Protein AF-0000000066074405 (afdb_homodimer)

Foldseek 3Di:
DAAAEFEEEEAPDLLCVCDVVVVFDQPRHDYDYDHDDQVVQACCCLPPNPGQKYKYFLQVLQQCLLVVNHQWFFFQDFRDFDDFLQQKKFFQPQPQQALLSQFPFEEEEQDCRALSNLNVQVCSCPVPNDHLLRYAYEHAALPDRPDDDPDDFDFDPNHHYYYDPRPDGNLRCRLVVVGTIYGDDDDRVCVVVPRPGMDRSDPDSVVVRLVVCLVPVAGAGGITMIGRPVVCVVPVCNSQSVLVRSVVSNVVSVVQCCDPPDHPDPDPCSNVVLVVCCVRNNPPNPDTACVVCQVNSQVSQVSSVVRRSHPDRDHSVSRHRPSNRDHDDD/DAAAEFEEEEAPDLLCVCDVVVVFDQPRHDYDYHHDDQVVQACCCQPPNPGQKYKYFLQVLQQCLLVVRHQWFFFQAFRDFDDFLQQKKFFQPQPQQALLSQFPFEEEEQDCRALSNLNVQVCSCPVPNQHLLRYAYEHAALPDRPDDDPDDFDFDPNHHYDYDPRPDGNLRCRLVVVGTIYGDDDDRVCVVVPRPGMDRSDPDSVVVRLVVCLVQVAGAGGITMIGRPVVCVVPVCNSQSVLVRSVVSNVVSVVQCCDPPDHPDPDPPSNVVLVVCCVRNNPPNPDTACVVCQVNSQVSQVSSVVRRSHPDRDHSVSRHRPSNRDHPDD

Secondary structure (DSSP, 8-state):
-PPEEEEEEE---GGGHHHHHTSS--TTEEEEEEE--HHHHHHHHHHT---SEEEEEHHHHHHHHHHT--SEEEES--S-B---TTSEEEETTS---SGGGGTT-EEEES-TT-HHHHHHHHHHHHHH---GGGSEEEE--SS-TT--------PPTT-EEEEPPTT--HHHHHHHTSSSEEESSS--HHHHTT-TTEEESSSSHHHHHHHHHHHH----B-EEEEEEHHHHHH-TTHHHHHHHHHHHHHHHHHHHHH--SS-SSSSTTHHHHHHHHHHHH-TTTT--SSTTTHHHHHHHHHHHHHTT-SSS---GGGGB-GGGTS----/-PPEEEEEEE---GGGHHHHHTSS--TTEEEEEEE--HHHHHHHHHHT---SEEEEEHHHHHHHHHHT--SEEEES--S-B---TTSEEEETTS---SGGGGTT-EEEES-TT-HHHHHHHHHHHHHH---GGGSEEEE--SS-TT--------PPTT-EEEEPPTT--HHHHHHHTSSSEEESSS--HHHHTT-TTEEESSSSHHHHHHHHHHHH----B-EEEEEEHHHHHH-TTHHHHHHHHHHHHHHHHHHHHH--SS-SSSSTTHHHHHHHHHHHH-TTTT--SSTTTHHHHHHHHHHHHHTT-SSS---GGGGB-GGGTS----

Sequence (660 aa):
MSKLQLSIAVGNYDRMRPLIDGDVQIDGVDPVFMLQDPEEIFFRAFRTADYDICELSLSSYSVKTAAGTSPYIAVPVFPSRAFRHSSVYVRADRGINSPADLKGKRIGVPEYQLTANVWVRMFLEEEYGVKASDIQWVRGGYEDPTRIEKISLKLPEGVSLVNAPEGRTISNLLADGEIDGVIGPRAPSCFDRGHPQVKYLFEDPQKAAAEWYERRKLFPIMHTLGVRKTLAEQHPWLPGALVKAFEHSKAVALTRLSDTSATKVTLPFIEDQLRNARRLMGQDFWSYGFAENAHVVDRFLARDHAEGLSSRRLQPAELFHPASLESFKIMSKLQLSIAVGNYDRMRPLIDGDVQIDGVDPVFMLQDPEEIFFRAFRTADYDICELSLSSYSVKTAAGTSPYIAVPVFPSRAFRHSSVYVRADRGINSPADLKGKRIGVPEYQLTANVWVRMFLEEEYGVKASDIQWVRGGYEDPTRIEKISLKLPEGVSLVNAPEGRTISNLLADGEIDGVIGPRAPSCFDRGHPQVKYLFEDPQKAAAEWYERRKLFPIMHTLGVRKTLAEQHPWLPGALVKAFEHSKAVALTRLSDTSATKVTLPFIEDQLRNARRLMGQDFWSYGFAENAHVVDRFLARDHAEGLSSRRLQPAELFHPASLESFKI

pLDDT: mean 94.76, std 8.03, range [34.88, 98.88]

Solvent-accessible surface area (backbone atoms only — not comparable to full-atom values): 35197 Å² total; per-residue (Å²): 130,86,52,46,75,40,43,35,39,37,57,82,27,48,41,44,41,33,46,75,74,58,78,33,68,45,77,65,47,42,75,44,78,40,75,44,57,62,69,60,43,37,50,40,44,75,71,67,51,75,47,48,25,30,47,31,46,42,36,62,49,48,30,28,50,50,68,70,66,47,66,49,39,23,34,47,38,55,85,27,58,50,76,53,46,79,24,35,37,26,35,64,85,70,76,52,78,45,75,56,51,45,55,76,32,36,35,24,24,60,53,77,70,38,40,58,39,49,55,43,50,48,50,36,28,75,75,50,67,34,48,71,53,37,28,43,35,31,32,21,17,54,82,47,43,78,55,72,83,78,76,83,74,61,63,46,89,68,49,45,77,42,71,47,59,88,80,36,21,39,22,54,34,39,70,72,59,76,31,45,23,36,42,33,51,55,80,37,60,41,50,78,71,56,40,89,50,47,40,60,56,44,90,51,26,64,59,56,40,52,55,47,28,75,75,64,72,53,80,43,71,37,24,30,33,25,33,25,42,68,56,41,68,75,35,63,65,50,50,35,34,48,51,53,30,51,52,50,12,34,51,53,33,50,55,51,61,64,36,58,68,54,54,36,53,96,58,79,59,53,65,57,50,53,52,50,44,31,72,73,56,36,88,67,61,80,63,51,42,36,82,82,38,39,66,52,47,36,54,49,34,52,49,41,28,74,53,34,66,22,85,43,80,61,56,54,70,79,53,35,42,75,62,32,52,62,75,85,77,131,131,85,52,47,76,40,43,34,39,37,56,83,27,47,41,45,39,33,46,77,74,58,79,34,68,43,76,65,46,43,75,45,78,40,74,45,56,63,71,60,44,36,51,40,45,74,73,68,52,75,46,47,25,30,49,32,46,42,36,61,49,48,32,28,50,48,67,72,66,48,67,50,38,24,34,48,37,55,86,27,58,51,76,54,45,80,24,36,36,25,34,64,86,69,74,53,79,46,75,55,50,45,54,75,32,34,34,24,23,60,52,79,68,39,40,59,39,50,55,43,49,46,51,38,28,76,76,49,67,35,48,71,52,37,28,40,35,30,35,20,17,54,82,46,43,78,55,72,84,79,77,84,73,62,63,48,90,68,48,46,77,45,71,48,59,89,80,36,21,40,20,54,33,39,71,71,59,76,31,43,22,37,43,31,52,56,80,37,59,41,50,79,72,56,39,88,50,48,39,59,57,44,91,52,25,64,60,56,40,51,56,48,28,74,75,64,72,54,79,42,72,36,26,28,33,26,32,26,42,69,57,41,69,75,36,64,64,50,50,35,33,47,50,54,30,50,51,49,12,34,51,53,34,50,54,51,60,65,36,58,66,55,56,35,53,95,57,80,61,54,66,57,51,53,52,51,45,32,71,74,56,35,90,67,60,80,63,51,41,35,81,82,37,40,68,52,47,36,53,48,34,53,49,42,26,74,54,33,65,22,85,43,80,62,56,52,70,78,54,35,42,74,62,31,53,63,76,86,76,131

Radius of gyration: 26.88 Å; Cα contacts (8 Å, |Δi|>4): 1295; chains: 2; bounding box: 58×77×63 Å

Structure (mmCIF, N/CA/C/O backbone):
data_AF-0000000066074405-model_v1
#
loop_
_entity.id
_entity.type
_entity.pdbx_description
1 polymer '4,5-dihydroxyphthalate decarboxylase'
#
loop_
_atom_site.group_PDB
_atom_site.id
_atom_site.type_symbol
_atom_site.label_atom_id
_atom_site.label_alt_id
_atom_site.label_comp_id
_atom_site.label_asym_id
_atom_site.label_entity_id
_atom_site.label_seq_id
_atom_site.pdbx_PDB_ins_code
_atom_site.Cartn_x
_atom_site.Cartn_y
_atom_site.Cartn_z
_atom_site.occupancy
_atom_site.B_iso_or_equiv
_atom_site.auth_seq_id
_atom_site.auth_comp_id
_atom_site.auth_asym_id
_atom_site.auth_atom_id
_atom_site.pdbx_PDB_model_num
ATOM 1 N N . MET A 1 1 ? -19.188 20.562 -26.031 1 56.97 1 MET A N 1
ATOM 2 C CA . MET A 1 1 ? -18.844 21.719 -25.219 1 56.97 1 MET A CA 1
ATOM 3 C C . MET A 1 1 ? -17.484 21.531 -24.562 1 56.97 1 MET A C 1
ATOM 5 O O . MET A 1 1 ? -17.078 20.391 -24.266 1 56.97 1 MET A O 1
ATOM 9 N N . SER A 1 2 ? -16.734 22.562 -24.578 1 84.31 2 SER A N 1
ATOM 10 C CA . SER A 1 2 ? -15.32 22.438 -24.234 1 84.31 2 SER A CA 1
ATOM 11 C C . SER A 1 2 ? -15.133 22.234 -22.734 1 84.31 2 SER A C 1
ATOM 13 O O . SER A 1 2 ? -15.891 22.781 -21.922 1 84.31 2 SER A O 1
ATOM 15 N N . LYS A 1 3 ? -14.461 21.281 -22.234 1 93.44 3 LYS A N 1
ATOM 16 C CA . LYS A 1 3 ? -14.133 21 -20.828 1 93.44 3 LYS A CA 1
ATOM 17 C C . LYS A 1 3 ? -13.227 22.094 -20.266 1 93.44 3 LYS A C 1
ATOM 19 O O . LYS A 1 3 ? -12.445 22.703 -20.984 1 93.44 3 LYS A O 1
ATOM 24 N N . LEU A 1 4 ? -13.461 22.484 -18.984 1 96.69 4 LEU A N 1
ATOM 25 C CA . LEU A 1 4 ? -12.578 23.422 -18.312 1 96.69 4 LEU A CA 1
ATOM 26 C C . LEU A 1 4 ? -11.195 22.812 -18.094 1 96.69 4 LEU A C 1
ATOM 28 O O . LEU A 1 4 ? -11.07 21.734 -17.516 1 96.69 4 LEU A O 1
ATOM 32 N N . GLN A 1 5 ? -10.242 23.484 -18.656 1 97.88 5 GLN A N 1
ATOM 33 C CA . GLN A 1 5 ? -8.883 23.062 -18.359 1 97.88 5 GLN A CA 1
ATOM 34 C C . GLN A 1 5 ? -8.422 23.594 -17 1 97.88 5 GLN A C 1
ATOM 36 O O . GLN A 1 5 ? -8.297 24.812 -16.828 1 97.88 5 GLN A O 1
ATOM 41 N N . LEU A 1 6 ? -8.195 22.734 -16.031 1 98.62 6 LEU A N 1
ATOM 42 C CA . LEU A 1 6 ? -7.875 23.172 -14.664 1 98.62 6 LEU A CA 1
ATOM 43 C C . LEU A 1 6 ? -6.617 22.469 -14.164 1 98.62 6 LEU A C 1
ATOM 45 O O . LEU A 1 6 ? -6.426 21.266 -14.406 1 98.62 6 LEU A O 1
ATOM 49 N N . SER A 1 7 ? -5.719 23.234 -13.523 1 98.69 7 SER A N 1
ATOM 50 C CA . SER A 1 7 ? -4.559 22.656 -12.844 1 98.69 7 SER A CA 1
ATOM 51 C C . SER A 1 7 ? -4.949 22.031 -11.516 1 98.69 7 SER A C 1
ATOM 53 O O . SER A 1 7 ? -5.711 22.609 -10.742 1 98.69 7 SER A O 1
ATOM 55 N N . ILE A 1 8 ? -4.508 20.797 -11.289 1 98.75 8 ILE A N 1
ATOM 56 C CA . ILE A 1 8 ? -4.766 20.078 -10.047 1 98.75 8 ILE A CA 1
ATOM 57 C C . ILE A 1 8 ? -3.451 19.562 -9.461 1 98.75 8 ILE A C 1
ATOM 59 O O . ILE A 1 8 ? -2.799 18.703 -10.047 1 98.75 8 ILE A O 1
ATOM 63 N N . ALA A 1 9 ? -3.012 20.109 -8.297 1 98.69 9 ALA A N 1
ATOM 64 C CA . ALA A 1 9 ? -1.779 19.688 -7.629 1 98.69 9 ALA A CA 1
ATOM 65 C C . ALA A 1 9 ? -2.078 18.781 -6.438 1 98.69 9 ALA A C 1
ATOM 67 O O . ALA A 1 9 ? -2.723 19.203 -5.477 1 98.69 9 ALA A O 1
ATOM 68 N N . VAL A 1 10 ? -1.669 17.531 -6.496 1 98.25 10 VAL A N 1
ATOM 69 C CA . VAL A 1 10 ? -1.907 16.547 -5.449 1 98.25 10 VAL A CA 1
ATOM 70 C C . VAL A 1 10 ? -0.697 15.625 -5.32 1 98.25 10 VAL A C 1
ATOM 72 O O . VAL A 1 10 ? 0.164 15.594 -6.203 1 98.25 10 VAL A O 1
ATOM 75 N N . GLY A 1 11 ? -0.625 14.961 -4.199 1 97 11 GLY A N 1
ATOM 76 C CA . GLY A 1 11 ? 0.398 13.938 -4.055 1 97 11 GLY A CA 1
ATOM 77 C C . GLY A 1 11 ? 0.162 12.734 -4.941 1 97 11 GLY A C 1
ATOM 78 O O . GLY A 1 11 ? -0.926 12.562 -5.496 1 97 11 GLY A O 1
ATOM 79 N N . ASN A 1 12 ? 1.216 11.969 -5.086 1 96.31 12 ASN A N 1
ATOM 80 C CA . ASN A 1 12 ? 1.178 10.75 -5.883 1 96.31 12 ASN A CA 1
ATOM 81 C C . ASN A 1 12 ? 0.709 9.555 -5.062 1 96.31 12 ASN A C 1
ATOM 83 O O . ASN A 1 12 ? 1.494 8.648 -4.77 1 96.31 12 ASN A O 1
ATOM 87 N N . TYR A 1 13 ? -0.624 9.523 -4.738 1 96.75 13 TYR A N 1
ATOM 88 C CA . TYR A 1 13 ? -1.258 8.5 -3.918 1 96.75 13 TYR A CA 1
ATOM 89 C C . TYR A 1 13 ? -2.043 7.52 -4.781 1 96.75 13 TYR A C 1
ATOM 91 O O . TYR A 1 13 ? -2.492 7.871 -5.875 1 96.75 13 TYR A O 1
ATOM 99 N N . ASP A 1 14 ? -2.166 6.316 -4.25 1 97.62 14 ASP A N 1
ATOM 100 C CA . ASP A 1 14 ? -2.955 5.324 -4.973 1 97.62 14 ASP A CA 1
ATOM 101 C C . ASP A 1 14 ? -4.383 5.812 -5.199 1 97.62 14 ASP A C 1
ATOM 103 O O . ASP A 1 14 ? -4.965 5.574 -6.262 1 97.62 14 ASP A O 1
ATOM 107 N N . ARG A 1 15 ? -4.961 6.598 -4.242 1 98.25 15 ARG A N 1
ATOM 108 C CA . ARG A 1 15 ? -6.344 7.059 -4.312 1 98.25 15 ARG A CA 1
ATOM 109 C C . ARG A 1 15 ? -6.5 8.18 -5.336 1 98.25 15 ARG A C 1
ATOM 111 O O . ARG A 1 15 ? -7.617 8.531 -5.715 1 98.25 15 ARG A O 1
ATOM 118 N N . MET A 1 16 ? -5.41 8.727 -5.891 1 98.38 16 MET A N 1
ATOM 119 C CA . MET A 1 16 ? -5.441 9.742 -6.938 1 98.38 16 MET A CA 1
ATOM 120 C C . MET A 1 16 ? -5.246 9.117 -8.312 1 98.38 16 MET A C 1
ATOM 122 O O . MET A 1 16 ? -5.633 9.695 -9.328 1 98.38 16 MET A O 1
ATOM 126 N N . ARG A 1 17 ? -4.664 7.961 -8.352 1 97.81 17 ARG A N 1
ATOM 127 C CA . ARG A 1 17 ? -4.168 7.367 -9.594 1 97.81 17 ARG A CA 1
ATOM 128 C C . ARG A 1 17 ? -5.305 7.145 -10.586 1 97.81 17 ARG A C 1
ATOM 130 O O . ARG A 1 17 ? -5.137 7.387 -11.781 1 97.81 17 ARG A O 1
ATOM 137 N N . PRO A 1 18 ? -6.504 6.695 -10.148 1 98.38 18 PRO A N 1
ATOM 138 C CA . PRO A 1 18 ? -7.566 6.512 -11.148 1 98.38 18 PRO A CA 1
ATOM 139 C C . PRO A 1 18 ? -7.918 7.801 -11.883 1 98.38 18 PRO A C 1
ATOM 141 O O . PRO A 1 18 ? -8.297 7.766 -13.055 1 98.38 18 PRO A O 1
ATOM 144 N N . LEU A 1 19 ? -7.812 8.914 -11.219 1 98.75 19 LEU A N 1
ATOM 145 C CA . LEU A 1 19 ? -8.031 10.203 -11.875 1 98.75 19 LEU A CA 1
ATOM 146 C C . LEU A 1 19 ? -6.898 10.516 -12.844 1 98.75 19 LEU A C 1
ATOM 148 O O . LEU A 1 19 ? -7.148 10.898 -13.992 1 98.75 19 LEU A O 1
ATOM 152 N N . ILE A 1 20 ? -5.66 10.312 -12.422 1 97.81 20 ILE A N 1
ATOM 153 C CA . ILE A 1 20 ? -4.461 10.664 -13.172 1 97.81 20 ILE A CA 1
ATOM 154 C C . ILE A 1 20 ? -4.375 9.797 -14.43 1 97.81 20 ILE A C 1
ATOM 156 O O . ILE A 1 20 ? -4.008 10.281 -15.5 1 97.81 20 ILE A O 1
ATOM 160 N N . ASP A 1 21 ? -4.734 8.539 -14.266 1 96.56 21 ASP A N 1
ATOM 161 C CA . ASP A 1 21 ? -4.621 7.582 -15.367 1 96.56 21 ASP A CA 1
ATOM 162 C C . ASP A 1 21 ? -5.828 7.664 -16.297 1 96.56 21 ASP A C 1
ATOM 164 O O . ASP A 1 21 ? -5.828 7.066 -17.375 1 96.56 21 ASP A O 1
ATOM 168 N N . GLY A 1 22 ? -6.922 8.344 -15.859 1 97 22 GLY A N 1
ATOM 169 C CA . GLY A 1 22 ? -8.07 8.562 -16.734 1 97 22 GLY A CA 1
ATOM 170 C C . GLY A 1 22 ? -9.172 7.539 -16.531 1 97 22 GLY A C 1
ATOM 171 O O . GLY A 1 22 ? -10.18 7.562 -17.234 1 97 22 GLY A O 1
ATOM 172 N N . ASP A 1 23 ? -8.992 6.656 -15.586 1 97.31 23 ASP A N 1
ATOM 173 C CA . ASP A 1 23 ? -10.039 5.68 -15.289 1 97.31 23 ASP A CA 1
ATOM 174 C C . ASP A 1 23 ? -11.281 6.363 -14.719 1 97.31 23 ASP A C 1
ATOM 176 O O . ASP A 1 23 ? -12.391 5.855 -14.867 1 97.31 23 ASP A O 1
ATOM 180 N N . VAL A 1 24 ? -11.094 7.426 -14.016 1 98.56 24 VAL A N 1
ATOM 181 C CA . VAL A 1 24 ? -12.156 8.258 -13.469 1 98.56 24 VAL A CA 1
ATOM 182 C C . VAL A 1 24 ? -12.055 9.672 -14.047 1 98.56 24 VAL A C 1
ATOM 184 O O . VAL A 1 24 ? -10.969 10.234 -14.133 1 98.56 24 VAL A O 1
ATOM 187 N N . GLN A 1 25 ? -13.156 10.164 -14.453 1 98.31 25 GLN A N 1
ATOM 188 C CA . GLN A 1 25 ? -13.195 11.508 -15.031 1 98.31 25 GLN A CA 1
ATOM 189 C C . GLN A 1 25 ? -13.883 12.484 -14.086 1 98.31 25 GLN A C 1
ATOM 191 O O . GLN A 1 25 ? -14.734 12.094 -13.281 1 98.31 25 GLN A O 1
ATOM 196 N N . ILE A 1 26 ? -13.477 13.695 -14.164 1 98.38 26 ILE A N 1
ATOM 197 C CA . ILE A 1 26 ? -14.18 14.781 -13.492 1 98.38 26 ILE A CA 1
ATOM 198 C C . ILE A 1 26 ? -15.148 15.453 -14.469 1 98.38 26 ILE A C 1
ATOM 200 O O . ILE A 1 26 ? -14.727 15.977 -15.5 1 98.38 26 ILE A O 1
ATOM 204 N N . ASP A 1 27 ? -16.391 15.477 -14.125 1 96.88 27 ASP A N 1
ATOM 205 C CA . ASP A 1 27 ? -17.391 16.047 -15.016 1 96.88 27 ASP A CA 1
ATOM 206 C C . ASP A 1 27 ? -17.047 17.469 -15.406 1 96.88 27 ASP A C 1
ATOM 208 O O . ASP A 1 27 ? -16.828 18.328 -14.547 1 96.88 27 ASP A O 1
ATOM 212 N N . GLY A 1 28 ? -16.953 17.672 -16.719 1 97.38 28 GLY A N 1
ATOM 213 C CA . GLY A 1 28 ? -16.781 19.031 -17.234 1 97.38 28 GLY A CA 1
ATOM 214 C C . GLY A 1 28 ? -15.359 19.531 -17.141 1 97.38 28 GLY A C 1
ATOM 215 O O . GLY A 1 28 ? -15.094 20.703 -17.406 1 97.38 28 GLY A O 1
ATOM 216 N N . VAL A 1 29 ? -14.414 18.703 -16.75 1 98.44 29 VAL A N 1
ATOM 217 C CA . VAL A 1 29 ? -13.062 19.188 -16.484 1 98.44 29 VAL A CA 1
ATOM 218 C C . VAL A 1 29 ? -12.055 18.391 -17.312 1 98.44 29 VAL A C 1
ATOM 220 O O . VAL A 1 29 ? -12.195 17.172 -17.469 1 98.44 29 VAL A O 1
ATOM 223 N N . ASP A 1 30 ? -11.203 19.062 -17.938 1 98.19 30 ASP A N 1
ATOM 224 C CA . ASP A 1 30 ? -9.969 18.5 -18.484 1 98.19 30 ASP A CA 1
ATOM 225 C C . ASP A 1 30 ? -8.781 18.812 -17.578 1 98.19 30 ASP A C 1
ATOM 227 O O . ASP A 1 30 ? -8.125 19.844 -17.734 1 98.19 30 ASP A O 1
ATOM 231 N N . PRO A 1 31 ? -8.422 17.875 -16.734 1 98.44 31 PRO A N 1
ATOM 232 C CA . PRO A 1 31 ? -7.465 18.172 -15.672 1 98.44 31 PRO A CA 1
ATOM 233 C C . PRO A 1 31 ? -6.016 18.109 -16.141 1 98.44 31 PRO A C 1
ATOM 235 O O . PRO A 1 31 ? -5.664 17.234 -16.953 1 98.44 31 PRO A O 1
ATOM 238 N N . VAL A 1 32 ? -5.281 19.047 -15.734 1 98.31 32 VAL A N 1
ATOM 239 C CA . VAL A 1 32 ? -3.826 19 -15.797 1 98.31 32 VAL A CA 1
ATOM 240 C C . VAL A 1 32 ? -3.256 18.703 -14.414 1 98.31 32 VAL A C 1
ATOM 242 O O . VAL A 1 32 ? -3.096 19.609 -13.594 1 98.31 32 VAL A O 1
ATOM 245 N N . PHE A 1 33 ? -2.809 17.453 -14.203 1 98.25 33 PHE A N 1
ATOM 246 C CA . PHE A 1 33 ? -2.367 17.031 -12.883 1 98.25 33 PHE A CA 1
ATOM 247 C C . PHE A 1 33 ? -0.891 17.344 -12.672 1 98.25 33 PHE A C 1
ATOM 249 O O . PHE A 1 33 ? -0.075 17.125 -13.57 1 98.25 33 PHE A O 1
ATOM 256 N N . MET A 1 34 ? -0.571 17.891 -11.562 1 97.38 34 MET A N 1
ATOM 257 C CA . MET A 1 34 ? 0.788 18.031 -11.055 1 97.38 34 MET A CA 1
ATOM 258 C C . MET A 1 34 ? 0.993 17.203 -9.797 1 97.38 34 MET A C 1
ATOM 260 O O . MET A 1 34 ? 0.393 17.469 -8.758 1 97.38 34 MET A O 1
ATOM 264 N N . LEU A 1 35 ? 1.811 16.203 -9.922 1 96.31 35 LEU A N 1
ATOM 265 C CA . LEU A 1 35 ? 2.125 15.336 -8.789 1 96.31 35 LEU A CA 1
ATOM 266 C C . LEU A 1 35 ? 3.371 15.836 -8.062 1 96.31 35 LEU A C 1
ATOM 268 O O . LEU A 1 35 ? 4.488 15.688 -8.562 1 96.31 35 LEU A O 1
ATOM 272 N N . GLN A 1 36 ? 3.15 16.422 -6.879 1 95.19 36 GLN A N 1
ATOM 273 C CA . GLN A 1 36 ? 4.23 17.094 -6.156 1 95.19 36 GLN A CA 1
ATOM 274 C C . GLN A 1 36 ? 4.215 16.703 -4.68 1 95.19 36 GLN A C 1
ATOM 276 O O . GLN A 1 36 ? 3.23 16.156 -4.184 1 95.19 36 GLN A O 1
ATOM 281 N N . ASP A 1 37 ? 5.305 17 -4.047 1 92.56 37 ASP A N 1
ATOM 282 C CA . ASP A 1 37 ? 5.352 16.859 -2.594 1 92.56 37 ASP A CA 1
ATOM 283 C C . ASP A 1 37 ? 4.383 17.828 -1.924 1 92.56 37 ASP A C 1
ATOM 285 O O . ASP A 1 37 ? 4.277 19 -2.332 1 92.56 37 ASP A O 1
ATOM 289 N N . PRO A 1 38 ? 3.746 17.375 -0.917 1 92.31 38 PRO A N 1
ATOM 290 C CA . PRO A 1 38 ? 2.75 18.219 -0.251 1 92.31 38 PRO A CA 1
ATOM 291 C C . PRO A 1 38 ? 3.32 19.562 0.205 1 92.31 38 PRO A C 1
ATOM 293 O O . PRO A 1 38 ? 2.674 20.594 0.043 1 92.31 38 PRO A O 1
ATOM 296 N N . GLU A 1 39 ? 4.492 19.578 0.751 1 87.12 39 GLU A N 1
ATOM 297 C CA . GLU A 1 39 ? 5.082 20.812 1.253 1 87.12 39 GLU A CA 1
ATOM 298 C C . GLU A 1 39 ? 5.254 21.828 0.133 1 87.12 39 GLU A C 1
ATOM 300 O O . GLU A 1 39 ? 5.059 23.031 0.344 1 87.12 39 GLU A O 1
ATOM 305 N N . GLU A 1 40 ? 5.637 21.375 -1.005 1 90.31 40 GLU A N 1
ATOM 306 C CA . GLU A 1 40 ? 5.746 22.25 -2.162 1 90.31 40 GLU A CA 1
ATOM 307 C C . GLU A 1 40 ? 4.379 22.797 -2.578 1 90.31 40 GLU A C 1
ATOM 309 O O . GLU A 1 40 ? 4.238 23.969 -2.883 1 90.31 40 GLU A O 1
ATOM 314 N N . ILE A 1 41 ? 3.385 21.938 -2.586 1 95.75 41 ILE A N 1
ATOM 315 C CA . ILE A 1 41 ? 2.031 22.344 -2.961 1 95.75 41 ILE A CA 1
ATOM 316 C C . ILE A 1 41 ? 1.523 23.422 -2.004 1 95.75 41 ILE A C 1
ATOM 318 O O . ILE A 1 41 ? 1.022 24.453 -2.439 1 95.75 41 ILE A O 1
ATOM 322 N N . PHE A 1 42 ? 1.726 23.172 -0.73 1 93 42 PHE A N 1
ATOM 323 C CA . PHE A 1 42 ? 1.236 24.094 0.294 1 93 42 PHE A CA 1
ATOM 324 C C . PHE A 1 42 ? 1.88 25.453 0.145 1 93 42 PHE A C 1
ATOM 326 O O . PHE A 1 42 ? 1.196 26.484 0.213 1 93 42 PHE A O 1
ATOM 333 N N . PHE A 1 43 ? 3.168 25.406 -0.05 1 87.81 43 PHE A N 1
ATOM 334 C CA . PHE A 1 43 ? 3.932 26.641 -0.192 1 87.81 43 PHE A CA 1
ATOM 335 C C . PHE A 1 43 ? 3.41 27.469 -1.358 1 87.81 43 PHE A C 1
ATOM 337 O O . PHE A 1 43 ? 3.094 28.656 -1.195 1 87.81 43 PHE A O 1
ATOM 344 N N . ARG A 1 44 ? 3.205 26.891 -2.473 1 92.56 44 ARG A N 1
ATOM 345 C CA . ARG A 1 44 ? 2.773 27.594 -3.682 1 92.56 44 ARG A CA 1
ATOM 346 C C . ARG A 1 44 ? 1.306 27.984 -3.588 1 92.56 44 ARG A C 1
ATOM 348 O O . ARG A 1 44 ? 0.911 29.047 -4.094 1 92.56 44 ARG A O 1
ATOM 355 N N . ALA A 1 45 ? 0.547 27.156 -2.953 1 93.62 45 ALA A N 1
ATOM 356 C CA . ALA A 1 45 ? -0.881 27.438 -2.807 1 93.62 45 ALA A CA 1
ATOM 357 C C . ALA A 1 45 ? -1.118 28.703 -1.992 1 93.62 45 ALA A C 1
ATOM 359 O O . ALA A 1 45 ? -1.951 29.531 -2.357 1 93.62 45 ALA A O 1
ATOM 360 N N . PHE A 1 46 ? -0.373 28.906 -0.926 1 90.31 46 PHE A N 1
ATOM 361 C CA . PHE A 1 46 ? -0.7 29.984 -0.001 1 90.31 46 PHE A CA 1
ATOM 362 C C . PHE A 1 46 ? 0.185 31.203 -0.251 1 90.31 46 PHE A C 1
ATOM 364 O O . PHE A 1 46 ? -0.107 32.312 0.23 1 90.31 46 PHE A O 1
ATOM 371 N N . ARG A 1 47 ? 1.181 31.031 -1.002 1 87.94 47 ARG A N 1
ATOM 372 C CA . ARG A 1 47 ? 2.023 32.188 -1.322 1 87.94 47 ARG A CA 1
ATOM 373 C C . ARG A 1 47 ? 1.513 32.906 -2.562 1 87.94 47 ARG A C 1
ATOM 375 O O . ARG A 1 47 ? 1.362 34.125 -2.553 1 87.94 47 ARG A O 1
ATOM 382 N N . THR A 1 48 ? 1.249 32.062 -3.637 1 92.44 48 THR A N 1
ATOM 383 C CA . THR A 1 48 ? 0.917 32.719 -4.906 1 92.44 48 THR A CA 1
ATOM 384 C C . THR A 1 48 ? -0.364 32.125 -5.488 1 92.44 48 THR A C 1
ATOM 386 O O . THR A 1 48 ? -0.79 32.5 -6.582 1 92.44 48 THR A O 1
ATOM 389 N N . ALA A 1 49 ? -0.968 31.234 -4.789 1 93.62 49 ALA A N 1
ATOM 390 C CA . ALA A 1 49 ? -2.184 30.578 -5.27 1 93.62 49 ALA A CA 1
ATOM 391 C C . ALA A 1 49 ? -2.012 30.094 -6.703 1 93.62 49 ALA A C 1
ATOM 393 O O . ALA A 1 49 ? -2.832 30.406 -7.574 1 93.62 49 ALA A O 1
ATOM 394 N N . ASP A 1 50 ? -1.069 29.281 -6.949 1 94.44 50 ASP A N 1
ATOM 395 C CA . ASP A 1 50 ? -0.62 28.875 -8.281 1 94.44 50 ASP A CA 1
ATOM 396 C C . ASP A 1 50 ? -1.61 27.906 -8.93 1 94.44 50 ASP A C 1
ATOM 398 O O . ASP A 1 50 ? -1.644 27.781 -10.148 1 94.44 50 ASP A O 1
ATOM 402 N N . TYR A 1 51 ? -2.381 27.25 -8.141 1 98.31 51 TYR A N 1
ATOM 403 C CA . TYR A 1 51 ? -3.172 26.125 -8.648 1 98.31 51 TYR A CA 1
ATOM 404 C C . TYR A 1 51 ? -4.66 26.453 -8.625 1 98.31 51 TYR A C 1
ATOM 406 O O . TYR A 1 51 ? -5.129 27.172 -7.742 1 98.31 51 TYR A O 1
ATOM 414 N N . ASP A 1 52 ? -5.395 25.922 -9.594 1 98.62 52 ASP A N 1
ATOM 415 C CA . ASP A 1 52 ? -6.852 26 -9.539 1 98.62 52 ASP A CA 1
ATOM 416 C C . ASP A 1 52 ? -7.406 25.156 -8.406 1 98.62 52 ASP A C 1
ATOM 418 O O . ASP A 1 52 ? -8.305 25.578 -7.68 1 98.62 52 ASP A O 1
ATOM 422 N N . ILE A 1 53 ? -6.93 23.938 -8.344 1 98.81 53 ILE A N 1
ATOM 423 C CA . ILE A 1 53 ? -7.289 22.953 -7.324 1 98.81 53 ILE A CA 1
ATOM 424 C C . ILE A 1 53 ? -6.023 22.344 -6.73 1 98.81 53 ILE A C 1
ATOM 426 O O . ILE A 1 53 ? -5.07 22.031 -7.453 1 98.81 53 ILE A O 1
ATOM 430 N N . CYS A 1 54 ? -6.004 22.156 -5.375 1 98.69 54 CYS A N 1
ATOM 431 C CA . CYS A 1 54 ? -4.805 21.547 -4.82 1 98.69 54 CYS A CA 1
ATOM 432 C C . CYS A 1 54 ? -5.07 21 -3.424 1 98.69 54 CYS A C 1
ATOM 434 O O . CYS A 1 54 ? -6.062 21.359 -2.787 1 98.69 54 CYS A O 1
ATOM 436 N N . GLU A 1 55 ? -4.227 20.109 -3.059 1 97.75 55 GLU A N 1
ATOM 437 C CA . GLU A 1 55 ? -4.172 19.641 -1.679 1 97.75 55 GLU A CA 1
ATOM 438 C C . GLU A 1 55 ? -3.705 20.75 -0.734 1 97.75 55 GLU A C 1
ATOM 440 O O . GLU A 1 55 ? -2.793 21.5 -1.063 1 97.75 55 GLU A O 1
ATOM 445 N N . LEU A 1 56 ? -4.367 20.797 0.431 1 97.94 56 LEU A N 1
ATOM 446 C CA . LEU A 1 56 ? -4.035 21.797 1.437 1 97.94 56 LEU A CA 1
ATOM 447 C C . LEU A 1 56 ? -3.775 21.156 2.791 1 97.94 56 LEU A C 1
ATOM 449 O O . LEU A 1 56 ? -4.457 20.188 3.166 1 97.94 56 LEU A O 1
ATOM 453 N N . SER A 1 57 ? -2.762 21.688 3.49 1 96.94 57 SER A N 1
ATOM 454 C CA . SER A 1 57 ? -2.609 21.328 4.898 1 96.94 57 SER A CA 1
ATOM 455 C C . SER A 1 57 ? -3.828 21.75 5.711 1 96.94 57 SER A C 1
ATOM 457 O O . SER A 1 57 ? -4.262 22.906 5.633 1 96.94 57 SER A O 1
ATOM 459 N N . LEU A 1 58 ? -4.352 20.859 6.473 1 98 58 LEU A N 1
ATOM 460 C CA . LEU A 1 58 ? -5.551 21.188 7.227 1 98 58 LEU A CA 1
ATOM 461 C C . LEU A 1 58 ? -5.289 22.359 8.18 1 98 58 LEU A C 1
ATOM 463 O O . LEU A 1 58 ? -6.102 23.281 8.281 1 98 58 LEU A O 1
ATOM 467 N N . SER A 1 59 ? -4.176 22.344 8.852 1 96.56 59 SER A N 1
ATOM 468 C CA . SER A 1 59 ? -3.854 23.391 9.812 1 96.56 59 SER A CA 1
ATOM 469 C C . SER A 1 59 ? -3.666 24.734 9.133 1 96.56 59 SER A C 1
ATOM 471 O O . SER A 1 59 ? -4.316 25.719 9.492 1 96.56 59 SER A O 1
ATOM 473 N N . SER A 1 60 ? -2.775 24.797 8.117 1 94.12 60 SER A N 1
ATOM 474 C CA . SER A 1 60 ? -2.523 26.047 7.41 1 94.12 60 SER A CA 1
ATOM 475 C C . SER A 1 60 ? -3.807 26.594 6.801 1 94.12 60 SER A C 1
ATOM 477 O O . SER A 1 60 ? -4.043 27.812 6.844 1 94.12 60 SER A O 1
ATOM 479 N N . TYR A 1 61 ? -4.566 25.781 6.27 1 97.44 61 TYR A N 1
ATOM 480 C CA . TYR A 1 61 ? -5.836 26.188 5.68 1 97.44 61 TYR A CA 1
ATOM 481 C C . TYR A 1 61 ? -6.77 26.766 6.738 1 97.44 61 TYR A C 1
ATOM 483 O O . TYR A 1 61 ? -7.414 27.781 6.512 1 97.44 61 TYR A O 1
ATOM 491 N N . SER A 1 62 ? -6.867 26.094 7.863 1 97.06 62 SER A N 1
ATOM 492 C CA . SER A 1 62 ? -7.711 26.547 8.961 1 97.06 62 SER A CA 1
ATOM 493 C C . SER A 1 62 ? -7.266 27.922 9.453 1 97.06 62 SER A C 1
ATOM 495 O O . SER A 1 62 ? -8.094 28.812 9.688 1 97.06 62 SER A O 1
ATOM 497 N N . VAL A 1 63 ? -6 28.094 9.617 1 94.38 63 VAL A N 1
ATOM 498 C CA . VAL A 1 63 ? -5.441 29.344 10.086 1 94.38 63 VAL A CA 1
ATOM 499 C C . VAL A 1 63 ? -5.797 30.469 9.109 1 94.38 63 VAL A C 1
ATOM 501 O O . VAL A 1 63 ? -6.293 31.516 9.516 1 94.38 63 VAL A O 1
ATOM 504 N N . LYS A 1 64 ? -5.586 30.219 7.844 1 94.88 64 LYS A N 1
ATOM 505 C CA . LYS A 1 64 ? -5.863 31.219 6.824 1 94.88 64 LYS A CA 1
ATOM 506 C C . LYS A 1 64 ? -7.359 31.5 6.723 1 94.88 64 LYS A C 1
ATOM 508 O O . LYS A 1 64 ? -7.77 32.625 6.492 1 94.88 64 LYS A O 1
ATOM 513 N N . THR A 1 65 ? -8.148 30.484 6.852 1 97.12 65 THR A N 1
ATOM 514 C CA . THR A 1 65 ? -9.602 30.656 6.816 1 97.12 65 THR A CA 1
ATOM 515 C C . THR A 1 65 ? -10.07 31.484 8 1 97.12 65 THR A C 1
ATOM 517 O O . THR A 1 65 ? -10.891 32.406 7.832 1 97.12 65 THR A O 1
ATOM 520 N N . ALA A 1 66 ? -9.578 31.203 9.148 1 96 66 ALA A N 1
ATOM 521 C CA . ALA A 1 66 ? -9.938 31.953 10.352 1 96 66 ALA A CA 1
ATOM 522 C C . ALA A 1 66 ? -9.57 33.438 10.203 1 96 66 ALA A C 1
ATOM 524 O O . ALA A 1 66 ? -10.297 34.312 10.68 1 96 66 ALA A O 1
ATOM 525 N N . ALA A 1 67 ? -8.508 33.688 9.508 1 93.81 67 ALA A N 1
ATOM 526 C CA . ALA A 1 67 ? -8.023 35.062 9.305 1 93.81 67 ALA A CA 1
ATOM 527 C C . ALA A 1 67 ? -8.75 35.719 8.141 1 93.81 67 ALA A C 1
ATOM 529 O O . ALA A 1 67 ? -8.594 36.938 7.918 1 93.81 67 ALA A O 1
ATOM 530 N N . GLY A 1 68 ? -9.477 34.969 7.375 1 95.88 68 GLY A N 1
ATOM 531 C CA . GLY A 1 68 ? -10.188 35.5 6.223 1 95.88 68 GLY A CA 1
ATOM 532 C C . GLY A 1 68 ? -9.281 35.781 5.035 1 95.88 68 GLY A C 1
ATOM 533 O O . GLY A 1 68 ? -9.602 36.594 4.172 1 95.88 68 GLY A O 1
ATOM 534 N N . THR A 1 69 ? -8.117 35.031 4.977 1 94.81 69 THR A N 1
ATOM 535 C CA . THR A 1 69 ? -7.125 35.375 3.959 1 94.81 69 THR A CA 1
ATOM 536 C C . THR A 1 69 ? -6.91 34.188 3.014 1 94.81 69 THR A C 1
ATOM 538 O O . THR A 1 69 ? -6.098 34.281 2.088 1 94.81 69 THR A O 1
ATOM 541 N N . SER A 1 70 ? -7.574 33.125 3.184 1 96.75 70 SER A N 1
ATOM 542 C CA . SER A 1 70 ? -7.352 31.953 2.326 1 96.75 70 SER A CA 1
ATOM 543 C C . SER A 1 70 ? -7.836 32.219 0.904 1 96.75 70 SER A C 1
ATOM 545 O O . SER A 1 70 ? -8.977 32.625 0.698 1 96.75 70 SER A O 1
ATOM 547 N N . PRO A 1 71 ? -7.012 31.938 -0.058 1 97.88 71 PRO A N 1
ATOM 548 C CA . PRO A 1 71 ? -7.465 32.062 -1.445 1 97.88 71 PRO A CA 1
ATOM 549 C C . PRO A 1 71 ? -8.281 30.859 -1.908 1 97.88 71 PRO A C 1
ATOM 551 O O . PRO A 1 71 ? -8.812 30.859 -3.021 1 97.88 71 PRO A O 1
ATOM 554 N N . TYR A 1 72 ? -8.383 29.875 -1.077 1 98.62 72 TYR A N 1
ATOM 555 C CA . TYR A 1 72 ? -9.047 28.625 -1.444 1 98.62 72 TYR A CA 1
ATOM 556 C C . TYR A 1 72 ? -10.258 28.375 -0.55 1 98.62 72 TYR A C 1
ATOM 558 O O . TYR A 1 72 ? -10.328 28.891 0.568 1 98.62 72 TYR A O 1
ATOM 566 N N . ILE A 1 73 ? -11.188 27.656 -1.057 1 98.62 73 ILE A N 1
ATOM 567 C CA . ILE A 1 73 ? -12.273 27.016 -0.317 1 98.62 73 ILE A CA 1
ATOM 568 C C . ILE A 1 73 ? -12.211 25.516 -0.514 1 98.62 73 ILE A C 1
ATOM 570 O O . ILE A 1 73 ? -12.031 25.031 -1.636 1 98.62 73 ILE A O 1
ATOM 574 N N . ALA A 1 74 ? -12.312 24.766 0.554 1 98.81 74 ALA A N 1
ATOM 575 C CA . ALA A 1 74 ? -12.078 23.328 0.478 1 98.81 74 ALA A CA 1
ATOM 576 C C . ALA A 1 74 ? -13.359 22.578 0.137 1 98.81 74 ALA A C 1
ATOM 578 O O . ALA A 1 74 ? -14.453 23.141 0.184 1 98.81 74 ALA A O 1
ATOM 579 N N . VAL A 1 75 ? -13.227 21.359 -0.342 1 98.75 75 VAL A N 1
ATOM 580 C CA . VAL A 1 75 ? -14.266 20.344 -0.397 1 98.75 75 VAL A CA 1
ATOM 581 C C . VAL A 1 75 ? -13.891 19.172 0.502 1 98.75 75 VAL A C 1
ATOM 583 O O . VAL A 1 75 ? -12.711 18.969 0.81 1 98.75 75 VAL A O 1
ATOM 586 N N . PRO A 1 76 ? -14.891 18.391 1.004 1 98.56 76 PRO A N 1
ATOM 587 C CA . PRO A 1 76 ? -14.594 17.359 1.998 1 98.56 76 PRO A CA 1
ATOM 588 C C . PRO A 1 76 ? -13.977 16.109 1.382 1 98.56 76 PRO A C 1
ATOM 590 O O . PRO A 1 76 ? -14.539 15.016 1.492 1 98.56 76 PRO A O 1
ATOM 593 N N . VAL A 1 77 ? -12.922 16.266 0.725 1 98.75 77 VAL A N 1
ATOM 594 C CA . VAL A 1 77 ? -12 15.25 0.215 1 98.75 77 VAL A CA 1
ATOM 595 C C . VAL A 1 77 ? -10.695 15.289 1.013 1 98.75 77 VAL A C 1
ATOM 597 O O . VAL A 1 77 ? -10.109 16.359 1.203 1 98.75 77 VAL A O 1
ATOM 600 N N . PHE A 1 78 ? -10.266 14.156 1.519 1 98.81 78 PHE A N 1
ATOM 601 C CA . PHE A 1 78 ? -9.141 14.109 2.441 1 98.81 78 PHE A CA 1
ATOM 602 C C . PHE A 1 78 ? -8.039 13.203 1.904 1 98.81 78 PHE A C 1
ATOM 604 O O . PHE A 1 78 ? -7.934 12.039 2.309 1 98.81 78 PHE A O 1
ATOM 611 N N . PRO A 1 79 ? -7.125 13.75 1.114 1 97.88 79 PRO A N 1
ATOM 612 C CA . PRO A 1 79 ? -6.09 12.984 0.414 1 97.88 79 PRO A CA 1
ATOM 613 C C . PRO A 1 79 ? -5.09 12.336 1.367 1 97.88 79 PRO A C 1
ATOM 615 O O . PRO A 1 79 ? -4.426 11.367 1 1 97.88 79 PRO A O 1
ATOM 618 N N . SER A 1 80 ? -4.98 12.898 2.562 1 98.06 80 SER A N 1
ATOM 619 C CA . SER A 1 80 ? -3.994 12.367 3.5 1 98.06 80 SER A CA 1
ATOM 620 C C . SER A 1 80 ? -4.57 12.266 4.906 1 98.06 80 SER A C 1
ATOM 622 O O . SER A 1 80 ? -5.16 13.219 5.418 1 98.06 80 SER A O 1
ATOM 624 N N . ARG A 1 81 ? -4.469 11.141 5.445 1 98 81 ARG A N 1
ATOM 625 C CA . ARG A 1 81 ? -4.754 10.828 6.844 1 98 81 ARG A CA 1
ATOM 626 C C . ARG A 1 81 ? -3.652 9.961 7.445 1 98 81 ARG A C 1
ATOM 628 O O . ARG A 1 81 ? -3.033 9.156 6.738 1 98 81 ARG A O 1
ATOM 635 N N . ALA A 1 82 ? -3.428 10.133 8.672 1 97.75 82 ALA A N 1
ATOM 636 C CA . ALA A 1 82 ? -2.443 9.273 9.336 1 97.75 82 ALA A CA 1
ATOM 637 C C . ALA A 1 82 ? -2.535 9.398 10.852 1 97.75 82 ALA A C 1
ATOM 639 O O . ALA A 1 82 ? -2.711 10.5 11.375 1 97.75 82 ALA A O 1
ATOM 640 N N . PHE A 1 83 ? -2.506 8.211 11.469 1 98 83 PHE A N 1
ATOM 641 C CA . PHE A 1 83 ? -2.201 8.266 12.891 1 98 83 PHE A CA 1
ATOM 642 C C . PHE A 1 83 ? -0.784 8.773 13.125 1 98 83 PHE A C 1
ATOM 644 O O . PHE A 1 83 ? 0.114 8.516 12.32 1 98 83 PHE A O 1
ATOM 651 N N . ARG A 1 84 ? -0.587 9.453 14.195 1 98.06 84 ARG A N 1
ATOM 652 C CA . ARG A 1 84 ? 0.701 10.117 14.344 1 98.06 84 ARG A CA 1
ATOM 653 C C . ARG A 1 84 ? 1.435 9.625 15.586 1 98.06 84 ARG A C 1
ATOM 655 O O . ARG A 1 84 ? 2.318 10.305 16.109 1 98.06 84 ARG A O 1
ATOM 662 N N . HIS A 1 85 ? 1.114 8.453 16.047 1 97.81 85 HIS A N 1
ATOM 663 C CA . HIS A 1 85 ? 1.818 7.824 17.156 1 97.81 85 HIS A CA 1
ATOM 664 C C . HIS A 1 85 ? 3.221 7.387 16.734 1 97.81 85 HIS A C 1
ATOM 666 O O . HIS A 1 85 ? 4.066 7.113 17.594 1 97.81 85 HIS A O 1
ATOM 672 N N . SER A 1 86 ? 3.441 7.371 15.43 1 95.69 86 SER A N 1
ATOM 673 C CA . SER A 1 86 ? 4.77 7.066 14.906 1 95.69 86 SER A CA 1
ATOM 674 C C . SER A 1 86 ? 5.52 8.344 14.523 1 95.69 86 SER A C 1
ATOM 676 O O . SER A 1 86 ? 6.48 8.297 13.758 1 95.69 86 SER A O 1
ATOM 678 N N . SER A 1 87 ? 5.102 9.469 15.062 1 96.88 87 SER A N 1
ATOM 679 C CA . SER A 1 87 ? 5.703 10.742 14.68 1 96.88 87 SER A CA 1
ATOM 680 C C . SER A 1 87 ? 6.5 11.344 15.836 1 96.88 87 SER A C 1
ATOM 682 O O . SER A 1 87 ? 6.867 12.516 15.797 1 96.88 87 SER A O 1
ATOM 684 N N . VAL A 1 88 ? 6.727 10.586 16.875 1 98.25 88 VAL A N 1
ATOM 685 C CA . VAL A 1 88 ? 7.449 11.086 18.047 1 98.25 88 VAL A CA 1
ATOM 686 C C . VAL A 1 88 ? 8.719 10.258 18.266 1 98.25 88 VAL A C 1
ATOM 688 O O . VAL A 1 88 ? 8.641 9.07 18.594 1 98.25 88 VAL A O 1
ATOM 691 N N . TYR A 1 89 ? 9.828 10.859 18.062 1 98.06 89 TYR A N 1
ATOM 692 C CA . TYR A 1 89 ? 11.148 10.258 18.219 1 98.06 89 TYR A CA 1
ATOM 693 C C . TYR A 1 89 ? 11.867 10.828 19.438 1 98.06 89 TYR A C 1
ATOM 695 O O . TYR A 1 89 ? 11.898 12.047 19.625 1 98.06 89 TYR A O 1
ATOM 703 N N . VAL A 1 90 ? 12.477 9.992 20.266 1 98.75 90 VAL A N 1
ATOM 704 C CA . VAL A 1 90 ? 13.086 10.492 21.5 1 98.75 90 VAL A CA 1
ATOM 705 C C . VAL A 1 90 ? 14.445 9.828 21.688 1 98.75 90 VAL A C 1
ATOM 707 O O . VAL A 1 90 ? 14.727 8.773 21.109 1 98.75 90 VAL A O 1
ATOM 710 N N . ARG A 1 91 ? 15.227 10.484 22.469 1 98.38 91 ARG A N 1
ATOM 711 C CA . ARG A 1 91 ? 16.484 9.898 22.906 1 98.38 91 ARG A CA 1
ATOM 712 C C . ARG A 1 91 ? 16.25 8.773 23.906 1 98.38 91 ARG A C 1
ATOM 714 O O . ARG A 1 91 ? 15.398 8.891 24.781 1 98.38 91 ARG A O 1
ATOM 721 N N . ALA A 1 92 ? 16.969 7.746 23.781 1 97.25 92 ALA A N 1
ATOM 722 C CA . ALA A 1 92 ? 16.812 6.578 24.641 1 97.25 92 ALA A CA 1
ATOM 723 C C . ALA A 1 92 ? 17.625 6.746 25.938 1 97.25 92 ALA A C 1
ATOM 725 O O . ALA A 1 92 ? 17.422 5.996 26.891 1 97.25 92 ALA A O 1
ATOM 726 N N . ASP A 1 93 ? 18.484 7.691 26.016 1 97.81 93 ASP A N 1
ATOM 727 C CA . ASP A 1 93 ? 19.391 7.863 27.141 1 97.81 93 ASP A CA 1
ATOM 728 C C . ASP A 1 93 ? 18.953 9.047 28.016 1 97.81 93 ASP A C 1
ATOM 730 O O . ASP A 1 93 ? 19.781 9.641 28.703 1 97.81 93 ASP A O 1
ATOM 734 N N . ARG A 1 94 ? 17.672 9.445 27.984 1 96.25 94 ARG A N 1
ATOM 735 C CA . ARG A 1 94 ? 17.188 10.625 28.703 1 96.25 94 ARG A CA 1
ATOM 736 C C . ARG A 1 94 ? 16.109 10.258 29.703 1 96.25 94 ARG A C 1
ATOM 738 O O . ARG A 1 94 ? 15.391 11.125 30.203 1 96.25 94 ARG A O 1
ATOM 745 N N . GLY A 1 95 ? 15.922 9.016 29.906 1 96.44 95 GLY A N 1
ATOM 746 C CA . GLY A 1 95 ? 14.906 8.578 30.844 1 96.44 95 GLY A CA 1
ATOM 747 C C . GLY A 1 95 ? 13.492 8.773 30.344 1 96.44 95 GLY A C 1
ATOM 748 O O . GLY A 1 95 ? 12.555 8.914 31.125 1 96.44 95 GLY A O 1
ATOM 749 N N . ILE A 1 96 ? 13.258 8.883 29.078 1 98.06 96 ILE A N 1
ATOM 750 C CA . ILE A 1 96 ? 11.93 9.016 28.484 1 98.06 96 ILE A CA 1
ATOM 751 C C . ILE A 1 96 ? 11.352 7.633 28.203 1 98.06 96 ILE A C 1
ATOM 753 O O . ILE A 1 96 ? 11.688 7.008 27.188 1 98.06 96 ILE A O 1
ATOM 757 N N . ASN A 1 97 ? 10.461 7.164 29.047 1 95.69 97 ASN A N 1
ATOM 758 C CA . ASN A 1 97 ? 9.914 5.82 28.922 1 95.69 97 ASN A CA 1
ATOM 759 C C . ASN A 1 97 ? 8.414 5.848 28.641 1 95.69 97 ASN A C 1
ATOM 761 O O . ASN A 1 97 ? 7.824 4.832 28.281 1 95.69 97 ASN A O 1
ATOM 765 N N . SER A 1 98 ? 7.891 7.027 28.859 1 96.75 98 SER A N 1
ATOM 766 C CA . SER A 1 98 ? 6.48 7.27 28.562 1 96.75 98 SER A CA 1
ATOM 767 C C . SER A 1 98 ? 6.258 8.688 28.062 1 96.75 98 SER A C 1
ATOM 769 O O . SER A 1 98 ? 7.125 9.555 28.219 1 96.75 98 SER A O 1
ATOM 771 N N . PRO A 1 99 ? 5.094 8.953 27.453 1 98.06 99 PRO A N 1
ATOM 772 C CA . PRO A 1 99 ? 4.82 10.312 26.984 1 98.06 99 PRO A CA 1
ATOM 773 C C . PRO A 1 99 ? 4.883 11.344 28.109 1 98.06 99 PRO A C 1
ATOM 775 O O . PRO A 1 99 ? 5.312 12.477 27.875 1 98.06 99 PRO A O 1
ATOM 778 N N . ALA A 1 100 ? 4.52 10.969 29.297 1 98.12 100 ALA A N 1
ATOM 779 C CA . ALA A 1 100 ? 4.543 11.891 30.422 1 98.12 100 ALA A CA 1
ATOM 780 C C . ALA A 1 100 ? 5.957 12.398 30.688 1 98.12 100 ALA A C 1
ATOM 782 O O . ALA A 1 100 ? 6.141 13.5 31.203 1 98.12 100 ALA A O 1
ATOM 783 N N . ASP A 1 101 ? 6.945 11.648 30.281 1 98.38 101 ASP A N 1
ATOM 784 C CA . ASP A 1 101 ? 8.344 11.977 30.547 1 98.38 101 ASP A CA 1
ATOM 785 C C . ASP A 1 101 ? 8.836 13.062 29.594 1 98.38 101 ASP A C 1
ATOM 787 O O . ASP A 1 101 ? 9.977 13.531 29.719 1 98.38 101 ASP A O 1
ATOM 791 N N . LEU A 1 102 ? 7.965 13.547 28.719 1 98.62 102 LEU A N 1
ATOM 792 C CA . LEU A 1 102 ? 8.32 14.617 27.797 1 98.62 102 LEU A CA 1
ATOM 793 C C . LEU A 1 102 ? 8.305 15.969 28.516 1 98.62 102 LEU A C 1
ATOM 795 O O . LEU A 1 102 ? 8.828 16.953 27.984 1 98.62 102 LEU A O 1
ATOM 799 N N . LYS A 1 103 ? 7.645 16.047 29.719 1 98.38 103 LYS A N 1
ATOM 800 C CA . LYS A 1 103 ? 7.602 17.281 30.469 1 98.38 103 LYS A CA 1
ATOM 801 C C . LYS A 1 103 ? 9.008 17.781 30.812 1 98.38 103 LYS A C 1
ATOM 803 O O . LYS A 1 103 ? 9.828 17.016 31.328 1 98.38 103 LYS A O 1
ATOM 808 N N . GLY A 1 104 ? 9.234 18.953 30.453 1 97.94 104 GLY A N 1
ATOM 809 C CA . GLY A 1 104 ? 10.516 19.578 30.766 1 97.94 104 GLY A CA 1
ATOM 810 C C . GLY A 1 104 ? 11.586 19.281 29.734 1 97.94 104 GLY A C 1
ATOM 811 O O . GLY A 1 104 ? 12.727 19.734 29.875 1 97.94 104 GLY A O 1
ATOM 812 N N . LYS A 1 105 ? 11.266 18.578 28.719 1 98.56 105 LYS A N 1
ATOM 813 C CA . LYS A 1 105 ? 12.242 18.172 27.703 1 98.56 105 LYS A CA 1
ATOM 814 C C . LYS A 1 105 ? 12.289 19.172 26.547 1 98.56 105 LYS A C 1
ATOM 816 O O . LYS A 1 105 ? 11.398 20.016 26.422 1 98.56 105 LYS A O 1
ATOM 821 N N . ARG A 1 106 ? 13.336 19.125 25.797 1 98.62 106 ARG A N 1
ATOM 822 C CA . ARG A 1 106 ? 13.508 19.891 24.578 1 98.62 106 ARG A CA 1
ATOM 823 C C . ARG A 1 106 ? 13.148 19.062 23.344 1 98.62 106 ARG A C 1
ATOM 825 O O . ARG A 1 106 ? 13.773 18.031 23.078 1 98.62 106 ARG A O 1
ATOM 832 N N . ILE A 1 107 ? 12.148 19.516 22.672 1 98.75 107 ILE A N 1
ATOM 833 C CA . ILE A 1 107 ? 11.617 18.75 21.547 1 98.75 107 ILE A CA 1
ATOM 834 C C . ILE A 1 107 ? 11.719 19.562 20.266 1 98.75 107 ILE A C 1
ATOM 836 O O . ILE A 1 107 ? 11.227 20.688 20.203 1 98.75 107 ILE A O 1
ATOM 840 N N . GLY A 1 108 ? 12.367 18.984 19.234 1 98.06 108 GLY A N 1
ATOM 841 C CA . GLY A 1 108 ? 12.469 19.609 17.922 1 98.06 108 GLY A CA 1
ATOM 842 C C . GLY A 1 108 ? 11.219 19.438 17.078 1 98.06 108 GLY A C 1
ATOM 843 O O . GLY A 1 108 ? 10.594 18.375 17.109 1 98.06 108 GLY A O 1
ATOM 844 N N . VAL A 1 109 ? 10.812 20.453 16.344 1 96.56 109 VAL A N 1
ATOM 845 C CA . VAL A 1 109 ? 9.727 20.422 15.367 1 96.56 109 VAL A CA 1
ATOM 846 C C . VAL A 1 109 ? 10.148 21.172 14.102 1 96.56 109 VAL A C 1
ATOM 848 O O . VAL A 1 109 ? 10.828 22.188 14.18 1 96.56 109 VAL A O 1
ATOM 851 N N . PRO A 1 110 ? 9.766 20.625 12.93 1 93.81 110 PRO A N 1
ATOM 852 C CA . PRO A 1 110 ? 10.094 21.406 11.727 1 93.81 110 PRO A CA 1
ATOM 853 C C . PRO A 1 110 ? 9.305 22.703 11.625 1 93.81 110 PRO A C 1
ATOM 855 O O . PRO A 1 110 ? 9.859 23.734 11.234 1 93.81 110 PRO A O 1
ATOM 858 N N . GLU A 1 111 ? 8.039 22.625 11.875 1 91.38 111 GLU A N 1
ATOM 859 C CA . GLU A 1 111 ? 7.105 23.734 12.078 1 91.38 111 GLU A CA 1
ATOM 860 C C . GLU A 1 111 ? 6.141 23.438 13.227 1 91.38 111 GLU A C 1
ATOM 862 O O . GLU A 1 111 ? 5.668 22.312 13.375 1 91.38 111 GLU A O 1
ATOM 867 N N . TYR A 1 112 ? 5.934 24.5 13.945 1 92.5 112 TYR A N 1
ATOM 868 C CA . TYR A 1 112 ? 5.117 24.297 15.133 1 92.5 112 TYR A CA 1
ATOM 869 C C . TYR A 1 112 ? 3.668 24.016 14.766 1 92.5 112 TYR A C 1
ATOM 871 O O . TYR A 1 112 ? 3.014 23.172 15.383 1 92.5 112 TYR A O 1
ATOM 879 N N . GLN A 1 113 ? 3.162 24.625 13.727 1 91.25 113 GLN A N 1
ATOM 880 C CA . GLN A 1 113 ? 1.736 24.641 13.422 1 91.25 113 GLN A CA 1
ATOM 881 C C . GLN A 1 113 ? 1.368 23.516 12.461 1 91.25 113 GLN A C 1
ATOM 883 O O . GLN A 1 113 ? 0.226 23.422 12.008 1 91.25 113 GLN A O 1
ATOM 888 N N . LEU A 1 114 ? 2.307 22.641 12.125 1 93.5 114 LEU A N 1
ATOM 889 C CA . LEU A 1 114 ? 1.997 21.547 11.211 1 93.5 114 LEU A CA 1
ATOM 890 C C . LEU A 1 114 ? 0.823 20.719 11.734 1 93.5 114 LEU A C 1
ATOM 892 O O . LEU A 1 114 ? 0.713 20.484 12.938 1 93.5 114 LEU A O 1
ATOM 896 N N . THR A 1 115 ? 0.009 20.234 10.789 1 97.12 115 THR A N 1
ATOM 897 C CA . THR A 1 115 ? -1.183 19.469 11.148 1 97.12 115 THR A CA 1
ATOM 898 C C . THR A 1 115 ? -0.814 18.266 12.008 1 97.12 115 THR A C 1
ATOM 900 O O . THR A 1 115 ? -1.431 18.031 13.055 1 97.12 115 THR A O 1
ATOM 903 N N . ALA A 1 116 ? 0.21 17.531 11.594 1 97.31 116 ALA A N 1
ATOM 904 C CA . ALA A 1 116 ? 0.65 16.359 12.336 1 97.31 116 ALA A CA 1
ATOM 905 C C . ALA A 1 116 ? 0.988 16.719 13.781 1 97.31 116 ALA A C 1
ATOM 907 O O . ALA A 1 116 ? 0.643 15.992 14.711 1 97.31 116 ALA A O 1
ATOM 908 N N . ASN A 1 117 ? 1.635 17.859 13.969 1 97.44 117 ASN A N 1
ATOM 909 C CA . ASN A 1 117 ? 2.08 18.281 15.297 1 97.44 117 ASN A CA 1
ATOM 910 C C . ASN A 1 117 ? 0.905 18.703 16.172 1 97.44 117 ASN A C 1
ATOM 912 O O . ASN A 1 117 ? 0.931 18.5 17.391 1 97.44 117 ASN A O 1
ATOM 916 N N . VAL A 1 118 ? -0.11 19.297 15.547 1 97.62 118 VAL A N 1
ATOM 917 C CA . VAL A 1 118 ? -1.312 19.641 16.297 1 97.62 118 VAL A CA 1
ATOM 918 C C . VAL A 1 118 ? -1.976 18.375 16.828 1 97.62 118 VAL A C 1
ATOM 920 O O . VAL A 1 118 ? -2.342 18.312 18.016 1 97.62 118 VAL A O 1
ATOM 923 N N . TRP A 1 119 ? -2.1 17.359 16.016 1 98.56 119 TRP A N 1
ATOM 924 C CA . TRP A 1 119 ? -2.688 16.094 16.438 1 98.56 119 TRP A CA 1
ATOM 925 C C . TRP A 1 119 ? -1.87 15.453 17.547 1 98.56 119 TRP A C 1
ATOM 927 O O . TRP A 1 119 ? -2.43 14.938 18.531 1 98.56 119 TRP A O 1
ATOM 937 N N . VAL A 1 120 ? -0.532 15.484 17.422 1 98.56 120 VAL A N 1
ATOM 938 C CA . VAL A 1 120 ? 0.347 14.883 18.406 1 98.56 120 VAL A CA 1
ATOM 939 C C . VAL A 1 120 ? 0.187 15.609 19.75 1 98.56 120 VAL A C 1
ATOM 941 O O . VAL A 1 120 ? 0.018 14.969 20.781 1 98.56 120 VAL A O 1
ATOM 944 N N . ARG A 1 121 ? 0.199 16.922 19.703 1 98.25 121 ARG A N 1
ATOM 945 C CA . ARG A 1 121 ? 0.039 17.672 20.938 1 98.25 121 ARG A CA 1
ATOM 946 C C . ARG A 1 121 ? -1.326 17.406 21.578 1 98.25 121 ARG A C 1
ATOM 948 O O . ARG A 1 121 ? -1.456 17.375 22.797 1 98.25 121 ARG A O 1
ATOM 955 N N . MET A 1 122 ? -2.332 17.203 20.766 1 97.81 122 MET A N 1
ATOM 956 C CA . MET A 1 122 ? -3.67 16.906 21.266 1 97.81 122 MET A CA 1
ATOM 957 C C . MET A 1 122 ? -3.67 15.625 22.094 1 97.81 122 MET A C 1
ATOM 959 O O . MET A 1 122 ? -4.098 15.625 23.25 1 97.81 122 MET A O 1
ATOM 963 N N . PHE A 1 123 ? -3.125 14.5 21.5 1 97.88 123 PHE A N 1
ATOM 964 C CA . PHE A 1 123 ? -3.24 13.258 22.25 1 97.88 123 PHE A CA 1
ATOM 965 C C . PHE A 1 123 ? -2.215 13.219 23.391 1 97.88 123 PHE A C 1
ATOM 967 O O . PHE A 1 123 ? -2.422 12.539 24.391 1 97.88 123 PHE A O 1
ATOM 974 N N . LEU A 1 124 ? -1.089 13.984 23.281 1 98.31 124 LEU A N 1
ATOM 975 C CA . LEU A 1 124 ? -0.166 14.078 24.406 1 98.31 124 LEU A CA 1
ATOM 976 C C . LEU A 1 124 ? -0.839 14.734 25.609 1 98.31 124 LEU A C 1
ATOM 978 O O . LEU A 1 124 ? -0.697 14.258 26.75 1 98.31 124 LEU A O 1
ATOM 982 N N . GLU A 1 125 ? -1.583 15.773 25.359 1 97.94 125 GLU A N 1
ATOM 983 C CA . GLU A 1 125 ? -2.252 16.484 26.453 1 97.94 125 GLU A CA 1
ATOM 984 C C . GLU A 1 125 ? -3.441 15.68 26.969 1 97.94 125 GLU A C 1
ATOM 986 O O . GLU A 1 125 ? -3.561 15.461 28.188 1 97.94 125 GLU A O 1
ATOM 991 N N . GLU A 1 126 ? -4.262 15.227 26.125 1 97.31 126 GLU A N 1
ATOM 992 C CA . GLU A 1 126 ? -5.543 14.648 26.516 1 97.31 126 GLU A CA 1
ATOM 993 C C . GLU A 1 126 ? -5.363 13.25 27.109 1 97.31 126 GLU A C 1
ATOM 995 O O . GLU A 1 126 ? -6.105 12.844 28 1 97.31 126 GLU A O 1
ATOM 1000 N N . GLU A 1 127 ? -4.387 12.492 26.594 1 97.69 127 GLU A N 1
ATOM 1001 C CA . GLU A 1 127 ? -4.215 11.109 27.031 1 97.69 127 GLU A CA 1
ATOM 1002 C C . GLU A 1 127 ? -3.156 11 28.125 1 97.69 127 GLU A C 1
ATOM 1004 O O . GLU A 1 127 ? -3.219 10.102 28.969 1 97.69 127 GLU A O 1
ATOM 1009 N N . TYR A 1 128 ? -2.213 12 28.156 1 97.75 128 TYR A N 1
ATOM 1010 C CA . TYR A 1 128 ? -1.057 11.773 29.016 1 97.75 128 TYR A CA 1
ATOM 1011 C C . TYR A 1 128 ? -0.771 13 29.875 1 97.75 128 TYR A C 1
ATOM 1013 O O . TYR A 1 128 ? 0.182 13.016 30.672 1 97.75 128 TYR A O 1
ATOM 1021 N N . GLY A 1 129 ? -1.503 14.039 29.656 1 97.88 129 GLY A N 1
ATOM 1022 C CA . GLY A 1 129 ? -1.402 15.219 30.5 1 97.88 129 GLY A CA 1
ATOM 1023 C C . GLY A 1 129 ? -0.197 16.078 30.172 1 97.88 129 GLY A C 1
ATOM 1024 O O . GLY A 1 129 ? 0.25 16.875 31 1 97.88 129 GLY A O 1
ATOM 1025 N N . VAL A 1 130 ? 0.376 15.953 29.062 1 98.44 130 VAL A N 1
ATOM 1026 C CA . VAL A 1 130 ? 1.529 16.75 28.656 1 98.44 130 VAL A CA 1
ATOM 1027 C C . VAL A 1 130 ? 1.063 17.953 27.844 1 98.44 130 VAL A C 1
ATOM 1029 O O . VAL A 1 130 ? 0.678 17.828 26.688 1 98.44 130 VAL A O 1
ATOM 1032 N N . LYS A 1 131 ? 1.143 19.109 28.375 1 97.62 131 LYS A N 1
ATOM 1033 C CA . LYS A 1 131 ? 0.76 20.344 27.703 1 97.62 131 LYS A CA 1
ATOM 1034 C C . LYS A 1 131 ? 1.908 20.906 26.859 1 97.62 131 LYS A C 1
ATOM 1036 O O . LYS A 1 131 ? 3.074 20.594 27.125 1 97.62 131 LYS A O 1
ATOM 1041 N N . ALA A 1 132 ? 1.571 21.672 25.891 1 97.31 132 ALA A N 1
ATOM 1042 C CA . ALA A 1 132 ? 2.592 22.328 25.078 1 97.31 132 ALA A CA 1
ATOM 1043 C C . ALA A 1 132 ? 3.537 23.156 25.953 1 97.31 132 ALA A C 1
ATOM 1045 O O . ALA A 1 132 ? 4.73 23.266 25.656 1 97.31 132 ALA A O 1
ATOM 1046 N N . SER A 1 133 ? 3.031 23.734 27.031 1 97.31 133 SER A N 1
ATOM 1047 C CA . SER A 1 133 ? 3.812 24.594 27.922 1 97.31 133 SER A CA 1
ATOM 1048 C C . SER A 1 133 ? 4.773 23.781 28.766 1 97.31 133 SER A C 1
ATOM 1050 O O . SER A 1 133 ? 5.676 24.328 29.406 1 97.31 133 SER A O 1
ATOM 1052 N N . ASP A 1 134 ? 4.566 22.469 28.781 1 98.12 134 ASP A N 1
ATOM 1053 C CA . ASP A 1 134 ? 5.449 21.594 29.562 1 98.12 134 ASP A CA 1
ATOM 1054 C C . ASP A 1 134 ? 6.73 21.281 28.797 1 98.12 134 ASP A C 1
ATOM 1056 O O . ASP A 1 134 ? 7.648 20.672 29.328 1 98.12 134 ASP A O 1
ATOM 1060 N N . ILE A 1 135 ? 6.785 21.688 27.547 1 98.31 135 ILE A N 1
ATOM 1061 C CA . ILE A 1 135 ? 7.871 21.328 26.641 1 98.31 135 ILE A CA 1
ATOM 1062 C C . ILE A 1 135 ? 8.594 22.594 26.172 1 98.31 135 ILE A C 1
ATOM 1064 O O . ILE A 1 135 ? 7.957 23.625 25.938 1 98.31 135 ILE A O 1
ATOM 1068 N N . GLN A 1 136 ? 9.898 22.5 26.031 1 98.12 136 GLN A N 1
ATOM 1069 C CA . GLN A 1 136 ? 10.664 23.516 25.312 1 98.12 136 GLN A CA 1
ATOM 1070 C C . GLN A 1 136 ? 10.805 23.156 23.844 1 98.12 136 GLN A C 1
ATOM 1072 O O . GLN A 1 136 ? 11.562 22.25 23.484 1 98.12 136 GLN A O 1
ATOM 1077 N N . TRP A 1 137 ? 10.141 23.922 23.016 1 97.5 137 TRP A N 1
ATOM 1078 C CA . TRP A 1 137 ? 10.094 23.594 21.594 1 97.5 137 TRP A CA 1
ATOM 1079 C C . TRP A 1 137 ? 11.258 24.234 20.844 1 97.5 137 TRP A C 1
ATOM 1081 O O . TRP A 1 137 ? 11.602 25.391 21.094 1 97.5 137 TRP A O 1
ATOM 1091 N N . VAL A 1 138 ? 11.867 23.5 19.984 1 96.69 138 VAL A N 1
ATOM 1092 C CA . VAL A 1 138 ? 12.953 23.969 19.141 1 96.69 138 VAL A CA 1
ATOM 1093 C C . VAL A 1 138 ? 12.578 23.781 17.672 1 96.69 138 VAL A C 1
ATOM 1095 O O . VAL A 1 138 ? 12.438 22.656 17.188 1 96.69 138 VAL A O 1
ATOM 1098 N N . ARG A 1 139 ? 12.422 24.844 16.969 1 95.06 139 ARG A N 1
ATOM 1099 C CA . ARG A 1 139 ? 12.023 24.781 15.562 1 95.06 139 ARG A CA 1
ATOM 1100 C C . ARG A 1 139 ? 13.242 24.797 14.648 1 95.06 139 ARG A C 1
ATOM 1102 O O . ARG A 1 139 ? 14.188 25.547 14.867 1 95.06 139 ARG A O 1
ATOM 1109 N N . GLY A 1 140 ? 13.289 23.891 13.641 1 93.44 140 GLY A N 1
ATOM 1110 C CA . GLY A 1 140 ? 14.359 23.828 12.664 1 93.44 140 GLY A CA 1
ATOM 1111 C C . GLY A 1 140 ? 14.109 22.797 11.578 1 93.44 140 GLY A C 1
ATOM 1112 O O . GLY A 1 140 ? 13.227 21.953 11.711 1 93.44 140 GLY A O 1
ATOM 1113 N N . GLY A 1 141 ? 14.828 22.922 10.469 1 92.88 141 GLY A N 1
ATOM 1114 C CA . GLY A 1 141 ? 14.727 21.953 9.391 1 92.88 141 GLY A CA 1
ATOM 1115 C C . GLY A 1 141 ? 15.219 20.578 9.781 1 92.88 141 GLY A C 1
ATOM 1116 O O . GLY A 1 141 ? 16.125 20.438 10.617 1 92.88 141 GLY A O 1
ATOM 1117 N N . TYR A 1 142 ? 14.648 19.531 9.156 1 91.12 142 TYR A N 1
ATOM 1118 C CA . TYR A 1 142 ? 15.102 18.156 9.398 1 91.12 142 TYR A CA 1
ATOM 1119 C C . TYR A 1 142 ? 16.562 17.984 8.992 1 91.12 142 TYR A C 1
ATOM 1121 O O . TYR A 1 142 ? 17.375 17.5 9.773 1 91.12 142 TYR A O 1
ATOM 1129 N N . GLU A 1 143 ? 16.719 18.375 7.719 1 90.12 143 GLU A N 1
ATOM 1130 C CA . GLU A 1 143 ? 18 18.094 7.102 1 90.12 143 GLU A CA 1
ATOM 1131 C C . GLU A 1 143 ? 18.641 19.359 6.539 1 90.12 143 GLU A C 1
ATOM 1133 O O . GLU A 1 143 ? 19.859 19.391 6.316 1 90.12 143 GLU A O 1
ATOM 1138 N N . ASP A 1 144 ? 17.859 20.312 6.246 1 87.31 144 ASP A N 1
ATOM 1139 C CA . ASP A 1 144 ? 18.312 21.578 5.691 1 87.31 144 ASP A CA 1
ATOM 1140 C C . ASP A 1 144 ? 18.219 22.703 6.727 1 87.31 144 ASP A C 1
ATOM 1142 O O . ASP A 1 144 ? 17.125 23.141 7.082 1 87.31 144 ASP A O 1
ATOM 1146 N N . PRO A 1 145 ? 19.297 23.234 7.09 1 84.5 145 PRO A N 1
ATOM 1147 C CA . PRO A 1 145 ? 19.297 24.234 8.156 1 84.5 145 PRO A CA 1
ATOM 1148 C C . PRO A 1 145 ? 18.797 25.594 7.68 1 84.5 145 PRO A C 1
ATOM 1150 O O . PRO A 1 145 ? 18.609 26.5 8.492 1 84.5 145 PRO A O 1
ATOM 1153 N N . THR A 1 146 ? 18.578 25.75 6.402 1 77.19 146 THR A N 1
ATOM 1154 C CA . THR A 1 146 ? 18.234 27.047 5.855 1 77.19 146 THR A CA 1
ATOM 1155 C C . THR A 1 146 ? 16.719 27.25 5.859 1 77.19 146 THR A C 1
ATOM 1157 O O . THR A 1 146 ? 16.234 28.344 5.566 1 77.19 146 THR A O 1
ATOM 1160 N N . ARG A 1 147 ? 16.094 26.25 6.176 1 67.25 147 ARG A N 1
ATOM 1161 C CA . ARG A 1 147 ? 14.633 26.375 6.227 1 67.25 147 ARG A CA 1
ATOM 1162 C C . ARG A 1 147 ? 14.203 27.203 7.43 1 67.25 147 ARG A C 1
ATOM 1164 O O . ARG A 1 147 ? 14.469 26.844 8.578 1 67.25 147 ARG A O 1
ATOM 1171 N N . ILE A 1 148 ? 13.922 28.5 7.184 1 58.47 148 ILE A N 1
ATOM 1172 C CA . ILE A 1 148 ? 13.445 29.359 8.258 1 58.47 148 ILE A CA 1
ATOM 1173 C C . ILE A 1 148 ? 11.953 29.625 8.086 1 58.47 148 ILE A C 1
ATOM 1175 O O . ILE A 1 148 ? 11.508 30.016 7.008 1 58.47 148 ILE A O 1
ATOM 1179 N N . GLU A 1 149 ? 11.117 28.906 8.992 1 60.84 149 GLU A N 1
ATOM 1180 C CA . GLU A 1 149 ? 9.688 29.219 9.016 1 60.84 149 GLU A CA 1
ATOM 1181 C C . GLU A 1 149 ? 9.438 30.609 9.578 1 60.84 149 GLU A C 1
ATOM 1183 O O . GLU A 1 149 ? 9.953 30.953 10.641 1 60.84 149 GLU A O 1
ATOM 1188 N N . LYS A 1 150 ? 8.859 31.516 8.703 1 54.72 150 LYS A N 1
ATOM 1189 C CA . LYS A 1 150 ? 8.719 32.938 9.023 1 54.72 150 LYS A CA 1
ATOM 1190 C C . LYS A 1 150 ? 7.328 33.25 9.57 1 54.72 150 LYS A C 1
ATOM 1192 O O . LYS A 1 150 ? 6.977 34.406 9.773 1 54.72 150 LYS A O 1
ATOM 1197 N N . ILE A 1 151 ? 6.508 32.156 9.781 1 59.56 151 ILE A N 1
ATOM 1198 C CA . ILE A 1 151 ? 5.18 32.531 10.25 1 59.56 151 ILE A CA 1
ATOM 1199 C C . ILE A 1 151 ? 5.246 32.938 11.719 1 59.56 151 ILE A C 1
ATOM 1201 O O . ILE A 1 151 ? 5.781 32.188 12.547 1 59.56 151 ILE A O 1
ATOM 1205 N N . SER A 1 152 ? 4.941 34.188 11.938 1 64.88 152 SER A N 1
ATOM 1206 C CA . SER A 1 152 ? 4.812 34.656 13.312 1 64.88 152 SER A CA 1
ATOM 1207 C C . SER A 1 152 ? 3.572 34.062 13.984 1 64.88 152 SER A C 1
ATOM 1209 O O . SER A 1 152 ? 2.459 34.219 13.469 1 64.88 152 SER A O 1
ATOM 1211 N N . LEU A 1 153 ? 3.832 33.25 14.969 1 75.88 153 LEU A N 1
ATOM 1212 C CA . LEU A 1 153 ? 2.738 32.594 15.68 1 75.88 153 LEU A CA 1
ATOM 1213 C C . LEU A 1 153 ? 2.443 33.312 17 1 75.88 153 LEU A C 1
ATOM 1215 O O . LEU A 1 153 ? 3.355 33.844 17.641 1 75.88 153 LEU A O 1
ATOM 1219 N N . LYS A 1 154 ? 1.226 33.562 17.281 1 80.62 154 LYS A N 1
ATOM 1220 C CA . LYS A 1 154 ? 0.807 34 18.609 1 80.62 154 LYS A CA 1
ATOM 1221 C C . LYS A 1 154 ? 0.515 32.812 19.516 1 80.62 154 LYS A C 1
ATOM 1223 O O . LYS A 1 154 ? -0.623 32.344 19.594 1 80.62 154 LYS A O 1
ATOM 1228 N N . LEU A 1 155 ? 1.593 32.406 20.172 1 86.88 155 LEU A N 1
ATOM 1229 C CA . LEU A 1 155 ? 1.465 31.219 21 1 86.88 155 LEU A CA 1
ATOM 1230 C C . LEU A 1 155 ? 0.891 31.562 22.375 1 86.88 155 LEU A C 1
ATOM 1232 O O . LEU A 1 155 ? 1.097 32.656 22.875 1 86.88 155 LEU A O 1
ATOM 1236 N N . PRO A 1 156 ? 0.181 30.641 22.953 1 87 156 PRO A N 1
ATOM 1237 C CA . PRO A 1 156 ? -0.378 30.891 24.281 1 87 156 PRO A CA 1
ATOM 1238 C C . PRO A 1 156 ? 0.696 31.141 25.328 1 87 156 PRO A C 1
ATOM 1240 O O . PRO A 1 156 ? 1.87 30.828 25.109 1 87 156 PRO A O 1
ATOM 1243 N N . GLU A 1 157 ? 0.194 31.656 26.422 1 89.44 157 GLU A N 1
ATOM 1244 C CA . GLU A 1 157 ? 1.093 31.922 27.531 1 89.44 157 GLU A CA 1
ATOM 1245 C C . GLU A 1 157 ? 1.763 30.641 28.016 1 89.44 157 GLU A C 1
ATOM 1247 O O . GLU A 1 157 ? 1.116 29.594 28.125 1 89.44 157 GLU A O 1
ATOM 1252 N N . GLY A 1 158 ? 3.074 30.703 28.172 1 92.75 158 GLY A N 1
ATOM 1253 C CA . GLY A 1 158 ? 3.811 29.578 28.75 1 92.75 158 GLY A CA 1
ATOM 1254 C C . GLY A 1 158 ? 4.461 28.688 27.703 1 92.75 158 GLY A C 1
ATOM 1255 O O . GLY A 1 158 ? 5.348 27.906 28.016 1 92.75 158 GLY A O 1
ATOM 1256 N N . VAL A 1 159 ? 4.008 28.812 26.516 1 94.88 159 VAL A N 1
ATOM 1257 C CA . VAL A 1 159 ? 4.598 27.984 25.469 1 94.88 159 VAL A CA 1
ATOM 1258 C C . VAL A 1 159 ? 5.879 28.641 24.953 1 94.88 159 VAL A C 1
ATOM 1260 O O . VAL A 1 159 ? 5.871 29.812 24.562 1 94.88 159 VAL A O 1
ATOM 1263 N N . SER A 1 160 ? 6.934 27.938 24.984 1 94.5 160 SER A N 1
ATOM 1264 C CA . SER A 1 160 ? 8.242 28.406 24.562 1 94.5 160 SER A CA 1
ATOM 1265 C C . SER A 1 160 ? 8.648 27.766 23.234 1 94.5 160 SER A C 1
ATOM 1267 O O . SER A 1 160 ? 8.695 26.531 23.125 1 94.5 160 SER A O 1
ATOM 1269 N N . LEU A 1 161 ? 8.922 28.562 22.281 1 94.06 161 LEU A N 1
ATOM 1270 C CA . LEU A 1 161 ? 9.398 28.141 20.969 1 94.06 161 LEU A CA 1
ATOM 1271 C C . LEU A 1 161 ? 10.641 28.938 20.562 1 94.06 161 LEU A C 1
ATOM 1273 O O . LEU A 1 161 ? 10.594 30.156 20.484 1 94.06 161 LEU A O 1
ATOM 1277 N N . VAL A 1 162 ? 11.719 28.219 20.375 1 93.44 162 VAL A N 1
ATOM 1278 C CA . VAL A 1 162 ? 12.945 28.875 19.938 1 93.44 162 VAL A CA 1
ATOM 1279 C C . VAL A 1 162 ? 13.422 28.25 18.625 1 93.44 162 VAL A C 1
ATOM 1281 O O . VAL A 1 162 ? 13.047 27.125 18.297 1 93.44 162 VAL A O 1
ATOM 1284 N N . ASN A 1 163 ? 14.164 28.984 17.891 1 93 163 ASN A N 1
ATOM 1285 C CA . ASN A 1 163 ? 14.758 28.469 16.672 1 93 163 ASN A CA 1
ATOM 1286 C C . ASN A 1 163 ? 16.031 27.656 16.953 1 93 163 ASN A C 1
ATOM 1288 O O . ASN A 1 163 ? 16.781 28 17.859 1 93 163 ASN A O 1
ATOM 1292 N N . ALA A 1 164 ? 16.188 26.641 16.156 1 94.75 164 ALA A N 1
ATOM 1293 C CA . ALA A 1 164 ? 17.453 25.922 16.203 1 94.75 164 ALA A CA 1
ATOM 1294 C C . ALA A 1 164 ? 18.625 26.859 15.906 1 94.75 164 ALA A C 1
ATOM 1296 O O . ALA A 1 164 ? 18.484 27.828 15.164 1 94.75 164 ALA A O 1
ATOM 1297 N N . PRO A 1 165 ? 19.797 26.578 16.484 1 93.56 165 PRO A N 1
ATOM 1298 C CA . PRO A 1 165 ? 20.969 27.391 16.172 1 93.56 165 PRO A CA 1
ATOM 1299 C C . PRO A 1 165 ? 21.281 27.422 14.672 1 93.56 165 PRO A C 1
ATOM 1301 O O . PRO A 1 165 ? 20.984 26.469 13.953 1 93.56 165 PRO A O 1
ATOM 1304 N N . GLU A 1 166 ? 21.875 28.516 14.289 1 91.19 166 GLU A N 1
ATOM 1305 C CA . GLU A 1 166 ? 22.234 28.672 12.883 1 91.19 166 GLU A CA 1
ATOM 1306 C C . GLU A 1 166 ? 23.094 27.516 12.406 1 91.19 166 GLU A C 1
ATOM 1308 O O . GLU A 1 166 ? 24.031 27.109 13.102 1 91.19 166 GLU A O 1
ATOM 1313 N N . GLY A 1 167 ? 22.688 26.984 11.25 1 92.38 167 GLY A N 1
ATOM 1314 C CA . GLY A 1 167 ? 23.484 25.938 10.625 1 92.38 167 GLY A CA 1
ATOM 1315 C C . GLY A 1 167 ? 23.172 24.547 11.18 1 92.38 167 GLY A C 1
ATOM 1316 O O . GLY A 1 167 ? 23.75 23.562 10.734 1 92.38 167 GLY A O 1
ATOM 1317 N N . ARG A 1 168 ? 22.281 24.5 12.094 1 94.94 168 ARG A N 1
ATOM 1318 C CA . ARG A 1 168 ? 21.969 23.219 12.711 1 94.94 168 ARG A CA 1
ATOM 1319 C C . ARG A 1 168 ? 20.594 22.719 12.297 1 94.94 168 ARG A C 1
ATOM 1321 O O . ARG A 1 168 ? 19.688 23.531 12.039 1 94.94 168 ARG A O 1
ATOM 1328 N N . THR A 1 169 ? 20.469 21.406 12.195 1 96.44 169 THR A N 1
ATOM 1329 C CA . THR A 1 169 ? 19.188 20.781 11.898 1 96.44 169 THR A CA 1
ATOM 1330 C C . THR A 1 169 ? 18.641 20.062 13.117 1 96.44 169 THR A C 1
ATOM 1332 O O . THR A 1 169 ? 19.406 19.703 14.031 1 96.44 169 THR A O 1
ATOM 1335 N N . ILE A 1 170 ? 17.359 19.812 13.156 1 96.81 170 ILE A N 1
ATOM 1336 C CA . ILE A 1 170 ? 16.797 19.125 14.312 1 96.81 170 ILE A CA 1
ATOM 1337 C C . ILE A 1 170 ? 17.234 17.672 14.32 1 96.81 170 ILE A C 1
ATOM 1339 O O . ILE A 1 170 ? 17.297 17.031 15.375 1 96.81 170 ILE A O 1
ATOM 1343 N N . SER A 1 171 ? 17.547 17.078 13.172 1 97.56 171 SER A N 1
ATOM 1344 C CA . SER A 1 171 ? 18.109 15.727 13.141 1 97.56 171 SER A CA 1
ATOM 1345 C C . SER A 1 171 ? 19.484 15.68 13.789 1 97.56 171 SER A C 1
ATOM 1347 O O . SER A 1 171 ? 19.781 14.781 14.57 1 97.56 171 SER A O 1
ATOM 1349 N N . ASN A 1 172 ? 20.297 16.656 13.484 1 97.31 172 ASN A N 1
ATOM 1350 C CA . ASN A 1 172 ? 21.625 16.734 14.086 1 97.31 172 ASN A CA 1
ATOM 1351 C C . ASN A 1 172 ? 21.562 17 15.586 1 97.31 172 ASN A C 1
ATOM 1353 O O . ASN A 1 172 ? 22.312 16.406 16.359 1 97.31 172 ASN A O 1
ATOM 1357 N N . LEU A 1 173 ? 20.719 17.953 15.93 1 98.19 173 LEU A N 1
ATOM 1358 C CA . LEU A 1 173 ? 20.547 18.266 17.344 1 98.19 173 LEU A CA 1
ATOM 1359 C C . LEU A 1 173 ? 20.141 17.031 18.141 1 98.19 173 LEU A C 1
ATOM 1361 O O . LEU A 1 173 ? 20.625 16.797 19.234 1 98.19 173 LEU A O 1
ATOM 1365 N N . LEU A 1 174 ? 19.219 16.219 17.578 1 98.56 174 LEU A N 1
ATOM 1366 C CA . LEU A 1 174 ? 18.781 14.977 18.219 1 98.56 174 LEU A CA 1
ATOM 1367 C C . LEU A 1 174 ? 19.922 13.977 18.312 1 98.56 174 LEU A C 1
ATOM 1369 O O . LEU A 1 174 ? 20.141 13.383 19.375 1 98.56 174 LEU A O 1
ATOM 1373 N N . ALA A 1 175 ? 20.625 13.781 17.25 1 98.12 175 ALA A N 1
ATOM 1374 C CA . ALA A 1 175 ? 21.75 12.836 17.188 1 98.12 175 ALA A CA 1
ATOM 1375 C C . ALA A 1 175 ? 22.812 13.188 18.219 1 98.12 175 ALA A C 1
ATOM 1377 O O . ALA A 1 175 ? 23.375 12.305 18.875 1 98.12 175 ALA A O 1
ATOM 1378 N N . ASP A 1 176 ? 23.078 14.508 18.359 1 97.56 176 ASP A N 1
ATOM 1379 C CA . ASP A 1 176 ? 24.141 15 19.219 1 97.56 176 ASP A CA 1
ATOM 1380 C C . ASP A 1 176 ? 23.688 15.086 20.672 1 97.56 176 ASP A C 1
ATOM 1382 O O . ASP A 1 176 ? 24.5 15.312 21.578 1 97.56 176 ASP A O 1
ATOM 1386 N N . GLY A 1 177 ? 22.438 14.969 20.859 1 97.56 177 GLY A N 1
ATOM 1387 C CA . GLY A 1 177 ? 21.906 15 22.203 1 97.56 177 GLY A CA 1
ATOM 1388 C C . GLY A 1 177 ? 21.672 16.406 22.719 1 97.56 177 GLY A C 1
ATOM 1389 O O . GLY A 1 177 ? 21.656 16.641 23.938 1 97.56 177 GLY A O 1
ATOM 1390 N N . GLU A 1 178 ? 21.531 17.297 21.859 1 98.12 178 GLU A N 1
ATOM 1391 C CA . GLU A 1 178 ? 21.281 18.688 22.234 1 98.12 178 GLU A CA 1
ATOM 1392 C C . GLU A 1 178 ? 19.781 18.953 22.391 1 98.12 178 GLU A C 1
ATOM 1394 O O . GLU A 1 178 ? 19.391 19.969 22.969 1 98.12 178 GLU A O 1
ATOM 1399 N N . ILE A 1 179 ? 19 18.125 21.859 1 98.56 179 ILE A N 1
ATOM 1400 C CA . ILE A 1 179 ? 17.578 18.062 22.156 1 98.56 179 ILE A CA 1
ATOM 1401 C C . ILE A 1 179 ? 17.188 16.625 22.516 1 98.56 179 ILE A C 1
ATOM 1403 O O . ILE A 1 179 ? 17.969 15.695 22.312 1 98.56 179 ILE A O 1
ATOM 1407 N N . ASP A 1 180 ? 15.984 16.469 23.031 1 98.75 180 ASP A N 1
ATOM 1408 C CA . ASP A 1 180 ? 15.602 15.188 23.641 1 98.75 180 ASP A CA 1
ATOM 1409 C C . ASP A 1 180 ? 14.695 14.383 22.703 1 98.75 180 ASP A C 1
ATOM 1411 O O . ASP A 1 180 ? 14.508 13.18 22.906 1 98.75 180 ASP A O 1
ATOM 1415 N N . GLY A 1 181 ? 14.156 15.008 21.781 1 98.69 181 GLY A N 1
ATOM 1416 C CA . GLY A 1 181 ? 13.258 14.344 20.844 1 98.69 181 GLY A CA 1
ATOM 1417 C C . GLY A 1 181 ? 12.883 15.211 19.656 1 98.69 181 GLY A C 1
ATOM 1418 O O . GLY A 1 181 ? 13.305 16.359 19.578 1 98.69 181 GLY A O 1
ATOM 1419 N N . VAL A 1 182 ? 12.18 14.664 18.719 1 98.56 182 VAL A N 1
ATOM 1420 C CA . VAL A 1 182 ? 11.641 15.328 17.547 1 98.56 182 VAL A CA 1
ATOM 1421 C C . VAL A 1 182 ? 10.219 14.859 17.281 1 98.56 182 VAL A C 1
ATOM 1423 O O . VAL A 1 182 ? 9.922 13.664 17.406 1 98.56 182 VAL A O 1
ATOM 1426 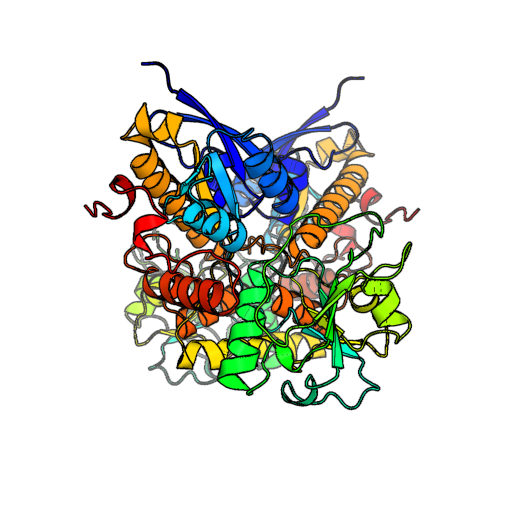N N . ILE A 1 183 ? 9.328 15.781 17.016 1 98.19 183 ILE A N 1
ATOM 1427 C CA . ILE A 1 183 ? 7.965 15.492 16.594 1 98.19 183 ILE A CA 1
ATOM 1428 C C . ILE A 1 183 ? 7.73 16.062 15.195 1 98.19 183 ILE A C 1
ATOM 1430 O O . ILE A 1 183 ? 8 17.234 14.945 1 98.19 183 ILE A O 1
ATOM 1434 N N . GLY A 1 184 ? 7.254 15.211 14.336 1 96.06 184 GLY A N 1
ATOM 1435 C CA . GLY A 1 184 ? 6.945 15.672 12.992 1 96.06 184 GLY A CA 1
ATOM 1436 C C . GLY A 1 184 ? 6.559 14.547 12.047 1 96.06 184 GLY A C 1
ATOM 1437 O O . GLY A 1 184 ? 6.633 13.375 12.414 1 96.06 184 GLY A O 1
ATOM 1438 N N . PRO A 1 185 ? 6.137 14.914 10.891 1 94.38 185 PRO A N 1
ATOM 1439 C CA . PRO A 1 185 ? 5.574 13.938 9.945 1 94.38 185 PRO A CA 1
ATOM 1440 C C . PRO A 1 185 ? 6.645 13.062 9.297 1 94.38 185 PRO A C 1
ATOM 1442 O O . PRO A 1 185 ? 6.328 12.016 8.734 1 94.38 185 PRO A O 1
ATOM 1445 N N . ARG A 1 186 ? 7.887 13.492 9.305 1 93.25 186 ARG A N 1
ATOM 1446 C CA . ARG A 1 186 ? 8.977 12.719 8.727 1 93.25 186 ARG A CA 1
ATOM 1447 C C . ARG A 1 186 ? 9.914 12.203 9.812 1 93.25 186 ARG A C 1
ATOM 1449 O O . ARG A 1 186 ? 10.055 12.82 10.867 1 93.25 186 ARG A O 1
ATOM 1456 N N . ALA A 1 187 ? 10.5 11.125 9.531 1 93.12 187 ALA A N 1
ATOM 1457 C CA . ALA A 1 187 ? 11.547 10.625 10.422 1 93.12 187 ALA A CA 1
ATOM 1458 C C . ALA A 1 187 ? 12.836 11.422 10.258 1 93.12 187 ALA A C 1
ATOM 1460 O O . ALA A 1 187 ? 13.266 11.695 9.133 1 93.12 187 ALA A O 1
ATOM 1461 N N . PRO A 1 188 ? 13.422 11.852 11.344 1 95.88 188 PRO A N 1
ATOM 1462 C CA . PRO A 1 188 ? 14.766 12.43 11.211 1 95.88 188 PRO A CA 1
ATOM 1463 C C . PRO A 1 188 ? 15.781 11.43 10.664 1 95.88 188 PRO A C 1
ATOM 1465 O O . PRO A 1 188 ? 15.695 10.234 10.953 1 95.88 188 PRO A O 1
ATOM 1468 N N . SER A 1 189 ? 16.734 11.922 9.945 1 94.69 189 SER A N 1
ATOM 1469 C CA . SER A 1 189 ? 17.672 11.047 9.258 1 94.69 189 SER A CA 1
ATOM 1470 C C . SER A 1 189 ? 18.469 10.195 10.258 1 94.69 189 SER A C 1
ATOM 1472 O O . SER A 1 189 ? 18.844 9.062 9.945 1 94.69 189 SER A O 1
ATOM 1474 N N . CYS A 1 190 ? 18.75 10.75 11.414 1 96.31 190 CYS A N 1
ATOM 1475 C CA . CYS A 1 190 ? 19.484 9.977 12.406 1 96.31 190 CYS A CA 1
ATOM 1476 C C . CYS A 1 190 ? 18.703 8.727 12.805 1 96.31 190 CYS A C 1
ATOM 1478 O O . CYS A 1 190 ? 19.297 7.684 13.078 1 96.31 190 CYS A O 1
ATOM 1480 N N . PHE A 1 191 ? 17.438 8.812 12.883 1 95.62 191 PHE A N 1
ATOM 1481 C CA . PHE A 1 191 ? 16.594 7.652 13.156 1 95.62 191 PHE A CA 1
ATOM 1482 C C . PHE A 1 191 ? 16.641 6.676 11.984 1 95.62 191 PHE A C 1
ATOM 1484 O O . PHE A 1 191 ? 16.828 5.473 12.18 1 95.62 191 PHE A O 1
ATOM 1491 N N . ASP A 1 192 ? 16.422 7.152 10.789 1 89.75 192 ASP A N 1
ATOM 1492 C CA . ASP A 1 192 ? 16.406 6.328 9.586 1 89.75 192 ASP A CA 1
ATOM 1493 C C . ASP A 1 192 ? 17.719 5.57 9.422 1 89.75 192 ASP A C 1
ATOM 1495 O O . ASP A 1 192 ? 17.734 4.445 8.914 1 89.75 192 ASP A O 1
ATOM 1499 N N . ARG A 1 193 ? 18.781 6.223 9.883 1 91.56 193 ARG A N 1
ATOM 1500 C CA . ARG A 1 193 ? 20.094 5.629 9.734 1 91.56 193 ARG A CA 1
ATOM 1501 C C . ARG A 1 193 ? 20.406 4.676 10.883 1 91.56 193 ARG A C 1
ATOM 1503 O O . ARG A 1 193 ? 21.484 4.074 10.922 1 91.56 193 ARG A O 1
ATOM 1510 N N . GLY A 1 194 ? 19.516 4.672 11.859 1 92.62 194 GLY A N 1
ATOM 1511 C CA . GLY A 1 194 ? 19.656 3.68 12.914 1 92.62 194 GLY A CA 1
ATOM 1512 C C . GLY A 1 194 ? 20.5 4.16 14.078 1 92.62 194 GLY A C 1
ATOM 1513 O O . GLY A 1 194 ? 21.25 3.383 14.672 1 92.62 194 GLY A O 1
ATOM 1514 N N . HIS A 1 195 ? 20.5 5.422 14.32 1 95.94 195 HIS A N 1
ATOM 1515 C CA . HIS A 1 195 ? 21.219 5.914 15.5 1 95.94 195 HIS A CA 1
ATOM 1516 C C . HIS A 1 195 ? 20.844 5.109 16.734 1 95.94 195 HIS A C 1
ATOM 1518 O O . HIS A 1 195 ? 19.656 4.938 17.047 1 95.94 195 HIS A O 1
ATOM 1524 N N . PRO A 1 196 ? 21.75 4.68 17.469 1 95.94 196 PRO A N 1
ATOM 1525 C CA . PRO A 1 196 ? 21.484 3.719 18.547 1 95.94 196 PRO A CA 1
ATOM 1526 C C . PRO A 1 196 ? 20.75 4.344 19.719 1 95.94 196 PRO A C 1
ATOM 1528 O O . PRO A 1 196 ? 20.156 3.625 20.531 1 95.94 196 PRO A O 1
ATOM 1531 N N . GLN A 1 197 ? 20.797 5.648 19.844 1 97.38 197 GLN A N 1
ATOM 1532 C CA . GLN A 1 197 ? 20.172 6.285 21 1 97.38 197 GLN A CA 1
ATOM 1533 C C . GLN A 1 197 ? 18.859 6.961 20.609 1 97.38 197 GLN A C 1
ATOM 1535 O O . GLN A 1 197 ? 18.328 7.781 21.375 1 97.38 197 GLN A O 1
ATOM 1540 N N . VAL A 1 198 ? 18.344 6.762 19.484 1 97.94 198 VAL A N 1
ATOM 1541 C CA . VAL A 1 198 ? 17.094 7.367 19.047 1 97.94 198 VAL A CA 1
ATOM 1542 C C . VAL A 1 198 ? 16.047 6.281 18.812 1 97.94 198 VAL A C 1
ATOM 1544 O O . VAL A 1 198 ? 16.312 5.297 18.125 1 97.94 198 VAL A O 1
ATOM 1547 N N . LYS A 1 199 ? 14.906 6.43 19.453 1 96.81 199 LYS A N 1
ATOM 1548 C CA . LYS A 1 199 ? 13.812 5.465 19.344 1 96.81 199 LYS A CA 1
ATOM 1549 C C . LYS A 1 199 ? 12.461 6.172 19.234 1 96.81 199 LYS A C 1
ATOM 1551 O O . LYS A 1 199 ? 12.375 7.383 19.438 1 96.81 199 LYS A O 1
ATOM 1556 N N . TYR A 1 200 ? 11.438 5.426 18.875 1 96.94 200 TYR A N 1
ATOM 1557 C CA . TYR A 1 200 ? 10.078 5.93 19 1 96.94 200 TYR A CA 1
ATOM 1558 C C . TYR A 1 200 ? 9.711 6.141 20.469 1 96.94 200 TYR A C 1
ATOM 1560 O O . TYR A 1 200 ? 10.133 5.383 21.344 1 96.94 200 TYR A O 1
ATOM 1568 N N . LEU A 1 201 ? 8.914 7.137 20.672 1 98.19 201 LEU A N 1
ATOM 1569 C CA . LEU A 1 201 ? 8.336 7.297 22 1 98.19 201 LEU A CA 1
ATOM 1570 C C . LEU A 1 201 ? 7.484 6.09 22.375 1 98.19 201 LEU A C 1
ATOM 1572 O O . LEU A 1 201 ? 7.605 5.555 23.469 1 98.19 201 LEU A O 1
ATOM 1576 N N . PHE A 1 202 ? 6.59 5.699 21.453 1 97.62 202 PHE A N 1
ATOM 1577 C CA . PHE A 1 202 ? 5.746 4.527 21.656 1 97.62 202 PHE A CA 1
ATOM 1578 C C . PHE A 1 202 ? 6.438 3.266 21.156 1 97.62 202 PHE A C 1
ATOM 1580 O O . PHE A 1 202 ? 6.852 3.189 20 1 97.62 202 PHE A O 1
ATOM 1587 N N . GLU A 1 203 ? 6.566 2.322 21.969 1 94.62 203 GLU A N 1
ATOM 1588 C CA . GLU A 1 203 ? 7.215 1.067 21.609 1 94.62 203 GLU A CA 1
ATOM 1589 C C . GLU A 1 203 ? 6.477 0.379 20.453 1 94.62 203 GLU A C 1
ATOM 1591 O O . GLU A 1 203 ? 7.105 -0.183 19.562 1 94.62 203 GLU A O 1
ATOM 1596 N N . ASP A 1 204 ? 5.188 0.378 20.516 1 95.94 204 ASP A N 1
ATOM 1597 C CA . ASP A 1 204 ? 4.293 -0.116 19.469 1 95.94 204 ASP A CA 1
ATOM 1598 C C . ASP A 1 204 ? 3.301 0.964 19.031 1 95.94 204 ASP A C 1
ATOM 1600 O O . ASP A 1 204 ? 2.16 0.988 19.5 1 95.94 204 ASP A O 1
ATOM 1604 N N . PRO A 1 205 ? 3.768 1.782 18.125 1 96.81 205 PRO A N 1
ATOM 1605 C CA . PRO A 1 205 ? 2.93 2.922 17.75 1 96.81 205 PRO A CA 1
ATOM 1606 C C . PRO A 1 205 ? 1.582 2.498 17.156 1 96.81 205 PRO A C 1
ATOM 1608 O O . PRO A 1 205 ? 0.567 3.156 17.406 1 96.81 205 PRO A O 1
ATOM 1611 N N . GLN A 1 206 ? 1.562 1.432 16.391 1 97 206 GLN A N 1
ATOM 1612 C CA . GLN A 1 206 ? 0.306 0.972 15.805 1 97 206 GLN A CA 1
ATOM 1613 C C . GLN A 1 206 ? -0.691 0.577 16.891 1 97 206 GLN A C 1
ATOM 1615 O O . GLN A 1 206 ? -1.875 0.91 16.812 1 97 206 GLN A O 1
ATOM 1620 N N . LYS A 1 207 ? -0.214 -0.146 17.859 1 97.06 207 LYS A N 1
ATOM 1621 C CA . LYS A 1 207 ? -1.084 -0.543 18.953 1 97.06 207 LYS A CA 1
ATOM 1622 C C . LYS A 1 207 ? -1.615 0.676 19.703 1 97.06 207 LYS A C 1
ATOM 1624 O O . LYS A 1 207 ? -2.809 0.757 20 1 97.06 207 LYS A O 1
ATOM 1629 N N . ALA A 1 208 ? -0.719 1.628 20.016 1 97.81 208 ALA A N 1
ATOM 1630 C CA . ALA A 1 208 ? -1.122 2.846 20.703 1 97.81 208 ALA A CA 1
ATOM 1631 C C . ALA A 1 208 ? -2.176 3.611 19.906 1 97.81 208 ALA A C 1
ATOM 1633 O O . ALA A 1 208 ? -3.162 4.09 20.484 1 97.81 208 ALA A O 1
ATOM 1634 N N . ALA A 1 209 ? -1.988 3.672 18.641 1 98.31 209 ALA A N 1
ATOM 1635 C CA . ALA A 1 209 ? -2.906 4.387 17.75 1 98.31 209 ALA A CA 1
ATOM 1636 C C . ALA A 1 209 ? -4.258 3.684 17.688 1 98.31 209 ALA A C 1
ATOM 1638 O O . ALA A 1 209 ? -5.309 4.332 17.734 1 98.31 209 ALA A O 1
ATOM 1639 N N . ALA A 1 210 ? -4.223 2.395 17.547 1 98.25 210 ALA A N 1
ATOM 1640 C CA . ALA A 1 210 ? -5.457 1.615 17.469 1 98.25 210 ALA A CA 1
ATOM 1641 C C . ALA A 1 210 ? -6.277 1.755 18.734 1 98.25 210 ALA A C 1
ATOM 1643 O O . ALA A 1 210 ? -7.5 1.918 18.688 1 98.25 210 ALA A O 1
ATOM 1644 N N . GLU A 1 211 ? -5.594 1.684 19.875 1 98.12 211 GLU A N 1
ATOM 1645 C CA . GLU A 1 211 ? -6.277 1.848 21.156 1 98.12 211 GLU A CA 1
ATOM 1646 C C . GLU A 1 211 ? -6.883 3.242 21.281 1 98.12 211 GLU A C 1
ATOM 1648 O O . GLU A 1 211 ? -7.996 3.395 21.781 1 98.12 211 GLU A O 1
ATOM 1653 N N . TRP A 1 212 ? -6.141 4.211 20.859 1 98.5 212 TRP A N 1
ATOM 1654 C CA . TRP A 1 212 ? -6.637 5.586 20.859 1 98.5 212 TRP A CA 1
ATOM 1655 C C . TRP A 1 212 ? -7.875 5.723 19.984 1 98.5 212 TRP A C 1
ATOM 1657 O O . TRP A 1 212 ? -8.867 6.336 20.391 1 98.5 212 TRP A O 1
ATOM 1667 N N . TYR A 1 213 ? -7.918 5.133 18.828 1 98.5 213 TYR A N 1
ATOM 1668 C CA . TYR A 1 213 ? -9.055 5.195 17.906 1 98.5 213 TYR A CA 1
ATOM 1669 C C . TYR A 1 213 ? -10.281 4.523 18.531 1 98.5 213 TYR A C 1
ATOM 1671 O O . TYR A 1 213 ? -11.406 4.992 18.344 1 98.5 213 TYR A O 1
ATOM 1679 N N . GLU A 1 214 ? -10.039 3.412 19.141 1 98 214 GLU A N 1
ATOM 1680 C CA . GLU A 1 214 ? -11.156 2.709 19.766 1 98 214 GLU A CA 1
ATOM 1681 C C . GLU A 1 214 ? -11.875 3.6 20.781 1 98 214 GLU A C 1
ATOM 1683 O O . GLU A 1 214 ? -13.102 3.51 20.922 1 98 214 GLU A O 1
ATOM 1688 N N . ARG A 1 215 ? -11.117 4.5 21.391 1 97.44 215 ARG A N 1
ATOM 1689 C CA . ARG A 1 215 ? -11.688 5.352 22.422 1 97.44 215 ARG A CA 1
ATOM 1690 C C . ARG A 1 215 ? -12.227 6.652 21.828 1 97.44 215 ARG A C 1
ATOM 1692 O O . ARG A 1 215 ? -13.258 7.156 22.266 1 97.44 215 ARG A O 1
ATOM 1699 N N . ARG A 1 216 ? -11.516 7.168 20.812 1 97.94 216 ARG A N 1
ATOM 1700 C CA . ARG A 1 216 ? -11.797 8.539 20.391 1 97.94 216 ARG A CA 1
ATOM 1701 C C . ARG A 1 216 ? -12.484 8.562 19.031 1 97.94 216 ARG A C 1
ATOM 1703 O O . ARG A 1 216 ? -13.102 9.562 18.656 1 97.94 216 ARG A O 1
ATOM 1710 N N . LYS A 1 217 ? -12.328 7.469 18.234 1 97.81 217 LYS A N 1
ATOM 1711 C CA . LYS A 1 217 ? -12.891 7.355 16.891 1 97.81 217 LYS A CA 1
ATOM 1712 C C . LYS A 1 217 ? -12.453 8.516 16.016 1 97.81 217 LYS A C 1
ATOM 1714 O O . LYS A 1 217 ? -13.273 9.117 15.312 1 97.81 217 LYS A O 1
ATOM 1719 N N . LEU A 1 218 ? -11.156 8.875 16.188 1 98.44 218 LEU A N 1
ATOM 1720 C CA . LEU A 1 218 ? -10.547 9.922 15.375 1 98.44 218 LEU A CA 1
ATOM 1721 C C . LEU A 1 218 ? -9.461 9.352 14.469 1 98.44 218 LEU A C 1
ATOM 1723 O O . LEU A 1 218 ? -8.453 8.836 14.961 1 98.44 218 LEU A O 1
ATOM 1727 N N . PHE A 1 219 ? -9.742 9.289 13.234 1 98.62 219 PHE A N 1
ATOM 1728 C CA . PHE A 1 219 ? -8.672 9.094 12.266 1 98.62 219 PHE A CA 1
ATOM 1729 C C . PHE A 1 219 ? -8.18 10.438 11.727 1 98.62 219 PHE A C 1
ATOM 1731 O O . PHE A 1 219 ? -8.844 11.062 10.898 1 98.62 219 PHE A O 1
ATOM 1738 N N . PRO A 1 220 ? -6.996 10.852 12.133 1 98.56 220 PRO A N 1
ATOM 1739 C CA . PRO A 1 220 ? -6.555 12.234 11.898 1 98.56 220 PRO A CA 1
ATOM 1740 C C . PRO A 1 220 ? -6.5 12.594 10.414 1 98.56 220 PRO A C 1
ATOM 1742 O O . PRO A 1 220 ? -5.84 11.906 9.633 1 98.56 220 PRO A O 1
ATOM 1745 N N . ILE A 1 221 ? -7.176 13.664 10.078 1 98.69 221 ILE A N 1
ATOM 1746 C CA . ILE A 1 221 ? -7.121 14.242 8.742 1 98.69 221 ILE A CA 1
ATOM 1747 C C . ILE A 1 221 ? -5.93 15.195 8.641 1 98.69 221 ILE A C 1
ATOM 1749 O O . ILE A 1 221 ? -5.789 16.109 9.453 1 98.69 221 ILE A O 1
ATOM 1753 N N . MET A 1 222 ? -5.086 14.945 7.66 1 98.31 222 MET A N 1
ATOM 1754 C CA . MET A 1 222 ? -3.906 15.789 7.469 1 98.31 222 MET A CA 1
ATOM 1755 C C . MET A 1 222 ? -4.164 16.844 6.406 1 98.31 222 MET A C 1
ATOM 1757 O O . MET A 1 222 ? -3.752 18 6.562 1 98.31 222 MET A O 1
ATOM 1761 N N . HIS A 1 223 ? -4.812 16.453 5.34 1 98.56 223 HIS A N 1
ATOM 1762 C CA . HIS A 1 223 ? -5 17.344 4.199 1 98.56 223 HIS A CA 1
ATOM 1763 C C . HIS A 1 223 ? -6.449 17.344 3.729 1 98.56 223 HIS A C 1
ATOM 1765 O O . HIS A 1 223 ? -7.199 16.406 4.023 1 98.56 223 HIS A O 1
ATOM 1771 N N . THR A 1 224 ? -6.805 18.375 3.07 1 98.69 224 THR A N 1
ATOM 1772 C CA . THR A 1 224 ? -8.062 18.5 2.348 1 98.69 224 THR A CA 1
ATOM 1773 C C . THR A 1 224 ? -7.832 19.047 0.942 1 98.69 224 THR A C 1
ATOM 17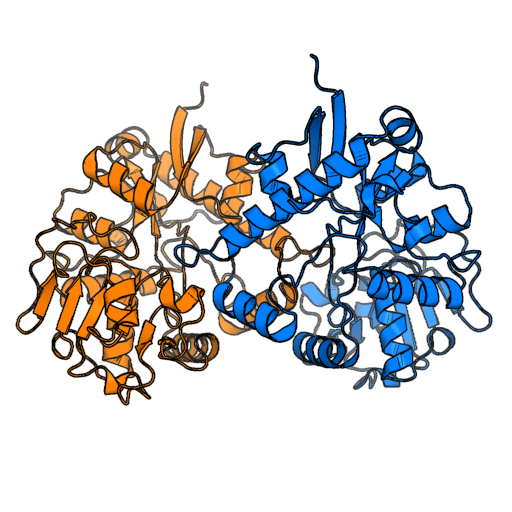75 O O . THR A 1 224 ? -6.703 19.375 0.578 1 98.69 224 THR A O 1
ATOM 1778 N N . LEU A 1 225 ? -8.844 19 0.111 1 98.88 225 LEU A N 1
ATOM 1779 C CA . LEU A 1 225 ? -8.742 19.5 -1.258 1 98.88 225 LEU A CA 1
ATOM 1780 C C . LEU A 1 225 ? -9.336 20.906 -1.372 1 98.88 225 LEU A C 1
ATOM 1782 O O . LEU A 1 225 ? -10.477 21.141 -0.976 1 98.88 225 LEU A O 1
ATOM 1786 N N . GLY A 1 226 ? -8.555 21.812 -1.878 1 98.81 226 GLY A N 1
ATOM 1787 C CA . GLY A 1 226 ? -8.984 23.203 -2.027 1 98.81 226 GLY A CA 1
ATOM 1788 C C . GLY A 1 226 ? -9.25 23.594 -3.469 1 98.81 226 GLY A C 1
ATOM 1789 O O . GLY A 1 226 ? -8.531 23.156 -4.375 1 98.81 226 GLY A O 1
ATOM 1790 N N . VAL A 1 227 ? -10.219 24.406 -3.678 1 98.81 227 VAL A N 1
ATOM 1791 C CA . VAL A 1 227 ? -10.547 25.047 -4.945 1 98.81 227 VAL A CA 1
ATOM 1792 C C . VAL A 1 227 ? -10.375 26.562 -4.812 1 98.81 227 VAL A C 1
ATOM 1794 O O . VAL A 1 227 ? -10.828 27.156 -3.832 1 98.81 227 VAL A O 1
ATOM 1797 N N . ARG A 1 228 ? -9.672 27.125 -5.75 1 98.56 22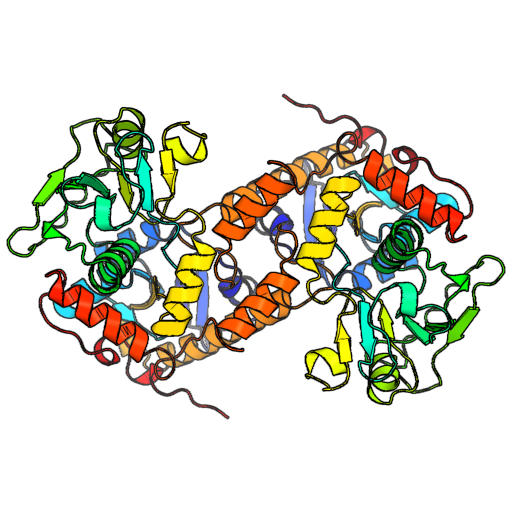8 ARG A N 1
ATOM 1798 C CA . ARG A 1 228 ? -9.578 28.578 -5.707 1 98.56 228 ARG A CA 1
ATOM 1799 C C . ARG A 1 228 ? -10.953 29.219 -5.605 1 98.56 228 ARG A C 1
ATOM 1801 O O . ARG A 1 228 ? -11.859 28.891 -6.379 1 98.56 228 ARG A O 1
ATOM 1808 N N . LYS A 1 229 ? -11.109 30.156 -4.738 1 98 229 LYS A N 1
ATOM 1809 C CA . LYS A 1 229 ? -12.414 30.75 -4.43 1 98 229 LYS A CA 1
ATOM 1810 C C . LYS A 1 229 ? -13.039 31.391 -5.668 1 98 229 LYS A C 1
ATOM 1812 O O . LYS A 1 229 ? -14.227 31.203 -5.934 1 98 229 LYS A O 1
ATOM 1817 N N . THR A 1 230 ? -12.289 32.062 -6.457 1 97.81 230 THR A N 1
ATOM 1818 C CA . THR A 1 230 ? -12.797 32.719 -7.656 1 97.81 230 THR A CA 1
ATOM 1819 C C . THR A 1 230 ? -13.328 31.703 -8.656 1 97.81 230 THR A C 1
ATOM 1821 O O . THR A 1 230 ? -14.359 31.938 -9.297 1 97.81 230 THR A O 1
ATOM 1824 N N . LEU A 1 231 ? -12.602 30.656 -8.742 1 98.19 231 LEU A N 1
ATOM 1825 C CA . LEU A 1 231 ? -13.023 29.594 -9.641 1 98.19 231 LEU A CA 1
ATOM 1826 C C . LEU A 1 231 ? -14.328 28.953 -9.164 1 98.19 231 LEU A C 1
ATOM 1828 O O . LEU A 1 231 ? -15.219 28.688 -9.969 1 98.19 231 LEU A O 1
ATOM 1832 N N . ALA A 1 232 ? -14.477 28.703 -7.898 1 98 232 ALA A N 1
ATOM 1833 C CA . ALA A 1 232 ? -15.688 28.109 -7.324 1 98 232 ALA A CA 1
ATOM 1834 C C . ALA A 1 232 ? -16.891 29.047 -7.504 1 98 232 ALA A C 1
ATOM 1836 O O . ALA A 1 232 ? -18.016 28.578 -7.691 1 98 232 ALA A O 1
ATOM 1837 N N . GLU A 1 233 ? -16.625 30.297 -7.395 1 97.69 233 GLU A N 1
ATOM 1838 C CA . GLU A 1 233 ? -17.688 31.281 -7.602 1 97.69 233 GLU A CA 1
ATOM 1839 C C . GLU A 1 233 ? -18.156 31.297 -9.055 1 97.69 233 GLU A C 1
ATOM 1841 O O . GLU A 1 233 ? -19.344 31.391 -9.328 1 97.69 233 GLU A O 1
ATOM 1846 N N . GLN A 1 234 ? -17.203 31.203 -9.906 1 97.69 234 GLN A N 1
ATOM 1847 C CA . GLN A 1 234 ? -17.484 31.234 -11.336 1 97.69 234 GLN A CA 1
ATOM 1848 C C . GLN A 1 234 ? -18.203 29.953 -11.766 1 97.69 234 GLN A C 1
ATOM 1850 O O . GLN A 1 234 ? -19.031 29.969 -12.68 1 97.69 234 GLN A O 1
ATOM 1855 N N . HIS A 1 235 ? -17.859 28.922 -11.148 1 97.5 235 HIS A N 1
ATOM 1856 C CA . HIS A 1 235 ? -18.406 27.625 -11.492 1 97.5 235 HIS A CA 1
ATOM 1857 C C . HIS A 1 235 ? -18.922 26.891 -10.258 1 97.5 235 HIS A C 1
ATOM 1859 O O . HIS A 1 235 ? -18.312 25.922 -9.805 1 97.5 235 HIS A O 1
ATOM 1865 N N . PRO A 1 236 ? -20.109 27.172 -9.812 1 96.06 236 PRO A N 1
ATOM 1866 C CA . PRO A 1 236 ? -20.594 26.625 -8.547 1 96.06 236 PRO A CA 1
ATOM 1867 C C . PRO A 1 236 ? -20.828 25.125 -8.602 1 96.06 236 PRO A C 1
ATOM 1869 O O . PRO A 1 236 ? -20.984 24.484 -7.555 1 96.06 236 PRO A O 1
ATOM 1872 N N . TRP A 1 237 ? -20.875 24.531 -9.766 1 95.56 237 TRP A N 1
ATOM 1873 C CA . TRP A 1 237 ? -21.047 23.094 -9.93 1 95.56 237 TRP A CA 1
ATOM 1874 C C . TRP A 1 237 ? -19.75 22.344 -9.656 1 95.56 237 TRP A C 1
ATOM 1876 O O . TRP A 1 237 ? -19.75 21.141 -9.406 1 95.56 237 TRP A O 1
ATOM 1886 N N . LEU A 1 238 ? -18.594 22.969 -9.719 1 97.56 238 LEU A N 1
ATOM 1887 C CA . LEU A 1 238 ? -17.266 22.375 -9.719 1 97.56 238 LEU A CA 1
ATOM 1888 C C . LEU A 1 238 ? -16.984 21.672 -8.398 1 97.56 238 LEU A C 1
ATOM 1890 O O . LEU A 1 238 ? -16.516 20.531 -8.383 1 97.56 238 LEU A O 1
ATOM 1894 N N . PRO A 1 239 ? -17.281 22.266 -7.215 1 98.06 239 PRO A N 1
ATOM 1895 C CA . PRO A 1 239 ? -17.016 21.578 -5.945 1 98.06 239 PRO A CA 1
ATOM 1896 C C . PRO A 1 239 ? -17.719 20.234 -5.836 1 98.06 239 PRO A C 1
ATOM 1898 O O . PRO A 1 239 ? -17.109 19.25 -5.426 1 98.06 239 PRO A O 1
ATOM 1901 N N . GLY A 1 240 ? -18.922 20.203 -6.223 1 96.94 240 GLY A N 1
ATOM 1902 C CA . GLY A 1 240 ? -19.656 18.953 -6.199 1 96.94 240 GLY A CA 1
ATOM 1903 C C . GLY A 1 240 ? -19.078 17.906 -7.137 1 96.94 240 GLY A C 1
ATOM 1904 O O . GLY A 1 240 ? -18.984 16.734 -6.781 1 96.94 240 GLY A O 1
ATOM 1905 N N . ALA A 1 241 ? -18.719 18.328 -8.32 1 97.31 241 ALA A N 1
ATOM 1906 C CA . ALA A 1 241 ? -18.125 17.438 -9.305 1 97.31 241 ALA A CA 1
ATOM 1907 C C . ALA A 1 241 ? -16.812 16.859 -8.797 1 97.31 241 ALA A C 1
ATOM 1909 O O . ALA A 1 241 ? -16.5 15.688 -9.055 1 97.31 241 ALA A O 1
ATOM 1910 N N . LEU A 1 242 ? -16.047 17.672 -8.062 1 98.38 242 LEU A N 1
ATOM 1911 C CA . LEU A 1 242 ? -14.781 17.219 -7.508 1 98.38 242 LEU A CA 1
ATOM 1912 C C . LEU A 1 242 ? -15.016 16.156 -6.445 1 98.38 242 LEU A C 1
ATOM 1914 O O . LEU A 1 242 ? -14.367 15.102 -6.461 1 98.38 242 LEU A O 1
ATOM 1918 N N . VAL A 1 243 ? -15.961 16.391 -5.555 1 98.12 243 VAL A N 1
ATOM 1919 C CA . VAL A 1 243 ? -16.25 15.43 -4.496 1 98.12 243 VAL A CA 1
ATOM 1920 C C . VAL A 1 243 ? -16.641 14.086 -5.117 1 98.12 243 VAL A C 1
ATOM 1922 O O . VAL A 1 243 ? -16.109 13.039 -4.719 1 98.12 243 VAL A O 1
ATOM 1925 N N . LYS A 1 244 ? -17.469 14.125 -6.098 1 97.5 244 LYS A N 1
ATOM 1926 C CA . LYS A 1 244 ? -17.953 12.922 -6.766 1 97.5 244 LYS A CA 1
ATOM 1927 C C . LYS A 1 244 ? -16.797 12.156 -7.414 1 97.5 244 LYS A C 1
ATOM 1929 O O . LYS A 1 244 ? -16.656 10.953 -7.211 1 97.5 244 LYS A O 1
ATOM 1934 N N . ALA A 1 245 ? -15.992 12.852 -8.156 1 98.56 245 ALA A N 1
ATOM 1935 C CA . ALA A 1 245 ? -14.906 12.219 -8.906 1 98.56 245 ALA A CA 1
ATOM 1936 C C . ALA A 1 245 ? -13.844 11.648 -7.961 1 98.56 245 ALA A C 1
ATOM 1938 O O . ALA A 1 245 ? -13.375 10.531 -8.156 1 98.56 245 ALA A O 1
ATOM 1939 N N . PHE A 1 246 ? -13.453 12.422 -6.945 1 98.75 246 PHE A N 1
ATOM 1940 C CA . PHE A 1 246 ? -12.414 11.969 -6.027 1 98.75 246 PHE A CA 1
ATOM 1941 C C . PHE A 1 246 ? -12.914 10.805 -5.176 1 98.75 246 PHE A C 1
ATOM 1943 O O . PHE A 1 246 ? -12.148 9.898 -4.852 1 98.75 246 PHE A O 1
ATOM 1950 N N . GLU A 1 247 ? -14.172 10.82 -4.785 1 98.12 247 GLU A N 1
ATOM 1951 C CA . GLU A 1 247 ? -14.758 9.688 -4.082 1 98.12 247 GLU A CA 1
ATOM 1952 C C . GLU A 1 247 ? -14.719 8.422 -4.938 1 98.12 247 GLU A C 1
ATOM 1954 O O . GLU A 1 247 ? -14.367 7.348 -4.445 1 98.12 247 GLU A O 1
ATOM 1959 N N . HIS A 1 248 ? -15.094 8.609 -6.164 1 98.5 248 HIS A N 1
ATOM 1960 C CA . HIS A 1 248 ? -15.055 7.469 -7.074 1 98.5 248 HIS A CA 1
ATOM 1961 C C . HIS A 1 248 ? -13.625 6.965 -7.262 1 98.5 248 HIS A C 1
ATOM 1963 O O . HIS A 1 248 ? -13.391 5.754 -7.305 1 98.5 248 HIS A O 1
ATOM 1969 N N . SER A 1 249 ? -12.719 7.84 -7.387 1 98.75 249 SER A N 1
ATOM 1970 C CA . SER A 1 249 ? -11.312 7.473 -7.527 1 98.75 249 SER A CA 1
ATOM 1971 C C . SER A 1 249 ? -10.836 6.656 -6.332 1 98.75 249 SER A C 1
ATOM 1973 O O . SER A 1 249 ? -10.18 5.629 -6.5 1 98.75 249 SER A O 1
ATOM 1975 N N . LYS A 1 250 ? -11.141 7.105 -5.133 1 98.56 250 LYS A N 1
ATOM 1976 C CA . LYS A 1 250 ? -10.781 6.379 -3.92 1 98.56 250 LYS A CA 1
ATOM 1977 C C . LYS A 1 250 ? -11.398 4.984 -3.908 1 98.56 250 LYS A C 1
ATOM 1979 O O . LYS A 1 250 ? -10.742 4.012 -3.527 1 98.56 250 LYS A O 1
ATOM 1984 N N . ALA A 1 251 ? -12.633 4.902 -4.34 1 98.06 251 ALA A N 1
ATOM 1985 C CA . ALA A 1 251 ? -13.312 3.613 -4.367 1 98.06 251 ALA A CA 1
ATOM 1986 C C . ALA A 1 251 ? -12.609 2.639 -5.309 1 98.06 251 ALA A C 1
ATOM 1988 O O . ALA A 1 251 ? -12.445 1.46 -4.984 1 98.06 251 ALA A O 1
ATOM 1989 N N . VAL A 1 252 ? -12.18 3.139 -6.445 1 97.88 252 VAL A N 1
ATOM 1990 C CA . VAL A 1 252 ? -11.445 2.314 -7.398 1 97.88 252 VAL A CA 1
ATOM 1991 C C . VAL A 1 252 ? -10.133 1.853 -6.777 1 97.88 252 VAL A C 1
ATOM 1993 O O . VAL A 1 252 ? -9.758 0.684 -6.902 1 97.88 252 VAL A O 1
ATOM 1996 N N . ALA A 1 253 ? -9.453 2.754 -6.141 1 97.56 253 ALA A N 1
ATOM 1997 C CA . ALA A 1 253 ? -8.188 2.422 -5.492 1 97.56 253 ALA A CA 1
ATOM 1998 C C . ALA A 1 253 ? -8.375 1.346 -4.43 1 97.56 253 ALA A C 1
ATOM 2000 O O . ALA A 1 253 ? -7.566 0.423 -4.316 1 97.56 253 ALA A O 1
ATOM 2001 N N . LEU A 1 254 ? -9.43 1.448 -3.672 1 97.06 254 LEU A N 1
ATOM 2002 C CA . LEU A 1 254 ? -9.703 0.482 -2.613 1 97.06 254 LEU A CA 1
ATOM 2003 C C . LEU A 1 254 ? -10.055 -0.881 -3.199 1 97.06 254 LEU A C 1
ATOM 2005 O O . LEU A 1 254 ? -9.68 -1.916 -2.641 1 97.06 254 LEU A O 1
ATOM 2009 N N . THR A 1 255 ? -10.758 -0.858 -4.285 1 94.75 255 THR A N 1
ATOM 2010 C CA . THR A 1 255 ? -11.055 -2.107 -4.977 1 94.75 255 THR A CA 1
ATOM 2011 C C . THR A 1 255 ? -9.773 -2.791 -5.438 1 94.75 255 THR A C 1
ATOM 2013 O O . THR A 1 255 ? -9.609 -4 -5.254 1 94.75 255 THR A O 1
ATOM 2016 N N . ARG A 1 256 ? -8.875 -2.039 -5.961 1 94.56 256 ARG A N 1
ATOM 2017 C CA . ARG A 1 256 ? -7.59 -2.584 -6.398 1 94.56 256 ARG A CA 1
ATOM 2018 C C . ARG A 1 256 ? -6.789 -3.113 -5.211 1 94.56 256 ARG A C 1
ATOM 2020 O O . ARG A 1 256 ? -6.176 -4.18 -5.297 1 94.56 256 ARG A O 1
ATOM 2027 N N . LEU A 1 257 ? -6.844 -2.352 -4.164 1 95.12 257 LEU A N 1
ATOM 2028 C CA . LEU A 1 257 ? -6.117 -2.732 -2.959 1 95.12 257 LEU A CA 1
ATOM 2029 C C . LEU A 1 257 ? -6.664 -4.035 -2.381 1 95.12 257 LEU A C 1
ATOM 2031 O O . LEU A 1 257 ? -5.926 -4.805 -1.767 1 95.12 257 LEU A O 1
ATOM 2035 N N . SER A 1 258 ? -7.895 -4.324 -2.635 1 92.31 258 SER A N 1
ATOM 2036 C CA . SER A 1 258 ? -8.578 -5.48 -2.061 1 92.31 258 SER A CA 1
ATOM 2037 C C . SER A 1 258 ? -8.336 -6.734 -2.893 1 92.31 258 SER A C 1
ATOM 2039 O O . SER A 1 258 ? -8.664 -7.844 -2.463 1 92.31 258 SER A O 1
ATOM 2041 N N . ASP A 1 259 ? -7.789 -6.539 -4.02 1 89 259 ASP A N 1
ATOM 2042 C CA . ASP A 1 259 ? -7.508 -7.68 -4.891 1 89 259 ASP A CA 1
ATOM 2043 C C . ASP A 1 259 ? -6.336 -8.5 -4.359 1 89 259 ASP A C 1
ATOM 2045 O O . ASP A 1 259 ? -5.191 -8.039 -4.375 1 89 259 ASP A O 1
ATOM 2049 N N . THR A 1 260 ? -6.613 -9.719 -4.012 1 85.19 260 THR A N 1
ATOM 2050 C CA . THR A 1 260 ? -5.617 -10.539 -3.33 1 85.19 260 THR A CA 1
ATOM 2051 C C . THR A 1 260 ? -4.793 -11.336 -4.336 1 85.19 260 THR A C 1
ATOM 2053 O O . THR A 1 260 ? -3.824 -12 -3.967 1 85.19 260 THR A O 1
ATOM 2056 N N . SER A 1 261 ? -5.199 -11.305 -5.566 1 87.56 261 SER A N 1
ATOM 2057 C CA . SER A 1 261 ? -4.508 -12.125 -6.555 1 87.56 261 SER A CA 1
ATOM 2058 C C . SER A 1 261 ? -3.07 -11.656 -6.754 1 87.56 261 SER A C 1
ATOM 2060 O O . SER A 1 261 ? -2.166 -12.477 -6.93 1 87.56 261 SER A O 1
ATOM 2062 N N . ALA A 1 262 ? -2.908 -10.422 -6.762 1 88.94 262 ALA A N 1
ATOM 2063 C CA . ALA A 1 262 ? -1.59 -9.789 -6.816 1 88.94 262 ALA A CA 1
ATOM 2064 C C . ALA A 1 262 ? -1.59 -8.453 -6.09 1 88.94 262 ALA A C 1
ATOM 2066 O O . ALA A 1 262 ? -2.271 -7.512 -6.508 1 88.94 262 ALA A O 1
ATOM 2067 N N . THR A 1 263 ? -0.821 -8.445 -5.07 1 91.06 263 THR A N 1
ATOM 2068 C CA . THR A 1 263 ? -0.842 -7.258 -4.223 1 91.06 263 THR A CA 1
ATOM 2069 C C . THR A 1 263 ? -0.322 -6.039 -4.98 1 91.06 263 THR A C 1
ATOM 2071 O O . THR A 1 263 ? 0.657 -6.137 -5.723 1 91.06 263 THR A O 1
ATOM 2074 N N . LYS A 1 264 ? -0.938 -4.918 -4.766 1 96.06 264 LYS A N 1
ATOM 2075 C CA . LYS A 1 264 ? -0.619 -3.711 -5.523 1 96.06 264 LYS A CA 1
ATOM 2076 C C . LYS A 1 264 ? 0.494 -2.916 -4.844 1 96.06 264 LYS A C 1
ATOM 2078 O O . LYS A 1 264 ? 1.088 -2.025 -5.453 1 96.06 264 LYS A O 1
ATOM 2083 N N . VAL A 1 265 ? 0.781 -3.246 -3.648 1 97.56 265 VAL A N 1
ATOM 2084 C CA . VAL A 1 265 ? 1.743 -2.516 -2.83 1 97.56 265 VAL A CA 1
ATOM 2085 C C . VAL A 1 265 ? 2.98 -3.377 -2.594 1 97.56 265 VAL A C 1
ATOM 2087 O O . VAL A 1 265 ? 2.871 -4.586 -2.371 1 97.56 265 VAL A O 1
ATOM 2090 N N . THR A 1 266 ? 4.172 -2.787 -2.65 1 97.69 266 THR A N 1
ATOM 2091 C CA . THR A 1 266 ? 5.422 -3.502 -2.414 1 97.69 266 THR A CA 1
ATOM 2092 C C . THR A 1 266 ? 5.605 -3.791 -0.926 1 97.69 266 THR A C 1
ATOM 2094 O O . THR A 1 266 ? 6.574 -3.332 -0.314 1 97.69 266 THR A O 1
ATOM 2097 N N . LEU A 1 267 ? 4.66 -4.52 -0.359 1 96.81 267 LEU A N 1
ATOM 2098 C CA . LEU A 1 267 ? 4.621 -4.934 1.04 1 96.81 267 LEU A CA 1
ATOM 2099 C C . LEU A 1 267 ? 3.904 -6.27 1.191 1 96.81 267 LEU A C 1
ATOM 2101 O O . LEU A 1 267 ? 2.898 -6.52 0.521 1 96.81 267 LEU A O 1
ATOM 2105 N N . PRO A 1 268 ? 4.445 -7.156 2.066 1 96.5 268 PRO A N 1
ATOM 2106 C CA . PRO A 1 268 ? 3.676 -8.359 2.387 1 96.5 268 PRO A CA 1
ATOM 2107 C C . PRO A 1 268 ? 2.467 -8.07 3.275 1 96.5 268 PRO A C 1
ATOM 2109 O O . PRO A 1 268 ? 2.387 -6.996 3.879 1 96.5 268 PRO A O 1
ATOM 2112 N N . PHE A 1 269 ? 1.422 -8.852 3.324 1 96.06 269 PHE A N 1
ATOM 2113 C CA . PHE A 1 269 ? 0.336 -8.938 4.293 1 96.06 269 PHE A CA 1
ATOM 2114 C C . PHE A 1 269 ? -0.665 -7.809 4.09 1 96.06 269 PHE A C 1
ATOM 2116 O O . PHE A 1 269 ? -1.366 -7.418 5.023 1 96.06 269 PHE A O 1
ATOM 2123 N N . ILE A 1 270 ? -0.714 -7.207 2.912 1 95.44 270 ILE A N 1
ATOM 2124 C CA . ILE A 1 270 ? -1.621 -6.098 2.648 1 95.44 270 ILE A CA 1
ATOM 2125 C C . ILE A 1 270 ? -3.061 -6.531 2.906 1 95.44 270 ILE A C 1
ATOM 2127 O O . ILE A 1 270 ? -3.852 -5.781 3.479 1 95.44 270 ILE A O 1
ATOM 2131 N N . GLU A 1 271 ? -3.391 -7.738 2.473 1 92.81 271 GLU A N 1
ATOM 2132 C CA . GLU A 1 271 ? -4.75 -8.234 2.66 1 92.81 271 GLU A CA 1
ATOM 2133 C C . GLU A 1 271 ? -5.113 -8.305 4.141 1 92.81 271 GLU A C 1
ATOM 2135 O O . GLU A 1 271 ? -6.234 -7.969 4.527 1 92.81 271 GLU A O 1
ATOM 2140 N N . ASP A 1 272 ? -4.18 -8.719 4.922 1 93.88 272 ASP A N 1
ATOM 2141 C CA . ASP A 1 272 ? -4.398 -8.797 6.363 1 93.88 272 ASP A CA 1
ATOM 2142 C C . ASP A 1 272 ? -4.547 -7.406 6.969 1 93.88 272 ASP A C 1
ATOM 2144 O O . ASP A 1 272 ? -5.391 -7.191 7.844 1 93.88 272 ASP A O 1
ATOM 2148 N N . GLN A 1 273 ? -3.738 -6.496 6.48 1 95.44 273 GLN A N 1
ATOM 2149 C CA . GLN A 1 273 ? -3.801 -5.133 6.992 1 95.44 273 GLN A CA 1
ATOM 2150 C C . GLN A 1 273 ? -5.133 -4.473 6.641 1 95.44 273 GLN A C 1
ATOM 2152 O O . GLN A 1 273 ? -5.691 -3.725 7.445 1 95.44 273 GLN A O 1
ATOM 2157 N N . LEU A 1 274 ? -5.57 -4.723 5.449 1 95.56 274 LEU A N 1
ATOM 2158 C CA . LEU A 1 274 ? -6.859 -4.184 5.02 1 95.56 274 LEU A CA 1
ATOM 2159 C C . LEU A 1 274 ? -7.992 -4.738 5.879 1 95.56 274 LEU A C 1
ATOM 2161 O O . LEU A 1 274 ? -8.867 -3.988 6.309 1 95.56 274 LEU A O 1
ATOM 2165 N N . ARG A 1 275 ? -7.977 -6.02 6.141 1 93.31 275 ARG A N 1
ATOM 2166 C CA . ARG A 1 275 ? -8.977 -6.645 7 1 93.31 275 ARG A CA 1
ATOM 2167 C C . ARG A 1 275 ? -8.938 -6.059 8.406 1 93.31 275 ARG A C 1
ATOM 2169 O O . ARG A 1 275 ? -9.984 -5.793 9 1 93.31 275 ARG A O 1
ATOM 2176 N N . ASN A 1 276 ? -7.766 -5.875 8.93 1 95 276 ASN A N 1
ATOM 2177 C CA . ASN A 1 276 ? -7.609 -5.309 10.266 1 95 276 ASN A CA 1
ATOM 2178 C C . ASN A 1 276 ? -8.133 -3.877 10.336 1 95 276 ASN A C 1
ATOM 2180 O O . ASN A 1 276 ? -8.758 -3.484 11.32 1 95 276 ASN A O 1
ATOM 2184 N N . ALA A 1 277 ? -7.844 -3.088 9.305 1 97.06 277 ALA A N 1
ATOM 2185 C CA . ALA A 1 277 ? -8.344 -1.716 9.242 1 97.06 277 ALA A CA 1
ATOM 2186 C C . ALA A 1 277 ? -9.867 -1.685 9.25 1 97.06 277 ALA A C 1
ATOM 2188 O O . ALA A 1 277 ? -10.477 -0.89 9.969 1 97.06 277 ALA A O 1
ATOM 2189 N N . ARG A 1 278 ? -10.484 -2.57 8.477 1 95.88 278 ARG A N 1
ATOM 2190 C CA . ARG A 1 278 ? -11.938 -2.611 8.391 1 95.88 278 ARG A CA 1
ATOM 2191 C C . ARG A 1 278 ? -12.555 -3.088 9.703 1 95.88 278 ARG A C 1
ATOM 2193 O O . ARG A 1 278 ? -13.609 -2.598 10.117 1 95.88 278 ARG A O 1
ATOM 2200 N N . ARG A 1 279 ? -11.891 -4.016 10.305 1 94.5 279 ARG A N 1
ATOM 2201 C CA . ARG A 1 279 ? -12.367 -4.484 11.602 1 94.5 279 ARG A CA 1
ATOM 2202 C C . ARG A 1 279 ? -12.312 -3.371 12.648 1 94.5 279 ARG A C 1
ATOM 2204 O O . ARG A 1 279 ? -13.234 -3.221 13.445 1 94.5 279 ARG A O 1
ATOM 2211 N N . LEU A 1 280 ? -11.266 -2.615 12.57 1 97.25 280 LEU A N 1
ATOM 2212 C CA . LEU A 1 280 ? -11.039 -1.571 13.562 1 97.25 280 LEU A CA 1
ATOM 2213 C C . LEU A 1 280 ? -11.898 -0.347 13.273 1 97.25 280 LEU A C 1
ATOM 2215 O O . LEU A 1 280 ? -12.484 0.238 14.188 1 97.25 280 LEU A O 1
ATOM 2219 N N . MET A 1 281 ? -12.008 0.018 11.992 1 98 281 MET A N 1
ATOM 2220 C CA . MET A 1 281 ? -12.492 1.358 11.68 1 98 281 MET A CA 1
ATOM 2221 C C . MET A 1 281 ? -13.742 1.292 10.805 1 98 281 MET A C 1
ATOM 2223 O O . MET A 1 281 ? -14.32 2.324 10.461 1 98 281 MET A O 1
ATOM 2227 N N . GLY A 1 282 ? -14.133 0.106 10.43 1 95.69 282 GLY A N 1
ATOM 2228 C CA . GLY A 1 282 ? -15.297 -0.043 9.57 1 95.69 282 GLY A CA 1
ATOM 2229 C C . GLY A 1 282 ? -14.945 -0.127 8.094 1 95.69 282 GLY A C 1
ATOM 2230 O O . GLY A 1 282 ? -13.781 0.065 7.719 1 95.69 282 GLY A O 1
ATOM 2231 N N . GLN A 1 283 ? -15.859 -0.365 7.199 1 93.56 283 GLN A N 1
ATOM 2232 C CA . GLN A 1 283 ? -15.664 -0.58 5.77 1 93.56 283 GLN A CA 1
ATOM 2233 C C . GLN A 1 283 ? -15.125 0.678 5.094 1 93.56 283 GLN A C 1
ATOM 2235 O O . GLN A 1 283 ? -14.234 0.599 4.246 1 93.56 283 GLN A O 1
ATOM 2240 N N . ASP A 1 284 ? -15.68 1.826 5.516 1 95.69 284 ASP A N 1
ATOM 2241 C CA . ASP A 1 284 ? -15.242 3.092 4.934 1 95.69 284 ASP A CA 1
ATOM 2242 C C . ASP A 1 284 ? -14.273 3.816 5.863 1 95.69 284 ASP A C 1
ATOM 2244 O O . ASP A 1 284 ? -14.5 4.969 6.234 1 95.69 284 ASP A O 1
ATOM 2248 N N . PHE A 1 285 ? -13.148 3.135 6.145 1 97.69 285 PHE A N 1
ATOM 2249 C CA . PHE A 1 285 ? -12.203 3.643 7.129 1 97.69 285 PHE A CA 1
ATOM 2250 C C . PHE A 1 285 ? -11.516 4.902 6.621 1 97.69 285 PHE A C 1
ATOM 2252 O O . PHE A 1 285 ? -10.961 5.676 7.406 1 97.69 285 PHE A O 1
ATOM 2259 N N . TRP A 1 286 ? -11.484 5.207 5.332 1 98.12 286 TRP A N 1
ATOM 2260 C CA . TRP A 1 286 ? -10.93 6.422 4.734 1 98.12 286 TRP A CA 1
ATOM 2261 C C . TRP A 1 286 ? -12.031 7.27 4.113 1 98.12 286 TRP A C 1
ATOM 2263 O O . TRP A 1 286 ? -11.938 7.668 2.947 1 98.12 286 TRP A O 1
ATOM 2273 N N . SER A 1 287 ? -12.938 7.633 4.844 1 97.5 287 SER A N 1
ATOM 2274 C CA . SER A 1 287 ? -14.141 8.297 4.344 1 97.5 287 SER A CA 1
ATOM 2275 C C . SER A 1 287 ? -13.844 9.727 3.9 1 97.5 287 SER A C 1
ATOM 2277 O O . SER A 1 287 ? -13.039 10.414 4.527 1 97.5 287 SER A O 1
ATOM 2279 N N . TYR A 1 288 ? -14.383 10.062 2.771 1 98.06 288 TYR A N 1
ATOM 2280 C CA . TYR A 1 288 ? -14.57 11.461 2.4 1 98.06 288 TYR A CA 1
ATOM 2281 C C . TYR A 1 288 ? -15.945 11.953 2.824 1 98.06 288 TYR A C 1
ATOM 2283 O O . TYR A 1 288 ? -16.625 11.32 3.637 1 98.06 288 TYR A O 1
ATOM 2291 N N . GLY A 1 289 ? -16.297 13.172 2.467 1 97.19 289 GLY A N 1
ATOM 2292 C CA . GLY A 1 289 ? -17.625 13.711 2.781 1 97.19 289 GLY A CA 1
ATOM 2293 C C . GLY A 1 289 ? -17.656 14.484 4.086 1 97.19 289 GLY A C 1
ATOM 2294 O O . GLY A 1 289 ? -16.891 14.188 5.008 1 97.19 289 GLY A O 1
ATOM 2295 N N . PHE A 1 290 ? -18.609 15.328 4.199 1 97.44 290 PHE A N 1
ATOM 2296 C CA . PHE A 1 290 ? -18.719 16.203 5.359 1 97.44 290 PHE A CA 1
ATOM 2297 C C . PHE A 1 290 ? -19.359 15.477 6.535 1 97.44 290 PHE A C 1
ATOM 2299 O O . PHE A 1 290 ? -18.812 15.484 7.645 1 97.44 290 PHE A O 1
ATOM 2306 N N . ALA A 1 291 ? -20.422 14.797 6.316 1 96.06 291 ALA A N 1
ATOM 2307 C CA . ALA A 1 291 ? -21.203 14.18 7.391 1 96.06 291 ALA A CA 1
ATOM 2308 C C . ALA A 1 291 ? -20.359 13.156 8.148 1 96.06 291 ALA A C 1
ATOM 2310 O O . ALA A 1 291 ? -20.406 13.102 9.383 1 96.06 291 ALA A O 1
ATOM 2311 N N . GLU A 1 292 ? -19.578 12.414 7.449 1 96.06 292 GLU A N 1
ATOM 2312 C CA . GLU A 1 292 ? -18.781 11.336 8.039 1 96.06 292 GLU A CA 1
ATOM 2313 C C . GLU A 1 292 ? -17.578 11.883 8.789 1 96.06 292 GLU A C 1
ATOM 2315 O O . GLU A 1 292 ? -16.984 11.188 9.625 1 96.06 292 GLU A O 1
ATOM 2320 N N . ASN A 1 293 ? -17.203 13.195 8.508 1 98.19 293 ASN A N 1
ATOM 2321 C CA . ASN A 1 293 ? -15.906 13.656 8.992 1 98.19 293 ASN A CA 1
ATOM 2322 C C . ASN A 1 293 ? -16.031 14.922 9.828 1 98.19 293 ASN A C 1
ATOM 2324 O O . ASN A 1 293 ? -15.047 15.414 10.367 1 98.19 293 ASN A O 1
ATOM 2328 N N . ALA A 1 294 ? -17.219 15.438 9.961 1 97.94 294 ALA A N 1
ATOM 2329 C CA . ALA A 1 294 ? -17.438 16.688 10.68 1 97.94 294 ALA A CA 1
ATOM 2330 C C . ALA A 1 294 ? -16.891 16.609 12.102 1 97.94 294 ALA A C 1
ATOM 2332 O O . ALA A 1 294 ? -16.328 17.578 12.609 1 97.94 294 ALA A O 1
ATOM 2333 N N . HIS A 1 295 ? -17.078 15.477 12.742 1 98.38 295 HIS A N 1
ATOM 2334 C CA . HIS A 1 295 ? -16.625 15.352 14.125 1 98.38 295 HIS A CA 1
ATOM 2335 C C . HIS A 1 295 ? -15.102 15.398 14.219 1 98.38 295 HIS A C 1
ATOM 2337 O O . HIS A 1 295 ? -14.555 15.969 15.164 1 98.38 295 HIS A O 1
ATOM 2343 N N . VAL A 1 296 ? -14.391 14.812 13.289 1 98.75 296 VAL A N 1
ATOM 2344 C CA . VAL A 1 296 ? -12.93 14.828 13.281 1 98.75 296 VAL A CA 1
ATOM 2345 C C . VAL A 1 296 ? -12.438 16.25 13.016 1 98.75 296 VAL A C 1
ATOM 2347 O O . VAL A 1 296 ? -11.523 16.734 13.688 1 98.75 296 VAL A O 1
ATOM 2350 N N . VAL A 1 297 ? -13.062 16.922 12.039 1 98.75 297 VAL A N 1
ATOM 2351 C CA . VAL A 1 297 ? -12.703 18.281 11.695 1 98.75 297 VAL A CA 1
ATOM 2352 C C . VAL A 1 297 ? -12.961 19.203 12.891 1 98.75 297 VAL A C 1
ATOM 2354 O O . VAL A 1 297 ? -12.125 20.047 13.227 1 98.75 297 VAL A O 1
ATOM 2357 N N . ASP A 1 298 ? -14.055 19 13.484 1 98.75 298 ASP A N 1
ATOM 2358 C CA . ASP A 1 298 ? -14.43 19.812 14.641 1 98.75 298 ASP A CA 1
ATOM 2359 C C . ASP A 1 298 ? -13.398 19.672 15.758 1 98.75 298 ASP A C 1
ATOM 2361 O O . ASP A 1 298 ? -13.008 20.672 16.375 1 98.75 298 ASP A O 1
ATOM 2365 N N . ARG A 1 299 ? -13.023 18.469 16.047 1 98.38 299 ARG A N 1
ATOM 2366 C CA . ARG A 1 299 ? -12.031 18.219 17.078 1 98.38 299 ARG A CA 1
ATOM 2367 C C . ARG A 1 299 ? -10.711 18.922 16.75 1 98.38 299 ARG A C 1
ATOM 2369 O O . ARG A 1 299 ? -10.078 19.484 17.641 1 98.38 299 ARG A O 1
ATOM 2376 N N . PHE A 1 300 ? -10.336 18.859 15.547 1 98.69 300 PHE A N 1
ATOM 2377 C CA . PHE A 1 300 ? -9.102 19.5 15.125 1 98.69 300 PHE A CA 1
ATOM 2378 C C . PHE A 1 300 ? -9.188 21 15.289 1 98.69 300 PHE A C 1
ATOM 2380 O O . PHE A 1 300 ? -8.266 21.641 15.805 1 98.69 300 PHE A O 1
ATOM 2387 N N . LEU A 1 301 ? -10.258 21.547 14.828 1 98.44 301 LEU A N 1
ATOM 2388 C CA . LEU A 1 301 ? -10.438 22.984 14.875 1 98.44 301 LEU A CA 1
ATOM 2389 C C . LEU A 1 301 ? -10.461 23.484 16.312 1 98.44 301 LEU A C 1
ATOM 2391 O O . LEU A 1 301 ? -9.953 24.578 16.609 1 98.44 301 LEU A O 1
ATOM 2395 N N . ALA A 1 302 ? -11.102 22.75 17.172 1 98 302 ALA A N 1
ATOM 2396 C CA . ALA A 1 302 ? -11.109 23.109 18.578 1 98 302 ALA A CA 1
ATOM 2397 C C . ALA A 1 302 ? -9.688 23.156 19.141 1 98 302 ALA A C 1
ATOM 2399 O O . ALA A 1 302 ? -9.336 24.094 19.859 1 98 302 ALA A O 1
ATOM 2400 N N . ARG A 1 303 ? -8.922 22.188 18.797 1 96.75 303 ARG A N 1
ATOM 2401 C CA . ARG A 1 303 ? -7.543 22.125 19.266 1 96.75 303 ARG A CA 1
ATOM 2402 C C . ARG A 1 303 ? -6.715 23.25 18.656 1 96.75 303 ARG A C 1
ATOM 2404 O O . ARG A 1 303 ? -5.93 23.906 19.344 1 96.75 303 ARG A O 1
ATOM 2411 N N . ASP A 1 304 ? -6.863 23.422 17.406 1 95.38 304 ASP A N 1
ATOM 2412 C CA . ASP A 1 304 ? -6.152 24.453 16.656 1 95.38 304 ASP A CA 1
ATOM 2413 C C . ASP A 1 304 ? -6.371 25.828 17.281 1 95.38 304 ASP A C 1
ATOM 2415 O O . ASP A 1 304 ? -5.418 26.594 17.469 1 95.38 304 ASP A O 1
ATOM 2419 N N . HIS A 1 305 ? -7.543 26.125 17.688 1 95.25 305 HIS A N 1
ATOM 2420 C CA . HIS A 1 305 ? -7.875 27.406 18.312 1 95.25 305 HIS A CA 1
ATOM 2421 C C . HIS A 1 305 ? -7.336 27.469 19.75 1 95.25 305 HIS A C 1
ATOM 2423 O O . HIS A 1 305 ? -6.785 28.484 20.156 1 95.25 305 HIS A O 1
ATOM 2429 N N . ALA A 1 306 ? -7.492 26.391 20.453 1 93.75 306 ALA A N 1
ATOM 2430 C CA . ALA A 1 306 ? -7.039 26.344 21.844 1 93.75 306 ALA A CA 1
ATOM 2431 C C . ALA A 1 306 ? -5.531 26.578 21.938 1 93.75 306 ALA A C 1
ATOM 2433 O O . ALA A 1 306 ? -5.043 27.141 22.906 1 93.75 306 ALA A O 1
ATOM 2434 N N . GLU A 1 307 ? -4.84 26.234 20.891 1 93.88 307 GLU A N 1
ATOM 2435 C CA . GLU A 1 307 ? -3.387 26.391 20.859 1 93.88 307 GLU A CA 1
ATOM 2436 C C . GLU A 1 307 ? -2.98 27.766 20.359 1 93.88 307 GLU A C 1
ATOM 2438 O O . GLU A 1 307 ? -1.789 28.062 20.219 1 93.88 307 GLU A O 1
ATOM 2443 N N . GLY A 1 308 ? -3.941 28.531 20 1 91.31 308 GLY A N 1
ATOM 2444 C CA . GLY A 1 308 ? -3.668 29.906 19.594 1 91.31 308 GLY A CA 1
ATOM 2445 C C . GLY A 1 308 ? -3.271 30.016 18.125 1 91.31 308 GLY A C 1
ATOM 2446 O O . GLY A 1 308 ? -2.791 31.078 17.703 1 91.31 308 GLY A O 1
ATOM 2447 N N . LEU A 1 309 ? -3.459 28.984 17.406 1 92.81 309 LEU A N 1
ATOM 2448 C CA . LEU A 1 309 ? -3.041 28.984 16 1 92.81 309 LEU A CA 1
ATOM 2449 C C . LEU A 1 309 ? -4.047 29.75 15.148 1 92.81 309 LEU A C 1
ATOM 2451 O O . LEU A 1 309 ? -3.66 30.531 14.266 1 92.81 309 LEU A O 1
ATOM 2455 N N . SER A 1 310 ? -5.273 29.562 15.352 1 93.5 310 SER A N 1
ATOM 2456 C CA . SER A 1 310 ? -6.312 30.281 14.625 1 93.5 310 SER A CA 1
ATOM 2457 C C . SER A 1 310 ? -6.832 31.469 15.43 1 93.5 310 SER A C 1
ATOM 2459 O O . SER A 1 310 ? -6.969 31.391 16.656 1 93.5 310 SER A O 1
ATOM 2461 N N . SER A 1 311 ? -7.242 32.5 14.781 1 93.06 311 SER A N 1
ATOM 2462 C CA . SER A 1 311 ? -7.66 33.75 15.414 1 93.06 311 SER A CA 1
ATOM 2463 C C . SER A 1 311 ? -9.055 33.625 16.016 1 93.06 311 SER A C 1
ATOM 2465 O O . SER A 1 311 ? -9.438 34.406 16.875 1 93.06 311 SER A O 1
ATOM 2467 N N . ARG A 1 312 ? -9.727 32.625 15.531 1 95.81 312 ARG A N 1
ATOM 2468 C CA . ARG A 1 312 ? -11.055 32.344 16.062 1 95.81 312 ARG A CA 1
ATOM 2469 C C . ARG A 1 312 ? -11.422 30.891 15.891 1 95.81 312 ARG A C 1
ATOM 2471 O O . ARG A 1 312 ? -10.836 30.188 15.07 1 95.81 312 ARG A O 1
ATOM 2478 N N . ARG A 1 313 ? -12.422 30.469 16.688 1 97.5 313 ARG A N 1
ATOM 2479 C CA . ARG A 1 313 ? -12.906 29.094 16.594 1 97.5 313 ARG A CA 1
ATOM 2480 C C . ARG A 1 313 ? -13.758 28.906 15.344 1 97.5 313 ARG A C 1
ATOM 2482 O O . ARG A 1 313 ? -14.828 29.5 15.219 1 97.5 313 ARG A O 1
ATOM 2489 N N . LEU A 1 314 ? -13.258 28.109 14.461 1 98.12 314 LEU A N 1
ATOM 2490 C CA . LEU A 1 314 ? -13.992 27.812 13.234 1 98.12 314 LEU A CA 1
ATOM 2491 C C . LEU A 1 314 ? -14.969 26.656 13.445 1 98.12 314 LEU A C 1
ATOM 2493 O O . LEU A 1 314 ? -14.688 25.734 14.211 1 98.12 314 LEU A O 1
ATOM 2497 N N . GLN A 1 315 ? -16.094 26.766 12.781 1 98.12 315 GLN A N 1
ATOM 2498 C CA . GLN A 1 315 ? -16.984 25.609 12.633 1 98.12 315 GLN A CA 1
ATOM 2499 C C . GLN A 1 315 ? -16.625 24.797 11.383 1 98.12 315 GLN A C 1
ATOM 2501 O O . GLN A 1 315 ? -16.234 25.375 10.367 1 98.12 315 GLN A O 1
ATOM 2506 N N . PRO A 1 316 ? -16.812 23.484 11.492 1 98.31 316 PRO A N 1
ATOM 2507 C CA . PRO A 1 316 ? -16.406 22.641 10.375 1 98.31 316 PRO A CA 1
ATOM 2508 C C . PRO A 1 316 ? -17 23.094 9.039 1 98.31 316 PRO A C 1
ATOM 2510 O O . PRO A 1 316 ? -16.297 23.109 8.023 1 98.31 316 PRO A O 1
ATOM 2513 N N . ALA A 1 317 ? -18.234 23.531 9.008 1 97.69 317 ALA A N 1
ATOM 2514 C CA . ALA A 1 317 ? -18.922 23.891 7.77 1 97.69 317 ALA A CA 1
ATOM 2515 C C . ALA A 1 317 ? -18.266 25.094 7.105 1 97.69 317 ALA A C 1
ATOM 2517 O O . ALA A 1 317 ? -18.406 25.297 5.895 1 97.69 317 ALA A O 1
ATOM 2518 N N . GLU A 1 318 ? -17.562 25.922 7.848 1 97.94 318 GLU A N 1
ATOM 2519 C CA . GLU A 1 318 ? -16.906 27.109 7.32 1 97.94 318 GLU A CA 1
ATOM 2520 C C . GLU A 1 318 ? -15.727 26.75 6.422 1 97.94 318 GLU A C 1
ATOM 2522 O O . GLU A 1 318 ? -15.25 27.578 5.652 1 97.94 318 GLU A O 1
ATOM 2527 N N . LEU A 1 319 ? -15.227 25.531 6.543 1 98.56 319 LEU A N 1
ATOM 2528 C CA . LEU A 1 319 ? -14.039 25.125 5.801 1 98.56 319 LEU A CA 1
ATOM 2529 C C . LEU A 1 319 ? -14.406 24.656 4.398 1 98.56 319 LEU A C 1
ATOM 2531 O O . LEU A 1 319 ? -13.547 24.578 3.518 1 98.56 319 LEU A O 1
ATOM 2535 N N . PHE A 1 320 ? -15.672 24.344 4.18 1 98.56 320 PHE A N 1
ATOM 2536 C CA . PHE A 1 320 ? -16 23.625 2.953 1 98.56 320 PHE A CA 1
ATOM 2537 C C . PHE A 1 320 ? -17.062 24.391 2.162 1 98.56 320 PHE A C 1
ATOM 2539 O O . PHE A 1 320 ? -17.953 25.016 2.746 1 98.56 320 PHE A O 1
ATOM 2546 N N . HIS A 1 321 ? -16.953 24.328 0.866 1 98.12 321 HIS A N 1
ATOM 2547 C CA . HIS A 1 321 ? -17.953 24.953 0.005 1 98.12 321 HIS A CA 1
ATOM 2548 C C . HIS A 1 321 ? -19.328 24.344 0.234 1 98.12 321 HIS A C 1
ATOM 2550 O O . HIS A 1 321 ? -19.469 23.125 0.298 1 98.12 321 HIS A O 1
ATOM 2556 N N . PRO A 1 322 ? -20.344 25.125 0.302 1 95.5 322 PRO A N 1
ATOM 2557 C CA . PRO A 1 322 ? -21.688 24.625 0.629 1 95.5 322 PRO A CA 1
ATOM 2558 C C . PRO A 1 322 ? -22.172 23.578 -0.36 1 95.5 322 PRO A C 1
ATOM 2560 O O . PRO A 1 322 ? -22.875 22.641 0.033 1 95.5 322 PRO A O 1
ATOM 2563 N N . ALA A 1 323 ? -21.812 23.641 -1.571 1 93.88 323 ALA A N 1
ATOM 2564 C CA . ALA A 1 323 ? -22.281 22.734 -2.615 1 93.88 323 ALA A CA 1
ATOM 2565 C C . ALA A 1 323 ? -21.688 21.344 -2.416 1 93.88 323 ALA A C 1
ATOM 2567 O O . ALA A 1 323 ? -22.125 20.375 -3.049 1 93.88 323 ALA A O 1
ATOM 2568 N N . SER A 1 324 ? -20.719 21.234 -1.54 1 94.38 324 SER A N 1
ATOM 2569 C CA . SER A 1 324 ? -20.016 19.969 -1.367 1 94.38 324 SER A CA 1
ATOM 2570 C C . SER A 1 324 ? -20.438 19.281 -0.078 1 94.38 324 SER A C 1
ATOM 2572 O O . SER A 1 324 ? -19.969 18.172 0.229 1 94.38 324 SER A O 1
ATOM 2574 N N . LEU A 1 325 ? -21.312 19.922 0.677 1 91.81 325 LEU A N 1
ATOM 2575 C CA . LEU A 1 325 ? -21.656 19.391 1.992 1 91.81 325 LEU A CA 1
ATOM 2576 C C . LEU A 1 325 ? -22.703 18.281 1.873 1 91.81 325 LEU A C 1
ATOM 2578 O O . LEU A 1 325 ? -22.781 17.406 2.732 1 91.81 325 LEU A O 1
ATOM 2582 N N . GLU A 1 326 ? -23.562 18.391 0.885 1 80.06 326 GLU A N 1
ATOM 2583 C CA . GLU A 1 326 ? -24.594 17.359 0.72 1 80.06 326 GLU A CA 1
ATOM 2584 C C . GLU A 1 326 ? -24.25 16.422 -0.438 1 80.06 326 GLU A C 1
ATOM 2586 O O . GLU A 1 326 ? -23.719 16.859 -1.46 1 80.06 326 GLU A O 1
ATOM 2591 N N . SER A 1 327 ? -24.016 15.227 -0.094 1 62.62 327 SER A N 1
ATOM 2592 C CA . SER A 1 327 ? -23.797 14.266 -1.169 1 62.62 327 SER A CA 1
ATOM 2593 C C . SER A 1 327 ? -25.109 13.742 -1.726 1 62.62 327 SER A C 1
ATOM 2595 O O . SER A 1 327 ? -26.047 13.453 -0.967 1 62.62 327 SER A O 1
ATOM 2597 N N . PHE A 1 328 ? -25.281 13.922 -2.961 1 49.84 328 PHE A N 1
ATOM 2598 C CA . PHE A 1 328 ? -26.422 13.281 -3.605 1 49.84 328 PHE A CA 1
ATOM 2599 C C . PHE A 1 328 ? -26.219 11.773 -3.693 1 49.84 328 PHE A C 1
ATOM 2601 O O . PHE A 1 328 ? -25.188 11.305 -4.184 1 49.84 328 PHE A O 1
ATOM 2608 N N . LYS A 1 329 ? -26.734 11.078 -2.869 1 51.66 329 LYS A N 1
ATOM 2609 C CA . LYS A 1 329 ? -26.766 9.625 -2.99 1 51.66 329 LYS A CA 1
ATOM 2610 C C . LYS A 1 329 ? -27.953 9.164 -3.846 1 51.66 329 LYS A C 1
ATOM 2612 O O . LYS A 1 329 ? -29.078 9.602 -3.635 1 51.66 329 LYS A O 1
ATOM 2617 N N . ILE A 1 330 ? -27.656 8.477 -5.027 1 34.88 330 ILE A N 1
ATOM 2618 C CA . ILE A 1 330 ? -28.75 7.883 -5.785 1 34.88 330 ILE A CA 1
ATOM 2619 C C . ILE A 1 330 ? -29.203 6.586 -5.113 1 34.88 330 ILE A C 1
ATOM 2621 O O . ILE A 1 330 ? -28.375 5.793 -4.66 1 34.88 330 ILE A O 1
ATOM 2625 N N . MET B 1 1 ? 20.078 7.215 -32.125 1 57.41 1 MET B N 1
ATOM 2626 C CA . MET B 1 1 ? 19.641 5.891 -32.562 1 57.41 1 MET B CA 1
ATOM 2627 C C . MET B 1 1 ? 18.266 5.559 -31.984 1 57.41 1 MET B C 1
ATOM 2629 O O . MET B 1 1 ? 17.922 6.027 -30.906 1 57.41 1 MET B O 1
ATOM 2633 N N . SER B 1 2 ? 17.484 4.992 -32.812 1 84.44 2 SER B N 1
ATOM 2634 C CA . SER B 1 2 ? 16.062 4.859 -32.469 1 84.44 2 SER B CA 1
ATOM 2635 C C . SER B 1 2 ? 15.844 3.807 -31.391 1 84.44 2 SER B C 1
ATOM 2637 O O . SER B 1 2 ? 16.562 2.807 -31.344 1 84.44 2 SER B O 1
ATOM 2639 N N . LYS B 1 3 ? 15.188 4.027 -30.328 1 93.5 3 LYS B N 1
ATOM 2640 C CA . LYS B 1 3 ? 14.836 3.109 -29.25 1 93.5 3 LYS B CA 1
ATOM 2641 C C . LYS B 1 3 ? 13.922 1.991 -29.75 1 93.5 3 LYS B C 1
ATOM 2643 O O . LYS B 1 3 ? 13.148 2.189 -30.703 1 93.5 3 LYS B O 1
ATOM 2648 N N . LEU B 1 4 ? 14.148 0.746 -29.297 1 96.69 4 LEU B N 1
ATOM 2649 C CA . LEU B 1 4 ? 13.258 -0.366 -29.609 1 96.69 4 LEU B CA 1
ATOM 2650 C C . LEU B 1 4 ? 11.875 -0.133 -29.016 1 96.69 4 LEU B C 1
ATOM 2652 O O . LEU B 1 4 ? 11.734 0.079 -27.812 1 96.69 4 LEU B O 1
ATOM 2656 N N . GLN B 1 5 ? 10.93 -0.126 -29.906 1 97.88 5 GLN B N 1
ATOM 2657 C CA . GLN B 1 5 ? 9.562 -0.083 -29.406 1 97.88 5 GLN B CA 1
ATOM 2658 C C . GLN B 1 5 ? 9.086 -1.473 -28.984 1 97.88 5 GLN B C 1
ATOM 2660 O O . GLN B 1 5 ? 8.953 -2.361 -29.828 1 97.88 5 GLN B O 1
ATOM 2665 N N . LEU B 1 6 ? 8.844 -1.692 -27.719 1 98.62 6 LEU B N 1
ATOM 2666 C CA . LEU B 1 6 ? 8.5 -3.018 -27.203 1 98.62 6 LEU B CA 1
ATOM 2667 C C . LEU B 1 6 ? 7.234 -2.967 -26.359 1 98.62 6 LEU B C 1
ATOM 2669 O O . LEU B 1 6 ? 7.039 -2.029 -25.578 1 98.62 6 LEU B O 1
ATOM 2673 N N . SER B 1 7 ? 6.336 -3.936 -26.562 1 98.69 7 SER B N 1
ATOM 2674 C CA . SER B 1 7 ? 5.164 -4.105 -25.719 1 98.69 7 SER B CA 1
ATOM 2675 C C . SER B 1 7 ? 5.535 -4.758 -24.391 1 98.69 7 SER B C 1
ATOM 2677 O O . SER B 1 7 ? 6.297 -5.727 -24.359 1 98.69 7 SER B O 1
ATOM 2679 N N . ILE B 1 8 ? 5.074 -4.168 -23.281 1 98.75 8 ILE B N 1
ATOM 2680 C CA . ILE B 1 8 ? 5.316 -4.695 -21.938 1 98.75 8 ILE B CA 1
ATOM 2681 C C . ILE B 1 8 ? 3.992 -4.832 -21.188 1 98.75 8 ILE B C 1
ATOM 2683 O O . ILE B 1 8 ? 3.338 -3.83 -20.891 1 98.75 8 ILE B O 1
ATOM 2687 N N . ALA B 1 9 ? 3.539 -6.074 -20.906 1 98.69 9 ALA B N 1
ATOM 2688 C CA . ALA B 1 9 ? 2.297 -6.332 -20.188 1 98.69 9 ALA B CA 1
ATOM 2689 C C . ALA B 1 9 ? 2.574 -6.699 -18.734 1 98.69 9 ALA B C 1
ATOM 2691 O O . ALA B 1 9 ? 3.211 -7.719 -18.453 1 98.69 9 ALA B O 1
ATOM 2692 N N . VAL B 1 10 ? 2.152 -5.871 -17.781 1 98.25 10 VAL B N 1
ATOM 2693 C CA . VAL B 1 10 ? 2.373 -6.082 -16.359 1 98.25 10 VAL B CA 1
ATOM 2694 C C . VAL B 1 10 ? 1.156 -5.598 -15.57 1 98.25 10 VAL B C 1
ATOM 2696 O O . VAL B 1 10 ? 0.305 -4.887 -16.109 1 98.25 10 VAL B O 1
ATOM 2699 N N . GLY B 1 11 ? 1.072 -6.059 -14.352 1 97 11 GLY B N 1
ATOM 2700 C CA . GLY B 1 11 ? 0.039 -5.527 -13.477 1 97 11 GLY B CA 1
ATOM 2701 C C . GLY B 1 11 ? 0.276 -4.082 -13.078 1 97 11 GLY B C 1
ATOM 2702 O O . GLY B 1 11 ? 1.369 -3.551 -13.281 1 97 11 GLY B O 1
ATOM 2703 N N . ASN B 1 12 ? -0.778 -3.492 -12.586 1 96.25 12 ASN B N 1
ATOM 2704 C CA . ASN B 1 12 ? -0.739 -2.109 -12.125 1 96.25 12 ASN B CA 1
ATOM 2705 C C . ASN B 1 12 ? -0.29 -2.018 -10.672 1 96.25 12 ASN B C 1
ATOM 2707 O O . ASN B 1 12 ? -1.087 -1.688 -9.789 1 96.25 12 ASN B O 1
ATOM 2711 N N . TYR B 1 13 ? 1.033 -2.252 -10.43 1 96.69 13 TYR B N 1
ATOM 2712 C CA . TYR B 1 13 ? 1.651 -2.262 -9.109 1 96.69 13 TYR B CA 1
ATOM 2713 C C . TYR B 1 13 ? 2.443 -0.982 -8.867 1 96.69 13 TYR B C 1
ATOM 2715 O O . TYR B 1 13 ? 2.906 -0.344 -9.812 1 96.69 13 TYR B O 1
ATOM 2723 N N . ASP B 1 14 ? 2.559 -0.655 -7.594 1 97.62 14 ASP B N 1
ATOM 2724 C CA . ASP B 1 14 ? 3.352 0.524 -7.258 1 97.62 14 ASP B CA 1
ATOM 2725 C C . ASP B 1 14 ? 4.785 0.387 -7.766 1 97.62 14 ASP B C 1
ATOM 2727 O O . ASP B 1 14 ? 5.379 1.361 -8.234 1 97.62 14 ASP B O 1
ATOM 2731 N N . ARG B 1 15 ? 5.34 -0.852 -7.777 1 98.25 15 ARG B N 1
ATOM 2732 C CA . ARG B 1 15 ? 6.727 -1.094 -8.164 1 98.25 15 ARG B CA 1
ATOM 2733 C C . ARG B 1 15 ? 6.895 -0.992 -9.68 1 98.25 15 ARG B C 1
ATOM 2735 O O . ARG B 1 15 ? 8.023 -0.93 -10.18 1 98.25 15 ARG B O 1
ATOM 2742 N N . MET B 1 16 ? 5.82 -0.877 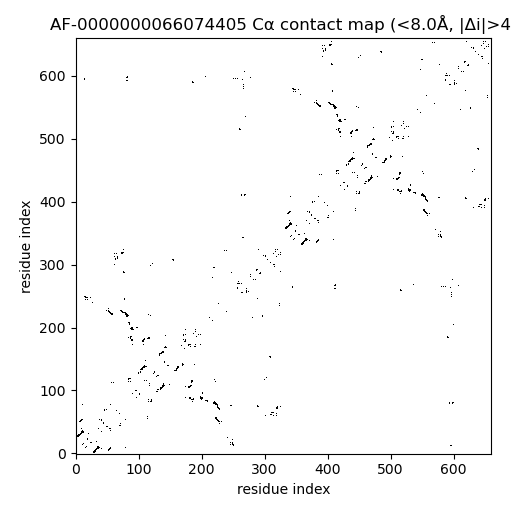-10.469 1 98.38 16 MET B N 1
ATOM 2743 C CA . MET B 1 16 ? 5.867 -0.689 -11.914 1 98.38 16 MET B CA 1
ATOM 2744 C C . MET B 1 16 ? 5.688 0.78 -12.281 1 98.38 16 MET B C 1
ATOM 2746 O O . MET B 1 16 ? 6.094 1.21 -13.359 1 98.38 16 MET B O 1
ATOM 2750 N N . ARG B 1 17 ? 5.102 1.525 -11.398 1 97.81 17 ARG B N 1
ATOM 2751 C CA . ARG B 1 17 ? 4.617 2.867 -11.703 1 97.81 17 ARG B CA 1
ATOM 2752 C C . ARG B 1 17 ? 5.766 3.777 -12.133 1 97.81 17 ARG B C 1
ATOM 2754 O O . ARG B 1 17 ? 5.617 4.566 -13.07 1 97.81 17 ARG B O 1
ATOM 2761 N N . PRO B 1 18 ? 6.961 3.711 -11.5 1 98.38 18 PRO B N 1
ATOM 2762 C CA . PRO B 1 18 ? 8.031 4.598 -11.953 1 98.38 18 PRO B CA 1
ATOM 2763 C C . PRO B 1 18 ? 8.406 4.367 -13.422 1 98.38 18 PRO B C 1
ATOM 2765 O O . PRO B 1 18 ? 8.805 5.309 -14.117 1 98.38 18 PRO B O 1
ATOM 2768 N N . LEU B 1 19 ? 8.297 3.15 -13.891 1 98.75 19 LEU B N 1
ATOM 2769 C CA . LEU B 1 19 ? 8.531 2.859 -15.297 1 98.75 19 LEU B CA 1
ATOM 2770 C C . LEU B 1 19 ? 7.418 3.436 -16.172 1 98.75 19 LEU B C 1
ATOM 2772 O O . LEU B 1 19 ? 7.688 4.098 -17.172 1 98.75 19 LEU B O 1
ATOM 2776 N N . ILE B 1 20 ? 6.172 3.246 -15.75 1 97.81 20 ILE B N 1
ATOM 2777 C CA . ILE B 1 20 ? 4.984 3.631 -16.516 1 97.81 20 ILE B CA 1
ATOM 2778 C C . ILE B 1 20 ? 4.91 5.152 -16.609 1 97.81 20 ILE B C 1
ATOM 2780 O O . ILE B 1 20 ? 4.562 5.691 -17.672 1 97.81 20 ILE B O 1
ATOM 2784 N N . ASP B 1 21 ? 5.262 5.801 -15.523 1 96.56 21 ASP B N 1
ATOM 2785 C CA . ASP B 1 21 ? 5.156 7.254 -15.453 1 96.56 21 ASP B CA 1
ATOM 2786 C C . ASP B 1 21 ? 6.375 7.926 -16.078 1 96.56 21 ASP B C 1
ATOM 2788 O O . ASP B 1 21 ? 6.383 9.141 -16.281 1 96.56 21 ASP B O 1
ATOM 2792 N N . GLY B 1 22 ? 7.473 7.156 -16.328 1 96.94 22 GLY B N 1
ATOM 2793 C CA . GLY B 1 22 ? 8.633 7.695 -17.031 1 96.94 22 GLY B CA 1
ATOM 2794 C C . GLY B 1 22 ? 9.727 8.172 -16.094 1 96.94 22 GLY B C 1
ATOM 2795 O O . GLY B 1 22 ? 10.742 8.703 -16.531 1 96.94 22 GLY B O 1
ATOM 2796 N N . ASP B 1 23 ? 9.523 7.977 -14.812 1 97.31 23 ASP B N 1
ATOM 2797 C CA . ASP B 1 23 ? 10.555 8.336 -13.852 1 97.31 23 ASP B CA 1
ATOM 2798 C C . ASP B 1 23 ? 11.797 7.461 -14.016 1 97.31 23 ASP B C 1
ATOM 2800 O O . ASP B 1 23 ? 12.906 7.883 -13.695 1 97.31 23 ASP B O 1
ATOM 2804 N N . VAL B 1 24 ? 11.602 6.246 -14.414 1 98.56 24 VAL B N 1
ATOM 2805 C CA . VAL B 1 24 ? 12.664 5.293 -14.711 1 98.56 24 VAL B CA 1
ATOM 2806 C C . VAL B 1 24 ? 12.578 4.867 -16.172 1 98.56 24 VAL B C 1
ATOM 2808 O O . VAL B 1 24 ? 11.492 4.598 -16.688 1 98.56 24 VAL B O 1
ATOM 2811 N N . GLN B 1 25 ? 13.688 4.875 -16.797 1 98.31 25 GLN B N 1
ATOM 2812 C CA . GLN B 1 25 ? 13.742 4.488 -18.203 1 98.31 25 GLN B CA 1
ATOM 2813 C C . GLN B 1 25 ? 14.43 3.139 -18.375 1 98.31 25 GLN B C 1
ATOM 2815 O O . GLN B 1 25 ? 15.273 2.756 -17.562 1 98.31 25 GLN B O 1
ATOM 2820 N N . ILE B 1 26 ? 14.039 2.449 -19.391 1 98.38 26 ILE B N 1
ATOM 2821 C CA . ILE B 1 26 ? 14.75 1.244 -19.812 1 98.38 26 ILE B CA 1
ATOM 2822 C C . ILE B 1 26 ? 15.727 1.589 -20.938 1 98.38 26 ILE B C 1
ATOM 2824 O O . ILE B 1 26 ? 15.328 2.084 -21.984 1 98.38 26 ILE B O 1
ATOM 2828 N N . ASP B 1 27 ? 16.969 1.284 -20.719 1 96.81 27 ASP B N 1
ATOM 2829 C CA . ASP B 1 27 ? 17.984 1.62 -21.703 1 96.81 27 ASP B CA 1
ATOM 2830 C C . ASP B 1 27 ? 17.656 1.043 -23.078 1 96.81 27 ASP B C 1
ATOM 2832 O O . ASP B 1 27 ? 17.422 -0.162 -23.203 1 96.81 27 ASP B O 1
ATOM 2836 N N . GLY B 1 28 ? 17.562 1.944 -24.047 1 97.38 28 GLY B N 1
ATOM 2837 C CA . GLY B 1 28 ? 17.422 1.514 -25.438 1 97.38 28 GLY B CA 1
ATOM 2838 C C . GLY B 1 28 ? 15.992 1.131 -25.797 1 97.38 28 GLY B C 1
ATOM 2839 O O . GLY B 1 28 ? 15.742 0.609 -26.875 1 97.38 28 GLY B O 1
ATOM 2840 N N . VAL B 1 29 ? 15.047 1.349 -24.922 1 98.44 29 VAL B N 1
ATOM 2841 C CA . VAL B 1 29 ? 13.695 0.849 -25.156 1 98.44 29 VAL B CA 1
ATOM 2842 C C . VAL B 1 29 ? 12.695 1.999 -25.062 1 98.44 29 VAL B C 1
ATOM 2844 O O . VAL B 1 29 ? 12.82 2.871 -24.203 1 98.44 29 VAL B O 1
ATOM 2847 N N . ASP B 1 30 ? 11.844 2.074 -25.984 1 98.19 30 ASP B N 1
ATOM 2848 C CA . ASP B 1 30 ? 10.617 2.859 -25.906 1 98.19 30 ASP B CA 1
ATOM 2849 C C . ASP B 1 30 ? 9.414 1.969 -25.594 1 98.19 30 ASP B C 1
ATOM 2851 O O . ASP B 1 30 ? 8.773 1.448 -26.5 1 98.19 30 ASP B O 1
ATOM 2855 N N . PRO B 1 31 ? 9.039 1.887 -24.344 1 98.44 31 PRO B N 1
ATOM 2856 C CA . PRO B 1 31 ? 8.07 0.868 -23.938 1 98.44 31 PRO B CA 1
ATOM 2857 C C . PRO B 1 31 ? 6.625 1.293 -24.188 1 98.44 31 PRO B C 1
ATOM 2859 O O . PRO B 1 31 ? 6.281 2.465 -24.016 1 98.44 31 PRO B O 1
ATOM 2862 N N . VAL B 1 32 ? 5.895 0.389 -24.672 1 98.31 32 VAL B N 1
ATOM 2863 C CA . VAL B 1 32 ? 4.441 0.486 -24.688 1 98.31 32 VAL B CA 1
ATOM 2864 C C . VAL B 1 32 ? 3.852 -0.41 -23.609 1 98.31 32 VAL B C 1
ATOM 2866 O O . VAL B 1 32 ? 3.682 -1.614 -23.812 1 98.31 32 VAL B O 1
ATOM 2869 N N . PHE B 1 33 ? 3.396 0.205 -22.5 1 98.19 33 PHE B N 1
ATOM 2870 C CA . PHE B 1 33 ? 2.936 -0.561 -21.344 1 98.19 33 PHE B CA 1
ATOM 2871 C C . PHE B 1 33 ? 1.457 -0.909 -21.484 1 98.19 33 PHE B C 1
ATOM 2873 O O . PHE B 1 33 ? 0.652 -0.069 -21.891 1 98.19 33 PHE B O 1
ATOM 2880 N N . MET B 1 34 ? 1.133 -2.107 -21.219 1 97.38 34 MET B N 1
ATOM 2881 C CA . MET B 1 34 ? -0.231 -2.596 -21.031 1 97.38 34 MET B CA 1
ATOM 2882 C C . MET B 1 34 ? -0.455 -3.059 -19.594 1 97.38 34 MET B C 1
ATOM 2884 O O . MET B 1 34 ? 0.139 -4.047 -19.156 1 97.38 34 MET B O 1
ATOM 2888 N N . LEU B 1 35 ? -1.289 -2.338 -18.906 1 96.31 35 LEU B N 1
ATOM 2889 C CA . LEU B 1 35 ? -1.624 -2.691 -17.531 1 96.31 35 LEU B CA 1
ATOM 2890 C C . LEU B 1 35 ? -2.875 -3.562 -17.484 1 96.31 35 LEU B C 1
ATOM 2892 O O . LEU B 1 35 ? -3.984 -3.076 -17.703 1 96.31 35 LEU B O 1
ATOM 2896 N N . GLN B 1 36 ? -2.66 -4.855 -17.203 1 95.25 36 GLN B N 1
ATOM 2897 C CA . GLN B 1 36 ? -3.744 -5.828 -17.297 1 95.25 36 GLN B CA 1
ATOM 2898 C C . GLN B 1 36 ? -3.754 -6.75 -16.078 1 95.25 36 GLN B C 1
ATOM 2900 O O . GLN B 1 36 ? -2.781 -6.801 -15.32 1 95.25 36 GLN B O 1
ATOM 2905 N N . ASP B 1 37 ? -4.859 -7.414 -15.922 1 92.56 37 ASP B N 1
ATOM 2906 C CA . ASP B 1 37 ? -4.926 -8.469 -14.922 1 92.56 37 ASP B CA 1
ATOM 2907 C C . ASP B 1 37 ? -3.963 -9.609 -15.258 1 92.56 37 ASP B C 1
ATOM 2909 O O . ASP B 1 37 ? -3.842 -10.008 -16.422 1 92.56 37 ASP B O 1
ATOM 2913 N N . PRO B 1 38 ? -3.338 -10.125 -14.266 1 92.31 38 PRO B N 1
ATOM 2914 C CA . PRO B 1 38 ? -2.346 -11.172 -14.5 1 92.31 38 PRO B CA 1
ATOM 2915 C C . PRO B 1 38 ? -2.912 -12.359 -15.273 1 92.31 38 PRO B C 1
ATOM 2917 O O . PRO B 1 38 ? -2.256 -12.883 -16.188 1 92.31 38 PRO B O 1
ATOM 2920 N N . GLU B 1 39 ? -4.094 -12.789 -14.969 1 87.06 39 GLU B N 1
ATOM 2921 C CA . GLU B 1 39 ? -4.676 -13.945 -15.633 1 87.06 39 GLU B CA 1
ATOM 2922 C C . GLU B 1 39 ? -4.832 -13.695 -17.141 1 87.06 39 GLU B C 1
ATOM 2924 O O . GLU B 1 39 ? -4.637 -14.609 -17.938 1 87.06 39 GLU B O 1
ATOM 2929 N N . GLU B 1 40 ? -5.199 -12.516 -17.484 1 90.31 40 GLU B N 1
ATOM 2930 C CA . GLU B 1 40 ? -5.285 -12.156 -18.891 1 90.31 40 GLU B CA 1
ATOM 2931 C C . GLU B 1 40 ? -3.908 -12.164 -19.547 1 90.31 40 GLU B C 1
ATOM 2933 O O . GLU B 1 40 ? -3.752 -12.664 -20.672 1 90.31 40 GLU B O 1
ATOM 2938 N N . ILE B 1 41 ? -2.916 -11.648 -18.875 1 95.81 41 ILE B N 1
ATOM 2939 C CA . ILE B 1 41 ? -1.555 -11.609 -19.406 1 95.81 41 ILE B CA 1
ATOM 2940 C C . ILE B 1 41 ? -1.052 -13.023 -19.641 1 95.81 41 ILE B C 1
ATOM 2942 O O . ILE B 1 41 ? -0.536 -13.336 -20.719 1 95.81 41 ILE B O 1
ATOM 2946 N N . PHE B 1 42 ? -1.275 -13.875 -18.672 1 93.06 42 PHE B N 1
ATOM 2947 C CA . PHE B 1 42 ? -0.792 -15.25 -18.75 1 93.06 42 PHE B CA 1
ATOM 2948 C C . PHE B 1 42 ? -1.424 -15.984 -19.922 1 93.06 42 PHE B C 1
ATOM 2950 O O . PHE B 1 42 ? -0.734 -16.672 -20.672 1 93.06 42 PHE B O 1
ATOM 2957 N N . PHE B 1 43 ? -2.707 -15.789 -20.016 1 87.81 43 PHE B N 1
ATOM 2958 C CA . PHE B 1 43 ? -3.461 -16.438 -21.078 1 87.81 43 PHE B CA 1
ATOM 2959 C C . PHE B 1 43 ? -2.916 -16.047 -22.453 1 87.81 43 PHE B C 1
ATOM 2961 O O . PHE B 1 43 ? -2.592 -16.906 -23.266 1 87.81 43 PHE B O 1
ATOM 2968 N N . ARG B 1 44 ? -2.701 -14.82 -22.688 1 92.69 44 ARG B N 1
ATOM 2969 C CA . ARG B 1 44 ? -2.244 -14.312 -23.969 1 92.69 44 ARG B CA 1
ATOM 2970 C C . ARG B 1 44 ? -0.775 -14.648 -24.203 1 92.69 44 ARG B C 1
ATOM 2972 O O . ARG B 1 44 ? -0.366 -14.906 -25.344 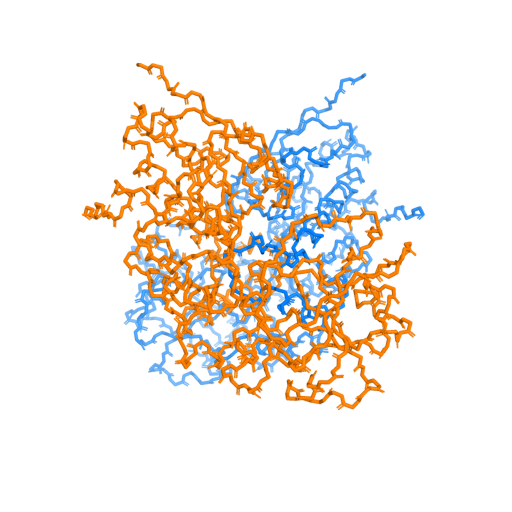1 92.69 44 ARG B O 1
ATOM 2979 N N . ALA B 1 45 ? -0.031 -14.625 -23.156 1 93.62 45 ALA B N 1
ATOM 2980 C CA . ALA B 1 45 ? 1.396 -14.922 -23.25 1 93.62 45 ALA B CA 1
ATOM 2981 C C . ALA B 1 45 ? 1.628 -16.344 -23.734 1 93.62 45 ALA B C 1
ATOM 2983 O O . ALA B 1 45 ? 2.473 -16.578 -24.609 1 93.62 45 ALA B O 1
ATOM 2984 N N . PHE B 1 46 ? 0.859 -17.312 -23.266 1 90.38 46 PHE B N 1
ATOM 2985 C CA . PHE B 1 46 ? 1.181 -18.703 -23.531 1 90.38 46 PHE B CA 1
ATOM 2986 C C . PHE B 1 46 ? 0.302 -19.266 -24.641 1 90.38 46 PHE B C 1
ATOM 2988 O O . PHE B 1 46 ? 0.587 -20.328 -25.188 1 90.38 46 PHE B O 1
ATOM 2995 N N . ARG B 1 47 ? -0.674 -18.547 -24.984 1 88.12 47 ARG B N 1
ATOM 2996 C CA . ARG B 1 47 ? -1.508 -19.016 -26.094 1 88.12 47 ARG B CA 1
ATOM 2997 C C . ARG B 1 47 ? -0.979 -18.484 -27.438 1 88.12 47 ARG B C 1
ATOM 2999 O O . ARG B 1 47 ? -0.82 -19.266 -28.375 1 88.12 47 ARG B O 1
ATOM 3006 N N . THR B 1 48 ? -0.71 -17.141 -27.438 1 92.62 48 THR B N 1
ATOM 3007 C CA . THR B 1 48 ? -0.36 -16.531 -28.719 1 92.62 48 THR B CA 1
ATOM 3008 C C . THR B 1 48 ? 0.928 -15.727 -28.609 1 92.62 48 THR B C 1
ATOM 3010 O O . THR B 1 48 ? 1.372 -15.109 -29.578 1 92.62 48 THR B O 1
ATOM 3013 N N . ALA B 1 49 ? 1.512 -15.727 -27.469 1 93.69 49 ALA B N 1
ATOM 3014 C CA . ALA B 1 49 ? 2.73 -14.953 -27.25 1 93.69 49 ALA B CA 1
ATOM 3015 C C . ALA B 1 49 ? 2.58 -13.523 -27.75 1 93.69 49 ALA B C 1
ATOM 3017 O O . ALA B 1 49 ? 3.414 -13.039 -28.516 1 93.69 49 ALA B O 1
ATOM 3018 N N . ASP B 1 50 ? 1.635 -12.82 -27.266 1 94.56 50 ASP B N 1
ATOM 3019 C CA . ASP B 1 50 ? 1.204 -11.523 -27.797 1 94.56 50 ASP B CA 1
ATOM 3020 C C . ASP B 1 50 ? 2.197 -10.422 -27.422 1 94.56 50 ASP B C 1
ATOM 3022 O O . ASP B 1 50 ? 2.244 -9.375 -28.078 1 94.56 50 ASP B O 1
ATOM 3026 N N . TYR B 1 51 ? 2.959 -10.641 -26.406 1 98.31 51 TYR B N 1
ATOM 3027 C CA . TYR B 1 51 ? 3.748 -9.555 -25.828 1 98.31 51 TYR B CA 1
ATOM 3028 C C . TYR B 1 51 ? 5.238 -9.781 -26.062 1 98.31 51 TYR B C 1
ATOM 3030 O O . TYR B 1 51 ? 5.703 -10.93 -26.062 1 98.31 51 TYR B O 1
ATOM 3038 N N . ASP B 1 52 ? 5.98 -8.695 -26.234 1 98.69 52 ASP B N 1
ATOM 3039 C CA . ASP B 1 52 ? 7.438 -8.789 -26.25 1 98.69 52 ASP B CA 1
ATOM 3040 C C . ASP B 1 52 ? 7.973 -9.148 -24.859 1 98.69 52 ASP B C 1
ATOM 3042 O O . ASP B 1 52 ? 8.867 -9.992 -24.734 1 98.69 52 ASP B O 1
ATOM 3046 N N . ILE B 1 53 ? 7.488 -8.43 -23.875 1 98.81 53 ILE B N 1
ATOM 3047 C CA . ILE B 1 53 ? 7.828 -8.625 -22.469 1 98.81 53 ILE B CA 1
ATOM 3048 C C . ILE B 1 53 ? 6.551 -8.695 -21.641 1 98.81 53 ILE B C 1
ATOM 3050 O O . ILE B 1 53 ? 5.605 -7.938 -21.859 1 98.81 53 ILE B O 1
ATOM 3054 N N . CYS B 1 54 ? 6.52 -9.656 -20.656 1 98.69 54 CYS B N 1
ATOM 3055 C CA . CYS B 1 54 ? 5.309 -9.695 -19.844 1 98.69 54 CYS B CA 1
ATOM 3056 C C . CYS B 1 54 ? 5.547 -10.453 -18.547 1 98.69 54 CYS B C 1
ATOM 3058 O O . CYS B 1 54 ? 6.531 -11.188 -18.422 1 98.69 54 CYS B O 1
ATOM 3060 N N . GLU B 1 55 ? 4.688 -10.188 -17.641 1 97.75 55 GLU B N 1
ATOM 3061 C CA . GLU B 1 55 ? 4.613 -10.977 -16.406 1 97.75 55 GLU B CA 1
ATOM 3062 C C . GLU B 1 55 ? 4.145 -12.398 -16.703 1 97.75 55 GLU B C 1
ATOM 3064 O O . GLU B 1 55 ? 3.244 -12.609 -17.516 1 97.75 55 GLU B O 1
ATOM 3069 N N . LEU B 1 56 ? 4.793 -13.344 -16 1 97.94 56 LEU B N 1
ATOM 3070 C CA . LEU B 1 56 ? 4.461 -14.758 -16.172 1 97.94 56 LEU B CA 1
ATOM 3071 C C . LEU B 1 56 ? 4.176 -15.406 -14.82 1 97.94 56 LEU B C 1
ATOM 3073 O O . LEU B 1 56 ? 4.848 -15.109 -13.828 1 97.94 56 LEU B O 1
ATOM 3077 N N . SER B 1 57 ? 3.156 -16.297 -14.82 1 96.94 57 SER B N 1
ATOM 3078 C CA . SER B 1 57 ? 2.984 -17.172 -13.672 1 96.94 57 SER B CA 1
ATOM 3079 C C . SER B 1 57 ? 4.195 -18.078 -13.477 1 96.94 57 SER B C 1
ATOM 3081 O O . SER B 1 57 ? 4.637 -18.734 -14.422 1 96.94 57 SER B O 1
ATOM 3083 N N . LEU B 1 58 ? 4.699 -18.109 -12.289 1 98 58 LEU B N 1
ATOM 3084 C CA . LEU B 1 58 ? 5.895 -18.922 -12.07 1 98 58 LEU B CA 1
ATOM 3085 C C . LEU B 1 58 ? 5.625 -20.391 -12.391 1 98 58 LEU B C 1
ATOM 3087 O O . LEU B 1 58 ? 6.441 -21.047 -13.039 1 98 58 LEU B O 1
ATOM 3091 N N . SER B 1 59 ? 4.5 -20.906 -11.977 1 96.5 59 SER B N 1
ATOM 3092 C CA . SER B 1 59 ? 4.172 -22.312 -12.203 1 96.5 59 SER B CA 1
ATOM 3093 C C . SER B 1 59 ? 4.004 -22.609 -13.688 1 96.5 59 SER B C 1
ATOM 3095 O O . SER B 1 59 ? 4.66 -23.5 -14.227 1 96.5 59 SER B O 1
ATOM 3097 N N . SER B 1 60 ? 3.133 -21.844 -14.367 1 94.12 60 SER B N 1
ATOM 3098 C CA . SER B 1 60 ? 2.898 -22.078 -15.789 1 94.12 60 SER B CA 1
ATOM 3099 C C . SER B 1 60 ? 4.191 -21.953 -16.594 1 94.12 60 SER B C 1
ATOM 3101 O O . SER B 1 60 ? 4.441 -22.734 -17.5 1 94.12 60 SER B O 1
ATOM 3103 N N . TYR B 1 61 ? 4.949 -21.016 -16.266 1 97.44 61 TYR B N 1
ATOM 3104 C CA . TYR B 1 61 ? 6.23 -20.828 -16.938 1 97.44 61 TYR B CA 1
ATOM 3105 C C . TYR B 1 61 ? 7.156 -22.016 -16.719 1 97.44 61 TYR B C 1
ATOM 3107 O O . TYR B 1 61 ? 7.812 -22.484 -17.656 1 97.44 61 TYR B O 1
ATOM 3115 N N . SER B 1 62 ? 7.242 -22.469 -15.492 1 97.06 62 SER B N 1
ATOM 3116 C CA . SER B 1 62 ? 8.078 -23.625 -15.164 1 97.06 62 SER B CA 1
ATOM 3117 C C . SER B 1 62 ? 7.637 -24.859 -15.938 1 97.06 62 SER B C 1
ATOM 3119 O O . SER B 1 62 ? 8.469 -25.594 -16.469 1 97.06 62 SER B O 1
ATOM 3121 N N . VAL B 1 63 ? 6.363 -25.094 -15.984 1 94.31 63 VAL B N 1
ATOM 3122 C CA . VAL B 1 63 ? 5.812 -26.234 -16.688 1 94.31 63 VAL B CA 1
ATOM 3123 C C . VAL B 1 63 ? 6.188 -26.172 -18.156 1 94.31 63 VAL B C 1
ATOM 3125 O O . VAL B 1 63 ? 6.691 -27.141 -18.734 1 94.31 63 VAL B O 1
ATOM 3128 N N . LYS B 1 64 ? 5.996 -25.016 -18.75 1 94.88 64 LYS B N 1
ATOM 3129 C CA . LYS B 1 64 ? 6.293 -24.844 -20.172 1 94.88 64 LYS B CA 1
ATOM 3130 C C . LYS B 1 64 ? 7.793 -24.953 -20.438 1 94.88 64 LYS B C 1
ATOM 3132 O O . LYS B 1 64 ? 8.211 -25.469 -21.469 1 94.88 64 LYS B O 1
ATOM 3137 N N . THR B 1 65 ? 8.57 -24.422 -19.547 1 97.19 65 THR B N 1
ATOM 3138 C CA . THR B 1 65 ? 10.016 -24.5 -19.688 1 97.19 65 THR B CA 1
ATOM 3139 C C . THR B 1 65 ? 10.484 -25.953 -19.594 1 97.19 65 THR B C 1
ATOM 3141 O O . THR B 1 65 ? 11.312 -26.391 -20.406 1 97.19 65 THR B O 1
ATOM 3144 N N . ALA B 1 66 ? 9.977 -26.672 -18.656 1 96 66 ALA B N 1
ATOM 3145 C CA . ALA B 1 66 ? 10.328 -28.078 -18.5 1 96 66 ALA B CA 1
ATOM 3146 C C . ALA B 1 66 ? 9.977 -28.875 -19.75 1 96 66 ALA B C 1
ATOM 3148 O O . ALA B 1 66 ? 10.695 -29.812 -20.141 1 96 66 ALA B O 1
ATOM 3149 N N . ALA B 1 67 ? 8.922 -28.5 -20.406 1 93.81 67 ALA B N 1
ATOM 3150 C CA . ALA B 1 67 ? 8.445 -29.188 -21.594 1 93.81 67 ALA B CA 1
ATOM 3151 C C . ALA B 1 67 ? 9.188 -28.688 -22.844 1 93.81 67 ALA B C 1
ATOM 3153 O O . ALA B 1 67 ? 9.047 -29.266 -23.922 1 93.81 67 ALA B O 1
ATOM 3154 N N . GLY B 1 68 ? 9.922 -27.625 -22.719 1 95.81 68 GLY B N 1
ATOM 3155 C CA . GLY B 1 68 ? 10.641 -27.062 -23.844 1 95.81 68 GLY B CA 1
ATOM 3156 C C . GLY B 1 68 ? 9.75 -26.281 -24.797 1 95.81 68 GLY B C 1
ATOM 3157 O O . GLY B 1 68 ? 10.078 -26.141 -25.984 1 95.81 68 GLY B O 1
ATOM 3158 N N . THR B 1 69 ? 8.586 -25.781 -24.281 1 94.81 69 THR B N 1
ATOM 3159 C CA . THR B 1 69 ? 7.605 -25.188 -25.188 1 94.81 69 THR B CA 1
ATOM 3160 C C . THR B 1 69 ? 7.391 -23.719 -24.859 1 94.81 69 THR B C 1
ATOM 3162 O O . THR B 1 69 ? 6.59 -23.047 -25.5 1 94.81 69 THR B O 1
ATOM 3165 N N . SER B 1 70 ? 8.047 -23.188 -23.891 1 96.81 70 SER B N 1
ATOM 3166 C CA . SER B 1 70 ? 7.824 -21.781 -23.531 1 96.81 70 SER B CA 1
ATOM 3167 C C . SER B 1 70 ? 8.328 -20.844 -24.609 1 96.81 70 SER B C 1
ATOM 3169 O O . SER B 1 70 ? 9.477 -20.953 -25.047 1 96.81 70 SER B O 1
ATOM 3171 N N . PRO B 1 71 ? 7.516 -19.906 -25 1 97.88 71 PRO B N 1
ATOM 3172 C CA . PRO B 1 71 ? 7.988 -18.891 -25.953 1 97.88 71 PRO B CA 1
ATOM 3173 C C . PRO B 1 71 ? 8.805 -17.797 -25.281 1 97.88 71 PRO B C 1
ATOM 3175 O O . PRO B 1 71 ? 9.352 -16.922 -25.969 1 97.88 71 PRO B O 1
ATOM 3178 N N . TYR B 1 72 ? 8.883 -17.844 -24 1 98.62 72 TYR B N 1
ATOM 3179 C CA . TYR B 1 72 ? 9.547 -16.781 -23.234 1 98.62 72 TYR B CA 1
ATOM 3180 C C . TYR B 1 72 ? 10.742 -17.328 -22.469 1 98.62 72 TYR B C 1
ATOM 3182 O O . TYR B 1 72 ? 10.805 -18.531 -22.172 1 98.62 72 TYR B O 1
ATOM 3190 N N . ILE B 1 73 ? 11.68 -16.5 -22.219 1 98.69 73 ILE B N 1
ATOM 3191 C CA . ILE B 1 73 ? 12.75 -16.688 -21.25 1 98.69 73 ILE B CA 1
ATOM 3192 C C . ILE B 1 73 ? 12.68 -15.586 -20.188 1 98.69 73 ILE B C 1
ATOM 3194 O O . ILE B 1 73 ? 12.516 -14.406 -20.516 1 98.69 73 ILE B O 1
ATOM 3198 N N . ALA B 1 74 ? 12.766 -15.945 -18.922 1 98.81 74 ALA B N 1
ATOM 3199 C CA . ALA B 1 74 ? 12.516 -14.984 -17.844 1 98.81 74 ALA B CA 1
ATOM 3200 C C . ALA B 1 74 ? 13.805 -14.258 -17.453 1 98.81 74 ALA B C 1
ATOM 3202 O O . ALA B 1 74 ? 14.898 -14.656 -17.859 1 98.81 74 ALA B O 1
ATOM 3203 N N . VAL B 1 75 ? 13.672 -13.133 -16.812 1 98.75 75 VAL B N 1
ATOM 3204 C CA . VAL B 1 75 ? 14.711 -12.461 -16.031 1 98.75 75 VAL B CA 1
ATOM 3205 C C . VAL B 1 75 ? 14.312 -12.438 -14.555 1 98.75 75 VAL B C 1
ATOM 3207 O O . VAL B 1 75 ? 13.125 -12.539 -14.227 1 98.75 75 VAL B O 1
ATOM 3210 N N . PRO B 1 76 ? 15.289 -12.352 -13.617 1 98.62 76 PRO B N 1
ATOM 3211 C CA . PRO B 1 76 ? 14.984 -12.484 -12.195 1 98.62 76 PRO B CA 1
ATOM 3212 C C . PRO B 1 76 ? 14.359 -11.219 -11.609 1 98.62 76 PRO B C 1
ATOM 3214 O O . PRO B 1 76 ? 14.914 -10.617 -10.68 1 98.62 76 PRO B O 1
ATOM 3217 N N . VAL B 1 77 ? 13.312 -10.797 -12.148 1 98.75 77 VAL B N 1
ATOM 3218 C CA . VAL B 1 77 ? 12.383 -9.766 -11.688 1 98.75 77 VAL B CA 1
ATOM 3219 C C . VAL B 1 77 ? 11.07 -10.414 -11.242 1 98.75 77 VAL B C 1
ATOM 3221 O O . VAL B 1 77 ? 10.5 -11.227 -11.961 1 98.75 77 VAL B O 1
ATOM 3224 N N . PHE B 1 78 ? 10.633 -10.094 -10.047 1 98.81 78 PHE B N 1
ATOM 3225 C CA . PHE B 1 78 ? 9.5 -10.781 -9.445 1 98.81 78 PHE B CA 1
ATOM 3226 C C . PHE B 1 78 ? 8.398 -9.789 -9.078 1 98.81 78 PHE B C 1
ATOM 3228 O O . PHE B 1 78 ? 8.273 -9.391 -7.922 1 98.81 78 PHE B O 1
ATOM 3235 N N . PRO B 1 79 ? 7.492 -9.508 -10.008 1 97.94 79 PRO B N 1
ATOM 3236 C CA . PRO B 1 79 ? 6.457 -8.477 -9.859 1 97.94 79 PRO B CA 1
ATOM 3237 C C . PRO B 1 79 ? 5.441 -8.82 -8.773 1 97.94 79 PRO B C 1
ATOM 3239 O O . PRO B 1 79 ? 4.773 -7.922 -8.25 1 97.94 79 PRO B O 1
ATOM 3242 N N . SER B 1 80 ? 5.328 -10.102 -8.477 1 98.06 80 SER B N 1
ATOM 3243 C CA . SER B 1 80 ? 4.328 -10.508 -7.492 1 98.06 80 SER B CA 1
ATOM 3244 C C . SER B 1 80 ? 4.887 -11.539 -6.523 1 98.06 80 SER B C 1
ATOM 3246 O O . SER B 1 80 ? 5.477 -12.539 -6.949 1 98.06 80 SER B O 1
ATOM 3248 N N . ARG B 1 81 ? 4.766 -11.258 -5.316 1 98 81 ARG B N 1
ATOM 3249 C CA . ARG B 1 81 ? 5.027 -12.156 -4.199 1 98 81 ARG B CA 1
ATOM 3250 C C . ARG B 1 81 ? 3.912 -12.086 -3.16 1 98 81 ARG B C 1
ATOM 3252 O O . ARG B 1 81 ? 3.295 -11.031 -2.98 1 98 81 ARG B O 1
ATOM 3259 N N . ALA B 1 82 ? 3.674 -13.164 -2.533 1 97.81 82 ALA B N 1
ATOM 3260 C CA . ALA B 1 82 ? 2.672 -13.148 -1.469 1 97.81 82 ALA B CA 1
ATOM 3261 C C . ALA B 1 82 ? 2.748 -14.414 -0.625 1 97.81 82 ALA B C 1
ATOM 3263 O O . ALA B 1 82 ? 2.922 -15.516 -1.159 1 97.81 82 ALA B O 1
ATOM 3264 N N . PHE B 1 83 ? 2.701 -14.148 0.693 1 98.06 83 PHE B N 1
ATOM 3265 C CA . PHE B 1 83 ? 2.377 -15.305 1.529 1 98.06 83 PHE B CA 1
ATOM 3266 C C . PHE B 1 83 ? 0.959 -15.789 1.253 1 98.06 83 PHE B C 1
ATOM 3268 O O . PHE B 1 83 ? 0.07 -14.992 0.949 1 98.06 83 PHE B O 1
ATOM 3275 N N . ARG B 1 84 ? 0.751 -17.047 1.385 1 98.06 84 ARG B N 1
ATOM 3276 C CA . ARG B 1 84 ? -0.535 -17.578 0.938 1 98.06 84 ARG B CA 1
ATOM 3277 C C . ARG B 1 84 ? -1.285 -18.234 2.09 1 98.06 84 ARG B C 1
ATOM 3279 O O . ARG B 1 84 ? -2.166 -19.078 1.865 1 98.06 84 ARG B O 1
ATOM 3286 N N . HIS B 1 85 ? -0.975 -17.875 3.293 1 97.81 85 HIS B N 1
ATOM 3287 C CA . HIS B 1 85 ? -1.698 -18.344 4.469 1 97.81 85 HIS B CA 1
ATOM 3288 C C . HIS B 1 85 ? -3.096 -17.734 4.539 1 97.81 85 HIS B C 1
ATOM 3290 O O . HIS B 1 85 ? -3.955 -18.234 5.273 1 97.81 85 HIS B O 1
ATOM 3296 N N . SER B 1 86 ? -3.305 -16.703 3.734 1 95.75 86 SER B N 1
ATOM 3297 C CA . SER B 1 86 ? -4.629 -16.094 3.629 1 95.75 86 SER B CA 1
ATOM 3298 C C . SER B 1 86 ? -5.359 -16.578 2.383 1 95.75 86 SER B C 1
ATOM 3300 O O . SER B 1 86 ? -6.301 -15.93 1.918 1 95.75 86 SER B O 1
ATOM 3302 N N . SER B 1 87 ? -4.945 -17.703 1.838 1 96.94 87 SER B N 1
ATOM 3303 C CA . SER B 1 87 ? -5.535 -18.188 0.596 1 96.94 87 SER B CA 1
ATOM 3304 C C . SER B 1 87 ? -6.336 -19.469 0.832 1 96.94 87 SER B C 1
ATOM 3306 O O . SER B 1 87 ? -6.691 -20.172 -0.119 1 96.94 87 SER B O 1
ATOM 3308 N N . VAL B 1 88 ? -6.582 -19.828 2.068 1 98.25 88 VAL B N 1
ATOM 3309 C CA . VAL B 1 88 ? -7.312 -21.047 2.395 1 98.25 88 VAL B CA 1
ATOM 3310 C C . VAL B 1 88 ? -8.586 -20.688 3.156 1 98.25 88 VAL B C 1
ATOM 3312 O O . VAL B 1 88 ? -8.531 -20.219 4.293 1 98.25 88 VAL B O 1
ATOM 3315 N N . TYR B 1 89 ? -9.695 -20.906 2.543 1 98.06 89 TYR B N 1
ATOM 3316 C CA . TYR B 1 89 ? -11.016 -20.641 3.096 1 98.06 89 TYR B CA 1
ATOM 3317 C C . TYR B 1 89 ? -11.75 -21.953 3.393 1 98.06 89 TYR B C 1
ATOM 3319 O O . TYR B 1 89 ? -11.789 -22.859 2.555 1 98.06 89 TYR B O 1
ATOM 3327 N N . VAL B 1 90 ? -12.375 -22.078 4.562 1 98.75 90 VAL B N 1
ATOM 3328 C CA . VAL B 1 90 ? -12.992 -23.344 4.926 1 98.75 90 VAL B CA 1
ATOM 3329 C C . VAL B 1 90 ? -14.367 -23.078 5.555 1 98.75 90 VAL B C 1
ATOM 3331 O O . VAL B 1 90 ? -14.641 -21.969 6.016 1 98.75 90 VAL B O 1
ATOM 3334 N N . ARG B 1 91 ? -15.156 -24.094 5.5 1 98.38 91 ARG B N 1
ATOM 3335 C CA . ARG B 1 91 ? -16.438 -24.062 6.215 1 98.38 91 ARG B CA 1
ATOM 3336 C C . ARG B 1 91 ? -16.219 -24.156 7.723 1 98.38 91 ARG B C 1
ATOM 3338 O O . ARG B 1 91 ? -15.367 -24.922 8.188 1 98.38 91 ARG B O 1
ATOM 3345 N N . ALA B 1 92 ? -16.938 -23.422 8.438 1 97.25 92 ALA B N 1
ATOM 3346 C CA . ALA B 1 92 ? -16.812 -23.375 9.891 1 97.25 92 ALA B CA 1
ATOM 3347 C C . ALA B 1 92 ? -17.625 -24.484 10.555 1 97.25 92 ALA B C 1
ATOM 3349 O O . ALA B 1 92 ? -17.453 -24.766 11.742 1 97.25 92 ALA B O 1
ATOM 3350 N N . ASP B 1 93 ? -18.469 -25.125 9.844 1 97.81 93 ASP B N 1
ATOM 3351 C CA . ASP B 1 93 ? -19.391 -26.109 10.398 1 97.81 93 ASP B CA 1
ATOM 3352 C C . ASP B 1 93 ? -18.953 -27.531 10.023 1 97.81 93 ASP B C 1
ATOM 3354 O O . ASP B 1 93 ? -19.781 -28.453 9.984 1 97.81 93 ASP B O 1
ATOM 3358 N N . ARG B 1 94 ? -17.672 -27.781 9.703 1 96.25 94 ARG B N 1
ATOM 3359 C CA . ARG B 1 94 ? -17.188 -29.062 9.219 1 96.25 94 ARG B CA 1
ATOM 3360 C C . ARG B 1 94 ? -16.109 -29.625 10.148 1 96.25 94 ARG B C 1
ATOM 3362 O O . ARG B 1 94 ? -15.398 -30.562 9.789 1 96.25 94 ARG B O 1
ATOM 3369 N N . GLY B 1 95 ? -15.938 -29.016 11.258 1 96.44 95 GLY B N 1
ATOM 3370 C CA . GLY B 1 95 ? -14.938 -29.484 12.203 1 96.44 95 GLY B CA 1
ATOM 3371 C C . GLY B 1 95 ? -13.516 -29.219 11.758 1 96.44 95 GLY B C 1
ATOM 3372 O O . GLY B 1 95 ? -12.586 -29.922 12.148 1 96.44 95 GLY B O 1
ATOM 3373 N N . ILE B 1 96 ? -13.273 -28.281 10.883 1 98.06 96 ILE B N 1
ATOM 3374 C CA . ILE B 1 96 ? -11.938 -27.906 10.422 1 98.06 96 ILE B CA 1
ATOM 3375 C C . ILE B 1 96 ? -11.367 -26.828 11.336 1 98.06 96 ILE B C 1
ATOM 3377 O O . ILE B 1 96 ? -11.695 -25.641 11.195 1 98.06 96 ILE B O 1
ATOM 3381 N N . ASN B 1 97 ? -10.5 -27.219 12.25 1 95.69 97 ASN B N 1
ATOM 3382 C CA . ASN B 1 97 ? -9.961 -26.281 13.234 1 95.69 97 ASN B CA 1
ATOM 3383 C C . ASN B 1 97 ? -8.461 -26.078 13.062 1 95.69 97 ASN B C 1
ATOM 3385 O O . ASN B 1 97 ? -7.875 -25.156 13.633 1 95.69 97 ASN B O 1
ATOM 3389 N N . SER B 1 98 ? -7.918 -26.984 12.281 1 96.75 98 SER B N 1
ATOM 3390 C CA . SER B 1 98 ? -6.504 -26.906 11.93 1 96.75 98 SER B CA 1
ATOM 3391 C C . SER B 1 98 ? -6.258 -27.406 10.508 1 96.75 98 SER B C 1
ATOM 3393 O O . SER B 1 98 ? -7.121 -28.062 9.914 1 96.75 98 SER B O 1
ATOM 3395 N N . PRO B 1 99 ? -5.094 -27.094 9.93 1 98.06 99 PRO B N 1
ATOM 3396 C CA . PRO B 1 99 ? -4.801 -27.578 8.578 1 98.06 99 PRO B CA 1
ATOM 3397 C C . PRO B 1 99 ? -4.871 -29.094 8.469 1 98.06 99 PRO B C 1
ATOM 3399 O O . PRO B 1 99 ? -5.289 -29.625 7.434 1 98.06 99 PRO B O 1
ATOM 3402 N N . ALA B 1 100 ? -4.523 -29.781 9.516 1 98.12 100 ALA B N 1
ATOM 3403 C CA . ALA B 1 100 ? -4.555 -31.25 9.5 1 98.12 100 ALA B CA 1
ATOM 3404 C C . ALA B 1 100 ? -5.969 -31.766 9.242 1 98.12 100 ALA B C 1
ATOM 3406 O O . ALA B 1 100 ? -6.148 -32.844 8.703 1 98.12 100 ALA B O 1
ATOM 3407 N N . ASP B 1 101 ? -6.953 -30.984 9.555 1 98.38 101 ASP B N 1
ATOM 3408 C CA . ASP B 1 101 ? -8.352 -31.375 9.445 1 98.38 101 ASP B CA 1
ATOM 3409 C C . ASP B 1 101 ? -8.828 -31.312 7.996 1 98.38 101 ASP B C 1
ATOM 3411 O O . ASP B 1 101 ? -9.961 -31.688 7.691 1 98.38 101 ASP B O 1
ATOM 3415 N N . LEU B 1 102 ? -7.945 -30.938 7.09 1 98.62 102 LEU B N 1
ATOM 3416 C CA . LEU B 1 102 ? -8.281 -30.891 5.672 1 98.62 102 LEU B CA 1
ATOM 3417 C C . LEU B 1 102 ? -8.266 -32.281 5.055 1 98.62 102 LEU B C 1
ATOM 3419 O O . LEU B 1 102 ? -8.773 -32.469 3.949 1 98.62 102 LEU B O 1
ATOM 3423 N N . LYS B 1 103 ? -7.621 -33.25 5.754 1 98.38 103 LYS B N 1
ATOM 3424 C CA . LYS B 1 103 ? -7.578 -34.625 5.25 1 98.38 103 LYS B CA 1
ATOM 3425 C C . LYS B 1 103 ? -8.984 -35.188 5.059 1 98.38 103 LYS B C 1
ATOM 3427 O O . LYS B 1 103 ? -9.82 -35.094 5.965 1 98.38 103 LYS B O 1
ATOM 3432 N N . GLY B 1 104 ? -9.203 -35.656 3.918 1 97.94 104 GLY B N 1
ATOM 3433 C CA . GLY B 1 104 ? -10.484 -36.25 3.609 1 97.94 104 GLY B CA 1
ATOM 3434 C C . GLY B 1 104 ? -11.539 -35.281 3.178 1 97.94 104 GLY B C 1
ATOM 3435 O O . GLY B 1 104 ? -12.68 -35.656 2.9 1 97.94 104 GLY B O 1
ATOM 3436 N N . LYS B 1 105 ? -11.203 -34.031 3.096 1 98.56 105 LYS B N 1
ATOM 3437 C CA . LYS B 1 105 ? -12.172 -33 2.77 1 98.56 105 LYS B CA 1
ATOM 3438 C C . LYS B 1 105 ? -12.195 -32.719 1.271 1 98.56 105 LYS B C 1
ATOM 3440 O O . LYS B 1 105 ? -11.297 -33.125 0.541 1 98.56 105 LYS B O 1
ATOM 3445 N N . ARG B 1 106 ? -13.227 -32.062 0.825 1 98.62 106 ARG B N 1
ATOM 3446 C CA . ARG B 1 106 ? -13.383 -31.594 -0.545 1 98.62 106 ARG B CA 1
ATOM 3447 C C . ARG B 1 106 ? -13.008 -30.125 -0.658 1 98.62 106 ARG B C 1
ATOM 3449 O O . ARG B 1 106 ? -13.641 -29.266 -0.03 1 98.62 106 ARG B O 1
ATOM 3456 N N . ILE B 1 107 ? -11.992 -29.875 -1.413 1 98.75 107 ILE B N 1
ATOM 3457 C CA . ILE B 1 107 ? -11.461 -28.516 -1.496 1 98.75 107 ILE B CA 1
ATOM 3458 C C . ILE B 1 107 ? -11.539 -28.031 -2.938 1 98.75 107 ILE B C 1
ATOM 3460 O O . ILE B 1 107 ? -11.039 -28.688 -3.855 1 98.75 107 ILE B O 1
ATOM 3464 N N . GLY B 1 108 ? -12.188 -26.844 -3.137 1 98.06 108 GLY B N 1
ATOM 3465 C CA . GLY B 1 108 ? -12.266 -26.219 -4.445 1 98.06 108 GLY B CA 1
ATOM 3466 C C . GLY B 1 108 ? -11.008 -25.453 -4.812 1 98.06 108 GLY B C 1
ATOM 3467 O O . GLY B 1 108 ? -10.398 -24.812 -3.957 1 98.06 108 GLY B O 1
ATOM 3468 N N . VAL B 1 109 ? -10.578 -25.531 -6.055 1 96.56 109 VAL B N 1
ATOM 3469 C CA . VAL B 1 109 ? -9.484 -24.734 -6.621 1 96.56 109 VAL B CA 1
ATOM 3470 C C . VAL B 1 109 ? -9.891 -24.203 -7.992 1 96.56 109 VAL B C 1
ATOM 3472 O O . VAL B 1 109 ? -10.562 -24.891 -8.758 1 96.56 109 VAL B O 1
ATOM 3475 N N . PRO B 1 110 ? -9.492 -22.953 -8.305 1 93.75 110 PRO B N 1
ATOM 3476 C CA . PRO B 1 110 ? -9.797 -22.484 -9.656 1 93.75 110 PRO B CA 1
ATOM 3477 C C . PRO B 1 110 ? -9 -23.219 -10.734 1 93.75 110 PRO B C 1
ATOM 3479 O O . PRO B 1 110 ? -9.539 -23.547 -11.789 1 93.75 110 PRO B O 1
ATOM 3482 N N . GLU B 1 111 ? -7.734 -23.375 -10.492 1 91.25 111 GLU B N 1
ATOM 3483 C CA . GLU B 1 111 ? -6.797 -24.234 -11.227 1 91.25 111 GLU B CA 1
ATOM 3484 C C . GLU B 1 111 ? -5.852 -24.953 -10.273 1 91.25 111 GLU B C 1
ATOM 3486 O O . GLU B 1 111 ? -5.375 -24.359 -9.297 1 91.25 111 GLU B O 1
ATOM 3491 N N . TYR B 1 112 ? -5.648 -26.172 -10.648 1 92.38 112 TYR B N 1
ATOM 3492 C CA . TYR B 1 112 ? -4.852 -26.984 -9.734 1 92.38 112 TYR B CA 1
ATOM 3493 C C . TYR B 1 112 ? -3.398 -26.516 -9.727 1 92.38 112 TYR B C 1
ATOM 3495 O O . TYR B 1 112 ? -2.758 -26.484 -8.672 1 92.38 112 TYR B O 1
ATOM 3503 N N . GLN B 1 113 ? -2.867 -26.094 -10.852 1 91.12 113 GLN B N 1
ATOM 3504 C CA . GLN B 1 113 ? -1.436 -25.875 -11.031 1 91.12 113 GLN B CA 1
ATOM 3505 C C . GLN B 1 113 ? -1.065 -24.422 -10.734 1 91.12 113 GLN B C 1
ATOM 3507 O O . GLN B 1 113 ? 0.08 -24.016 -10.938 1 91.12 113 GLN B O 1
ATOM 3512 N N . LEU B 1 114 ? -2.023 -23.625 -10.273 1 93.5 114 LEU B N 1
ATOM 3513 C CA . LEU B 1 114 ? -1.71 -22.234 -9.977 1 93.5 114 LEU B CA 1
ATOM 3514 C C . LEU B 1 114 ? -0.546 -22.125 -9 1 93.5 114 LEU B C 1
ATOM 3516 O O . LEU B 1 114 ? -0.45 -22.922 -8.055 1 93.5 114 LEU B O 1
ATOM 3520 N N . THR B 1 115 ? 0.28 -21.094 -9.188 1 97.12 115 THR B N 1
ATOM 3521 C CA . THR B 1 115 ? 1.462 -20.906 -8.352 1 97.12 115 THR B CA 1
ATOM 3522 C C . THR B 1 115 ? 1.078 -20.828 -6.875 1 97.12 115 THR B C 1
ATOM 3524 O O . THR B 1 115 ? 1.679 -21.5 -6.039 1 97.12 115 THR B O 1
ATOM 3527 N N . ALA B 1 116 ? 0.051 -20.031 -6.566 1 97.31 116 ALA B N 1
ATOM 3528 C CA . ALA B 1 116 ? -0.406 -19.891 -5.188 1 97.31 116 ALA B CA 1
ATOM 3529 C C . ALA B 1 116 ? -0.759 -21.25 -4.578 1 97.31 116 ALA B C 1
ATOM 3531 O O . ALA B 1 116 ? -0.433 -21.516 -3.422 1 97.31 116 ALA B O 1
ATOM 3532 N N . ASN B 1 117 ? -1.392 -22.094 -5.371 1 97.44 117 ASN B N 1
ATOM 3533 C CA . ASN B 1 117 ? -1.85 -23.391 -4.871 1 97.44 117 ASN B CA 1
ATOM 3534 C C . ASN B 1 117 ? -0.684 -24.344 -4.645 1 97.44 117 ASN B C 1
ATOM 3536 O O . ASN B 1 117 ? -0.726 -25.172 -3.732 1 97.44 117 ASN B O 1
ATOM 3540 N N . VAL B 1 118 ? 0.342 -24.234 -5.488 1 97.56 118 VAL B N 1
ATOM 3541 C CA . VAL B 1 118 ? 1.537 -25.047 -5.281 1 97.56 118 VAL B CA 1
ATOM 3542 C C . VAL B 1 118 ? 2.184 -24.672 -3.945 1 97.56 118 VAL B C 1
ATOM 3544 O O . VAL B 1 118 ? 2.537 -25.562 -3.158 1 97.56 118 VAL B O 1
ATOM 3547 N N . TRP B 1 119 ? 2.312 -23.406 -3.645 1 98.56 119 TRP B N 1
ATOM 3548 C CA . TRP B 1 119 ? 2.883 -22.938 -2.383 1 98.56 119 TRP B CA 1
ATOM 3549 C C . TRP B 1 119 ? 2.045 -23.422 -1.201 1 98.56 119 TRP B C 1
ATOM 3551 O O . TRP B 1 119 ? 2.588 -23.875 -0.187 1 98.56 119 TRP B O 1
ATOM 3561 N N . VAL B 1 120 ? 0.708 -23.328 -1.332 1 98.56 120 VAL B N 1
ATOM 3562 C CA . VAL B 1 120 ? -0.189 -23.734 -0.253 1 98.56 120 VAL B CA 1
ATOM 3563 C C . VAL B 1 120 ? -0.038 -25.234 0.013 1 98.56 120 VAL B C 1
ATOM 3565 O O . VAL B 1 120 ? 0.112 -25.641 1.163 1 98.56 120 VAL B O 1
ATOM 3568 N N . ARG B 1 121 ? -0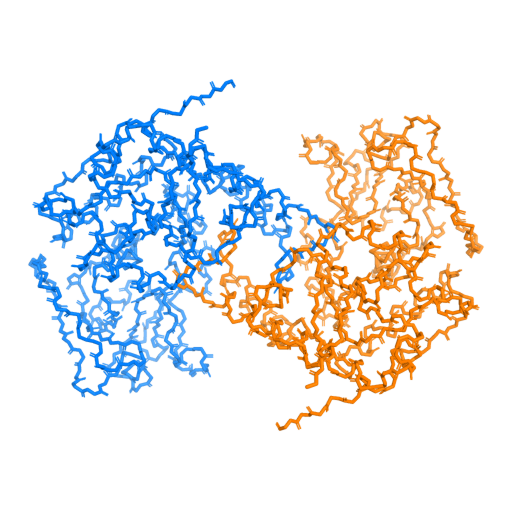.034 -26 -1.049 1 98.25 121 ARG B N 1
ATOM 3569 C CA . ARG B 1 121 ? 0.117 -27.438 -0.863 1 98.25 121 ARG B CA 1
ATOM 3570 C C . ARG B 1 121 ? 1.472 -27.781 -0.249 1 98.25 121 ARG B C 1
ATOM 3572 O O . ARG B 1 121 ? 1.586 -28.719 0.542 1 98.25 121 ARG B O 1
ATOM 3579 N N . MET B 1 122 ? 2.486 -27.031 -0.573 1 97.81 122 MET B N 1
ATOM 3580 C CA . MET B 1 122 ? 3.814 -27.25 -0.008 1 97.81 122 MET B CA 1
ATOM 3581 C C . MET B 1 122 ? 3.791 -27.094 1.509 1 97.81 122 MET B C 1
ATOM 3583 O O . MET B 1 122 ? 4.207 -28 2.232 1 97.81 122 MET B O 1
ATOM 3587 N N . PHE B 1 123 ? 3.24 -25.938 2.021 1 97.88 123 PHE B N 1
ATOM 3588 C CA . PHE B 1 123 ? 3.336 -25.766 3.465 1 97.88 123 PHE B CA 1
ATOM 3589 C C . PHE B 1 123 ? 2.295 -26.609 4.184 1 97.88 123 PHE B C 1
ATOM 3591 O O . PHE B 1 123 ? 2.48 -26.984 5.344 1 97.88 123 PHE B O 1
ATOM 3598 N N . LEU B 1 124 ? 1.18 -27 3.504 1 98.31 124 LEU B N 1
ATOM 3599 C CA . LEU B 1 124 ? 0.243 -27.938 4.113 1 98.31 124 LEU B CA 1
ATOM 3600 C C . LEU B 1 124 ? 0.906 -29.297 4.355 1 98.31 124 LEU B C 1
ATOM 3602 O O . LEU B 1 124 ? 0.744 -29.891 5.422 1 98.31 124 LEU B O 1
ATOM 3606 N N . GLU B 1 125 ? 1.661 -29.734 3.385 1 97.88 125 GLU B N 1
ATOM 3607 C CA . GLU B 1 125 ? 2.32 -31.031 3.518 1 97.88 125 GLU B CA 1
ATOM 3608 C C . GLU B 1 125 ? 3.496 -30.953 4.488 1 97.88 125 GLU B C 1
ATOM 3610 O O . GLU B 1 125 ? 3.598 -31.766 5.414 1 97.88 125 GLU B O 1
ATOM 3615 N N . GLU B 1 126 ? 4.332 -30.016 4.324 1 97.31 126 GLU B N 1
ATOM 3616 C CA . GLU B 1 126 ? 5.605 -29.969 5.039 1 97.31 126 GLU B CA 1
ATOM 3617 C C . GLU B 1 126 ? 5.406 -29.562 6.496 1 97.31 126 GLU B C 1
ATOM 3619 O O . GLU B 1 126 ? 6.133 -30.016 7.379 1 97.31 126 GLU B O 1
ATOM 3624 N N . GLU B 1 127 ? 4.426 -28.688 6.77 1 97.69 127 GLU B N 1
ATOM 3625 C CA . GLU B 1 127 ? 4.238 -28.172 8.117 1 97.69 127 GLU B CA 1
ATOM 3626 C C . GLU B 1 127 ? 3.166 -28.953 8.867 1 97.69 127 GLU B C 1
ATOM 3628 O O . GLU B 1 127 ? 3.213 -29.062 10.094 1 97.69 127 GLU B O 1
ATOM 3633 N N . TYR B 1 128 ? 2.229 -29.594 8.094 1 97.75 128 TYR B N 1
ATOM 3634 C CA . TYR B 1 128 ? 1.059 -30.125 8.789 1 97.75 128 TYR B CA 1
ATOM 3635 C C . TYR B 1 128 ? 0.768 -31.547 8.359 1 97.75 128 TYR B C 1
ATOM 3637 O O . TYR B 1 128 ? -0.196 -32.156 8.82 1 97.75 128 TYR B O 1
ATOM 3645 N N . GLY B 1 129 ? 1.508 -32.031 7.41 1 97.88 129 GLY B N 1
ATOM 3646 C CA . GLY B 1 129 ? 1.401 -33.406 7.008 1 97.88 129 GLY B CA 1
ATOM 3647 C C . GLY B 1 129 ? 0.205 -33.688 6.113 1 97.88 129 GLY B C 1
ATOM 3648 O O . GLY B 1 129 ? -0.255 -34.812 6.016 1 97.88 129 GLY B O 1
ATOM 3649 N N . VAL B 1 130 ? -0.341 -32.75 5.516 1 98.44 130 VAL B N 1
ATOM 3650 C CA . VAL B 1 130 ? -1.484 -32.906 4.625 1 98.44 130 VAL B CA 1
ATOM 3651 C C . VAL B 1 130 ? -1 -33.031 3.182 1 98.44 130 VAL B C 1
ATOM 3653 O O . VAL B 1 130 ? -0.596 -32.031 2.57 1 98.44 130 VAL B O 1
ATOM 3656 N N . LYS B 1 131 ? -1.079 -34.156 2.604 1 97.62 131 LYS B N 1
ATOM 3657 C CA . LYS B 1 131 ? -0.679 -34.406 1.222 1 97.62 131 LYS B CA 1
ATOM 3658 C C . LYS B 1 131 ? -1.812 -34.094 0.253 1 97.62 131 LYS B C 1
ATOM 3660 O O . LYS B 1 131 ? -2.984 -34.094 0.637 1 97.62 131 LYS B O 1
ATOM 3665 N N . ALA B 1 132 ? -1.458 -33.812 -0.953 1 97.31 132 ALA B N 1
ATOM 3666 C CA . ALA B 1 132 ? -2.463 -33.562 -1.986 1 97.31 132 ALA B CA 1
ATOM 3667 C C . ALA B 1 132 ? -3.414 -34.75 -2.107 1 97.31 132 ALA B C 1
ATOM 3669 O O . ALA B 1 132 ? -4.602 -34.594 -2.391 1 97.31 132 ALA B O 1
ATOM 3670 N N . SER B 1 133 ? -2.92 -35.969 -1.877 1 97.31 133 SER B N 1
ATOM 3671 C CA . SER B 1 133 ? -3.707 -37.188 -2.008 1 97.31 133 SER B CA 1
ATOM 3672 C C . SER B 1 133 ? -4.684 -37.344 -0.847 1 97.31 133 SER B C 1
ATOM 3674 O O . SER B 1 133 ? -5.586 -38.188 -0.897 1 97.31 133 SER B O 1
ATOM 3676 N N . ASP B 1 134 ? -4.484 -36.531 0.187 1 98.06 134 ASP B N 1
ATOM 3677 C CA . ASP B 1 134 ? -5.379 -36.594 1.338 1 98.06 134 ASP B CA 1
ATOM 3678 C C . ASP B 1 134 ? -6.652 -35.812 1.092 1 98.06 134 ASP B C 1
ATOM 3680 O O . ASP B 1 134 ? -7.582 -35.844 1.9 1 98.06 134 ASP B O 1
ATOM 3684 N N . ILE B 1 135 ? -6.691 -35.094 -0.001 1 98.31 135 ILE B N 1
ATOM 3685 C CA . ILE B 1 135 ? -7.766 -34.156 -0.295 1 98.31 135 ILE B CA 1
ATOM 3686 C C . ILE B 1 135 ? -8.469 -34.562 -1.588 1 98.31 135 ILE B C 1
ATOM 3688 O O . ILE B 1 135 ? -7.824 -35 -2.533 1 98.31 135 ILE B O 1
ATOM 3692 N N . GLN B 1 136 ? -9.773 -34.375 -1.629 1 98.12 136 GLN B N 1
ATOM 3693 C CA . GLN B 1 136 ? -10.516 -34.438 -2.883 1 98.12 136 GLN B CA 1
ATOM 3694 C C . GLN B 1 136 ? -10.641 -33.062 -3.521 1 98.12 136 GLN B C 1
ATOM 3696 O O . GLN B 1 136 ? -11.391 -32.219 -3.031 1 98.12 136 GLN B O 1
ATOM 3701 N N . TRP B 1 137 ? -9.961 -32.875 -4.621 1 97.56 137 TRP B N 1
ATOM 3702 C CA . TRP B 1 137 ? -9.898 -31.578 -5.246 1 97.56 137 TRP B CA 1
ATOM 3703 C C . TRP B 1 137 ? -11.047 -31.375 -6.23 1 97.56 137 TRP B C 1
ATOM 3705 O O . TRP B 1 137 ? -11.383 -32.281 -6.988 1 97.56 137 TRP B O 1
ATOM 3715 N N . VAL B 1 138 ? -11.656 -30.25 -6.195 1 96.69 138 VAL B N 1
ATOM 3716 C CA . VAL B 1 138 ? -12.734 -29.859 -7.109 1 96.69 138 VAL B CA 1
ATOM 3717 C C . VAL B 1 138 ? -12.344 -28.609 -7.871 1 96.69 138 VAL B C 1
ATOM 3719 O O . VAL B 1 138 ? -12.203 -27.531 -7.281 1 96.69 138 VAL B O 1
ATOM 3722 N N . ARG B 1 139 ? -12.164 -28.719 -9.125 1 95.06 139 ARG B N 1
ATOM 3723 C CA . ARG B 1 139 ? -11.75 -27.578 -9.953 1 95.06 139 ARG B CA 1
ATOM 3724 C C . ARG B 1 139 ? -12.961 -26.859 -10.539 1 95.06 139 ARG B C 1
ATOM 3726 O O . ARG B 1 139 ? -13.906 -27.5 -11.008 1 95.06 139 ARG B O 1
ATOM 3733 N N . GLY B 1 140 ? -13 -25.516 -10.453 1 93.38 140 GLY B N 1
ATOM 3734 C CA . GLY B 1 140 ? -14.062 -24.703 -11.016 1 93.38 140 GLY B CA 1
ATOM 3735 C C . GLY B 1 140 ? -13.812 -23.219 -10.891 1 93.38 140 GLY B C 1
ATOM 3736 O O . GLY B 1 140 ? -12.938 -22.797 -10.125 1 93.38 140 GLY B O 1
ATOM 3737 N N . GLY B 1 141 ? -14.508 -22.438 -11.703 1 92.81 141 GLY B N 1
ATOM 3738 C CA . GLY B 1 141 ? -14.398 -20.984 -11.609 1 92.81 141 GLY B CA 1
ATOM 3739 C C . GLY B 1 141 ? -14.906 -20.422 -10.289 1 92.81 141 GLY B C 1
ATOM 3740 O O . GLY B 1 141 ? -15.812 -21 -9.68 1 92.81 141 GLY B O 1
ATOM 3741 N N . TYR B 1 142 ? -14.336 -19.281 -9.844 1 91.12 142 TYR B N 1
ATOM 3742 C CA . TYR B 1 142 ? -14.805 -18.625 -8.633 1 91.12 142 TYR B CA 1
ATOM 3743 C C . TYR B 1 142 ? -16.266 -18.188 -8.781 1 91.12 142 TYR B C 1
ATOM 3745 O O . TYR B 1 142 ? -17.094 -18.5 -7.926 1 91.12 142 TYR B O 1
ATOM 3753 N N . GLU B 1 143 ? -16.391 -17.438 -9.875 1 90.12 143 GLU B N 1
ATOM 3754 C CA . GLU B 1 143 ? -17.672 -16.766 -10.047 1 90.12 143 GLU B CA 1
ATOM 3755 C C . GLU B 1 143 ? -18.297 -17.109 -11.398 1 90.12 143 GLU B C 1
ATOM 3757 O O . GLU B 1 143 ? -19.516 -16.953 -11.586 1 90.12 143 GLU B O 1
ATOM 3762 N N . ASP B 1 144 ? -17.5 -17.484 -12.328 1 87.44 144 ASP B N 1
ATOM 3763 C CA . ASP B 1 144 ? -17.938 -17.844 -13.672 1 87.44 144 ASP B CA 1
ATOM 3764 C C . ASP B 1 144 ? -17.859 -19.344 -13.898 1 87.44 144 ASP B C 1
ATOM 3766 O O . ASP B 1 144 ? -16.766 -19.906 -14 1 87.44 144 ASP B O 1
ATOM 3770 N N . PRO B 1 145 ? -18.938 -19.953 -14.102 1 84.5 145 PRO B N 1
ATOM 3771 C CA . PRO B 1 145 ? -18.938 -21.406 -14.227 1 84.5 145 PRO B CA 1
ATOM 3772 C C . PRO B 1 145 ? -18.422 -21.891 -15.586 1 84.5 145 PRO B C 1
ATOM 3774 O O . PRO B 1 145 ? -18.234 -23.094 -15.789 1 84.5 145 PRO B O 1
ATOM 3777 N N . THR B 1 146 ? -18.188 -20.984 -16.484 1 77.38 146 THR B N 1
ATOM 3778 C CA . THR B 1 146 ? -17.812 -21.375 -17.844 1 77.38 146 THR B CA 1
ATOM 3779 C C . THR B 1 146 ? -16.297 -21.516 -17.969 1 77.38 146 THR B C 1
ATOM 3781 O O . THR B 1 146 ? -15.797 -21.969 -19 1 77.38 146 THR B O 1
ATOM 3784 N N . ARG B 1 147 ? -15.688 -21.125 -16.984 1 67.19 147 ARG B N 1
ATOM 3785 C CA . ARG B 1 147 ? -14.234 -21.25 -17.031 1 67.19 147 ARG B CA 1
ATOM 3786 C C . ARG B 1 147 ? -13.812 -22.703 -16.922 1 67.19 147 ARG B C 1
ATOM 3788 O O . ARG B 1 147 ? -14.086 -23.375 -15.922 1 67.19 147 ARG B O 1
ATOM 3795 N N . ILE B 1 148 ? -13.531 -23.328 -18.078 1 58.41 148 ILE B N 1
ATOM 3796 C CA . ILE B 1 148 ? -13.062 -24.719 -18.062 1 58.41 148 ILE B CA 1
ATOM 3797 C C . ILE B 1 148 ? -11.57 -24.75 -18.391 1 58.41 148 ILE B C 1
ATOM 3799 O O . ILE B 1 148 ? -11.125 -24.188 -19.391 1 58.41 148 ILE B O 1
ATOM 3803 N N . GLU B 1 149 ? -10.727 -24.984 -17.266 1 60.25 149 GLU B N 1
ATOM 3804 C CA . GLU B 1 149 ? -9.305 -25.203 -17.5 1 60.25 149 GLU B CA 1
ATOM 3805 C C . GLU B 1 149 ? -9.055 -26.547 -18.188 1 60.25 149 GLU B C 1
ATOM 3807 O O . GLU B 1 149 ? -9.555 -27.578 -17.734 1 60.25 149 GLU B O 1
ATOM 3812 N N . LYS B 1 150 ? -8.508 -26.5 -19.453 1 54.66 150 LYS B N 1
ATOM 3813 C CA . LYS B 1 150 ? -8.367 -27.672 -20.312 1 54.66 150 LYS B CA 1
ATOM 3814 C C . LYS B 1 150 ? -6.961 -28.266 -20.203 1 54.66 150 LYS B C 1
ATOM 3816 O O . LYS B 1 150 ? -6.594 -29.141 -20.984 1 54.66 150 LYS B O 1
ATOM 3821 N N . ILE B 1 151 ? -6.148 -27.719 -19.219 1 59.31 151 ILE B N 1
ATOM 3822 C CA . ILE B 1 151 ? -4.82 -28.328 -19.219 1 59.31 151 ILE B CA 1
ATOM 3823 C C . ILE B 1 151 ? -4.887 -29.734 -18.625 1 59.31 151 ILE B C 1
ATOM 3825 O O . ILE B 1 151 ? -5.438 -29.922 -17.531 1 59.31 151 ILE B O 1
ATOM 3829 N N . SER B 1 152 ? -4.57 -30.656 -19.484 1 64.69 152 SER B N 1
ATOM 3830 C CA . SER B 1 152 ? -4.445 -32.031 -19 1 64.69 152 SER B CA 1
ATOM 3831 C C . SER B 1 152 ? -3.221 -32.188 -18.094 1 64.69 152 SER B C 1
ATOM 3833 O O . SER B 1 152 ? -2.1 -31.875 -18.5 1 64.69 152 SER B O 1
ATOM 3835 N N . LEU B 1 153 ? -3.51 -32.438 -16.844 1 75.62 153 LEU B N 1
ATOM 3836 C CA . LEU B 1 153 ? -2.43 -32.594 -15.875 1 75.62 153 LEU B CA 1
ATOM 3837 C C . LEU B 1 153 ? -2.146 -34.062 -15.617 1 75.62 153 LEU B C 1
ATOM 3839 O O . LEU B 1 153 ? -3.061 -34.906 -15.641 1 75.62 153 LEU B O 1
ATOM 3843 N N . LYS B 1 154 ? -0.923 -34.438 -15.609 1 80.31 154 LYS B N 1
ATOM 3844 C CA . LYS B 1 154 ? -0.518 -35.75 -15.125 1 80.31 154 LYS B CA 1
ATOM 3845 C C . LYS B 1 154 ? -0.247 -35.719 -13.625 1 80.31 154 LYS B C 1
ATOM 3847 O O . LYS B 1 154 ? 0.884 -35.5 -13.195 1 80.31 154 LYS B O 1
ATOM 3852 N N . LEU B 1 155 ? -1.338 -36 -12.914 1 86.81 155 LEU B N 1
ATOM 3853 C CA . LEU B 1 155 ? -1.229 -35.906 -11.461 1 86.81 155 LEU B CA 1
ATOM 3854 C C . LEU B 1 155 ? -0.671 -37.219 -10.875 1 86.81 155 LEU B C 1
ATOM 3856 O O . LEU B 1 155 ? -0.877 -38.281 -11.43 1 86.81 155 LEU B O 1
ATOM 3860 N N . PRO B 1 156 ? 0.028 -37.094 -9.789 1 87 156 PRO B N 1
ATOM 3861 C CA . PRO B 1 156 ? 0.571 -38.281 -9.141 1 87 156 PRO B CA 1
ATOM 3862 C C . PRO B 1 156 ? -0.517 -39.25 -8.703 1 87 156 PRO B C 1
ATOM 3864 O O . PRO B 1 156 ? -1.689 -38.906 -8.617 1 87 156 PRO B O 1
ATOM 3867 N N . GLU B 1 157 ? -0.028 -40.438 -8.43 1 89.44 157 GLU B N 1
ATOM 3868 C CA . GLU B 1 157 ? -0.939 -41.469 -7.949 1 89.44 157 GLU B CA 1
ATOM 3869 C C . GLU B 1 157 ? -1.625 -41.062 -6.652 1 89.44 157 GLU B C 1
ATOM 3871 O O . GLU B 1 157 ? -0.986 -40.5 -5.762 1 89.44 157 GLU B O 1
ATOM 3876 N N . GLY B 1 158 ? -2.941 -41.188 -6.613 1 92.75 158 GLY B N 1
ATOM 3877 C CA . GLY B 1 158 ? -3.691 -40.938 -5.391 1 92.75 158 GLY B CA 1
ATOM 3878 C C . GLY B 1 158 ? -4.332 -39.562 -5.355 1 92.75 158 GLY B C 1
ATOM 3879 O O . GLY B 1 158 ? -5.227 -39.312 -4.543 1 92.75 158 GLY B O 1
ATOM 3880 N N . VAL B 1 159 ? -3.865 -38.719 -6.195 1 94.88 159 VAL B N 1
ATOM 3881 C CA . VAL B 1 159 ? -4.441 -37.375 -6.211 1 94.88 159 VAL B CA 1
ATOM 3882 C C . VAL B 1 159 ? -5.711 -37.375 -7.059 1 94.88 159 VAL B C 1
ATOM 3884 O O . VAL B 1 159 ? -5.695 -37.812 -8.219 1 94.88 159 VAL B O 1
ATOM 3887 N N . SER B 1 160 ? -6.773 -36.938 -6.5 1 94.44 160 SER B N 1
ATOM 3888 C CA . SER B 1 160 ? -8.078 -36.906 -7.156 1 94.44 160 SER B CA 1
ATOM 3889 C C . SER B 1 160 ? -8.469 -35.469 -7.48 1 94.44 160 SER B C 1
ATOM 3891 O O . SER B 1 160 ? -8.516 -34.594 -6.59 1 94.44 160 SER B O 1
ATOM 3893 N N . LEU B 1 161 ? -8.703 -35.188 -8.695 1 94.06 161 LEU B N 1
ATOM 3894 C CA . LEU B 1 161 ? -9.172 -33.906 -9.188 1 94.06 161 LEU B CA 1
ATOM 3895 C C . LEU B 1 161 ? -10.391 -34.062 -10.078 1 94.06 161 LEU B C 1
ATOM 3897 O O . LEU B 1 161 ? -10.336 -34.781 -11.086 1 94.06 161 LEU B O 1
ATOM 3901 N N . VAL B 1 162 ? -11.477 -33.5 -9.648 1 93.44 162 VAL B N 1
ATOM 3902 C CA . VAL B 1 162 ? -12.695 -33.562 -10.445 1 93.44 162 VAL B CA 1
ATOM 3903 C C . VAL B 1 162 ? -13.164 -32.125 -10.781 1 93.44 162 VAL B C 1
ATOM 3905 O O . VAL B 1 162 ? -12.789 -31.172 -10.102 1 93.44 162 VAL B O 1
ATOM 3908 N N . ASN B 1 163 ? -13.891 -32 -11.828 1 93 163 ASN B N 1
ATOM 3909 C CA . ASN B 1 163 ? -14.477 -30.734 -12.188 1 93 163 ASN B CA 1
ATOM 3910 C C . ASN B 1 163 ? -15.75 -30.453 -11.391 1 93 163 ASN B C 1
ATOM 3912 O O . ASN B 1 163 ? -16.516 -31.375 -11.109 1 93 163 ASN B O 1
ATOM 3916 N N . ALA B 1 164 ? -15.914 -29.188 -11.094 1 94.62 164 ALA B N 1
ATOM 3917 C CA . ALA B 1 164 ? -17.188 -28.781 -10.516 1 94.62 164 ALA B CA 1
ATOM 3918 C C . ALA B 1 164 ? -18.344 -29.125 -11.453 1 94.62 164 ALA B C 1
ATOM 3920 O O . ALA B 1 164 ? -18.188 -29.141 -12.672 1 94.62 164 ALA B O 1
ATOM 3921 N N . PRO B 1 165 ? -19.531 -29.375 -10.883 1 93.5 165 PRO B N 1
ATOM 3922 C CA . PRO B 1 165 ? -20.703 -29.641 -11.734 1 93.5 165 PRO B CA 1
ATOM 3923 C C . PRO B 1 165 ? -20.984 -28.484 -12.688 1 93.5 165 PRO B C 1
ATOM 3925 O O . PRO B 1 165 ? -20.672 -27.328 -12.383 1 93.5 165 PRO B O 1
ATOM 3928 N N . GLU B 1 166 ? -21.562 -28.859 -13.797 1 91.12 166 GLU B N 1
ATOM 3929 C CA . GLU B 1 166 ? -21.906 -27.859 -14.797 1 91.12 166 GLU B CA 1
ATOM 3930 C C . GLU B 1 166 ? -22.781 -26.766 -14.203 1 91.12 166 GLU B C 1
ATOM 3932 O O . GLU B 1 166 ? -23.719 -27.047 -13.453 1 91.12 166 GLU B O 1
ATOM 3937 N N . GLY B 1 167 ? -22.344 -25.516 -14.492 1 92.25 167 GLY B N 1
ATOM 3938 C CA . GLY B 1 167 ? -23.141 -24.375 -14.07 1 92.25 167 GLY B CA 1
ATOM 3939 C C . GLY B 1 167 ? -22.859 -23.953 -12.641 1 92.25 167 GLY B C 1
ATOM 3940 O O . GLY B 1 167 ? -23.438 -22.984 -12.148 1 92.25 167 GLY B O 1
ATOM 3941 N N . ARG B 1 168 ? -21.969 -24.641 -12.008 1 94.88 168 ARG B N 1
ATOM 3942 C CA . ARG B 1 168 ? -21.688 -24.328 -10.617 1 94.88 168 ARG B CA 1
ATOM 3943 C C . ARG B 1 168 ? -20.297 -23.703 -10.469 1 94.88 168 ARG B C 1
ATOM 3945 O O . ARG B 1 168 ? -19.391 -24.016 -11.25 1 94.88 168 ARG B O 1
ATOM 3952 N N . THR B 1 169 ? -20.188 -22.812 -9.508 1 96.44 169 THR B N 1
ATOM 3953 C CA . THR B 1 169 ? -18.906 -22.203 -9.195 1 96.44 169 THR B CA 1
ATOM 3954 C C . THR B 1 169 ? -18.375 -22.703 -7.852 1 96.44 169 THR B C 1
ATOM 3956 O O . THR B 1 169 ? -19.156 -23.203 -7.023 1 96.44 169 THR B O 1
ATOM 3959 N N . ILE B 1 170 ? -17.094 -22.594 -7.617 1 96.75 170 ILE B N 1
ATOM 3960 C CA . ILE B 1 170 ? -16.547 -23.078 -6.359 1 96.75 170 ILE B CA 1
ATOM 3961 C C . ILE B 1 170 ? -17 -22.172 -5.215 1 96.75 170 ILE B C 1
ATOM 3963 O O . ILE B 1 170 ? -17.078 -22.594 -4.062 1 96.75 170 ILE B O 1
ATOM 3967 N N . SER B 1 171 ? -17.312 -20.891 -5.473 1 97.56 171 SER B N 1
ATOM 3968 C CA . SER B 1 171 ? -17.875 -20.016 -4.449 1 97.56 171 SER B CA 1
ATOM 3969 C C . SER B 1 171 ? -19.25 -20.5 -4.023 1 97.56 171 SER B C 1
ATOM 3971 O O . SER B 1 171 ? -19.562 -20.547 -2.832 1 97.56 171 SER B O 1
ATOM 3973 N N . ASN B 1 172 ? -20.047 -20.875 -4.988 1 97.31 172 ASN B N 1
ATOM 3974 C CA . ASN B 1 172 ? -21.391 -21.375 -4.688 1 97.31 172 ASN B CA 1
ATOM 3975 C C . ASN B 1 172 ? -21.328 -22.719 -3.961 1 97.31 172 ASN B C 1
ATOM 3977 O O . ASN B 1 172 ? -22.094 -22.953 -3.025 1 97.31 172 ASN B O 1
ATOM 3981 N N . LEU B 1 173 ? -20.5 -23.594 -4.488 1 98.19 173 LEU B N 1
ATOM 3982 C CA . LEU B 1 173 ? -20.344 -24.891 -3.854 1 98.19 173 LEU B CA 1
ATOM 3983 C C . LEU B 1 173 ? -19.953 -24.75 -2.391 1 98.19 173 LEU B C 1
ATOM 3985 O O . LEU B 1 173 ? -20.453 -25.469 -1.528 1 98.19 173 LEU B O 1
ATOM 3989 N N . LEU B 1 174 ? -19.031 -23.812 -2.074 1 98.56 174 LEU B N 1
ATOM 3990 C CA . LEU B 1 174 ? -18.609 -23.547 -0.706 1 98.56 174 LEU B CA 1
ATOM 3991 C C . LEU B 1 174 ? -19.766 -22.984 0.126 1 98.56 174 LEU B C 1
ATOM 3993 O O . LEU B 1 174 ? -20 -23.453 1.24 1 98.56 174 LEU B O 1
ATOM 3997 N N . ALA B 1 175 ? -20.453 -22.031 -0.399 1 98.12 175 ALA B N 1
ATOM 3998 C CA . ALA B 1 175 ? -21.578 -21.391 0.291 1 98.12 175 ALA B CA 1
ATOM 3999 C C . ALA B 1 175 ? -22.656 -22.422 0.637 1 98.12 175 ALA B C 1
ATOM 4001 O O . ALA B 1 175 ? -23.234 -22.375 1.729 1 98.12 175 ALA B O 1
ATOM 4002 N N . ASP B 1 176 ? -22.906 -23.344 -0.318 1 97.56 176 ASP B N 1
ATOM 4003 C CA . ASP B 1 176 ? -23.984 -24.312 -0.184 1 97.56 176 ASP B CA 1
ATOM 4004 C C . ASP B 1 176 ? -23.547 -25.5 0.661 1 97.56 176 ASP B C 1
ATOM 4006 O O . ASP B 1 176 ? -24.359 -26.344 1.027 1 97.56 176 ASP B O 1
ATOM 4010 N N . GLY B 1 177 ? -22.312 -25.594 0.886 1 97.5 177 GLY B N 1
ATOM 4011 C CA . GLY B 1 177 ? -21.797 -26.672 1.706 1 97.5 177 GLY B CA 1
ATOM 4012 C C . GLY B 1 177 ? -21.562 -27.953 0.921 1 97.5 177 GLY B C 1
ATOM 4013 O O . GLY B 1 177 ? -21.547 -29.047 1.49 1 97.5 177 GLY B O 1
ATOM 4014 N N . GLU B 1 178 ? -21.391 -27.828 -0.31 1 98.12 178 GLU B N 1
ATOM 4015 C CA . GLU B 1 178 ? -21.125 -28.984 -1.156 1 98.12 178 GLU B CA 1
ATOM 4016 C C . GLU B 1 178 ? -19.641 -29.281 -1.244 1 98.12 178 GLU B C 1
ATOM 4018 O O . GLU B 1 178 ? -19.234 -30.359 -1.674 1 98.12 178 GLU B O 1
ATOM 4023 N N . ILE B 1 179 ? -18.844 -28.344 -0.918 1 98.56 179 ILE B N 1
ATOM 4024 C CA . ILE B 1 179 ? -17.422 -28.547 -0.663 1 98.56 179 ILE B CA 1
ATOM 4025 C C . ILE B 1 179 ? -17.062 -27.938 0.69 1 98.56 179 ILE B C 1
ATOM 4027 O O . ILE B 1 179 ? -17.844 -27.188 1.281 1 98.56 179 ILE B O 1
ATOM 4031 N N . ASP B 1 180 ? -15.859 -28.234 1.16 1 98.75 180 ASP B N 1
ATOM 4032 C CA . ASP B 1 180 ? -15.5 -27.938 2.541 1 98.75 180 ASP B CA 1
ATOM 4033 C C . ASP B 1 180 ? -14.586 -26.703 2.609 1 98.75 180 ASP B C 1
ATOM 4035 O O . ASP B 1 180 ? -14.414 -26.125 3.676 1 98.75 180 ASP B O 1
ATOM 4039 N N . GLY B 1 181 ? -14.031 -26.375 1.547 1 98.69 181 GLY B N 1
ATOM 4040 C CA . GLY B 1 181 ? -13.133 -25.234 1.5 1 98.69 181 GLY B CA 1
ATOM 4041 C C . GLY B 1 181 ? -12.734 -24.844 0.088 1 98.69 181 GLY B C 1
ATOM 4042 O O . GLY B 1 181 ? -13.141 -25.5 -0.877 1 98.69 181 GLY B O 1
ATOM 4043 N N . VAL B 1 182 ? -12.031 -23.766 -0.057 1 98.56 182 VAL B N 1
ATOM 4044 C CA . VAL B 1 182 ? -11.469 -23.266 -1.308 1 98.56 182 VAL B CA 1
ATOM 4045 C C . VAL B 1 182 ? -10.047 -22.766 -1.076 1 98.56 182 VAL B C 1
ATOM 4047 O O . VAL B 1 182 ? -9.758 -22.125 -0.063 1 98.56 182 VAL B O 1
ATOM 4050 N N . ILE B 1 183 ? -9.141 -23.141 -1.948 1 98.19 183 ILE B N 1
ATOM 4051 C CA . ILE B 1 183 ? -7.777 -22.641 -1.971 1 98.19 183 ILE B CA 1
ATOM 4052 C C . ILE B 1 183 ? -7.52 -21.906 -3.281 1 98.19 183 ILE B C 1
ATOM 4054 O O . ILE B 1 183 ? -7.777 -22.438 -4.363 1 98.19 183 ILE B O 1
ATOM 4058 N N . GLY B 1 184 ? -7.047 -20.688 -3.15 1 96.12 184 GLY B N 1
ATOM 4059 C CA . GLY B 1 184 ? -6.715 -19.922 -4.34 1 96.12 184 GLY B CA 1
ATOM 4060 C C . GLY B 1 184 ? -6.324 -18.5 -4.039 1 96.12 184 GLY B C 1
ATOM 4061 O O . GLY B 1 184 ? -6.414 -18.047 -2.895 1 96.12 184 GLY B O 1
ATOM 4062 N N . PRO B 1 185 ? -5.883 -17.812 -5.039 1 94.38 185 PRO B N 1
ATOM 4063 C CA . PRO B 1 185 ? -5.312 -16.484 -4.852 1 94.38 185 PRO B CA 1
ATOM 4064 C C . PRO B 1 185 ? -6.379 -15.414 -4.582 1 94.38 185 PRO B C 1
ATOM 4066 O O . PRO B 1 185 ? -6.062 -14.32 -4.113 1 94.38 185 PRO B O 1
ATOM 4069 N N . ARG B 1 186 ? -7.625 -15.688 -4.922 1 93.25 186 ARG B N 1
ATOM 4070 C CA . ARG B 1 186 ? -8.711 -14.742 -4.688 1 93.25 186 ARG B CA 1
ATOM 4071 C C . ARG B 1 186 ? -9.672 -15.273 -3.623 1 93.25 186 ARG B C 1
ATOM 4073 O O . ARG B 1 186 ? -9.82 -16.484 -3.457 1 93.25 186 ARG B O 1
ATOM 4080 N N . ALA B 1 187 ? -10.266 -14.383 -2.965 1 93.25 187 ALA B N 1
ATOM 4081 C CA . ALA B 1 187 ? -11.32 -14.773 -2.033 1 93.25 187 ALA B CA 1
ATOM 4082 C C . ALA B 1 187 ? -12.602 -15.125 -2.777 1 93.25 187 ALA B C 1
ATOM 4084 O O . ALA B 1 187 ? -13.016 -14.414 -3.693 1 93.25 187 ALA B O 1
ATOM 4085 N N . PRO B 1 188 ? -13.203 -16.234 -2.441 1 95.88 188 PRO B N 1
ATOM 4086 C CA . PRO B 1 188 ? -14.539 -16.484 -2.992 1 95.88 188 PRO B CA 1
ATOM 4087 C C . PRO B 1 188 ? -15.562 -15.43 -2.564 1 95.88 188 PRO B C 1
ATOM 4089 O O . PRO B 1 188 ? -15.484 -14.914 -1.45 1 95.88 188 PRO B O 1
ATOM 4092 N N . SER B 1 189 ? -16.484 -15.164 -3.41 1 94.81 189 SER B N 1
ATOM 4093 C CA . SER B 1 189 ? -17.438 -14.086 -3.168 1 94.81 189 SER B CA 1
ATOM 4094 C C . SER B 1 189 ? -18.234 -14.328 -1.895 1 94.81 189 SER B C 1
ATOM 4096 O O . SER B 1 189 ? -18.625 -13.383 -1.2 1 94.81 189 SER B O 1
ATOM 4098 N N . CYS B 1 190 ? -18.531 -15.578 -1.615 1 96.38 190 CYS B N 1
ATOM 4099 C CA . CYS B 1 190 ? -19.297 -15.875 -0.403 1 96.38 190 CYS B CA 1
ATOM 4100 C C . CYS B 1 190 ? -18.531 -15.414 0.837 1 96.38 190 CYS B C 1
ATOM 4102 O O . CYS B 1 190 ? -19.141 -14.984 1.817 1 96.38 190 CYS B O 1
ATOM 4104 N N . PHE B 1 191 ? -17.266 -15.531 0.831 1 95.75 191 PHE B N 1
ATOM 4105 C CA . PHE B 1 191 ? -16.453 -15.023 1.922 1 95.75 191 PHE B CA 1
ATOM 4106 C C . PHE B 1 191 ? -16.469 -13.5 1.961 1 95.75 191 PHE B C 1
ATOM 4108 O O . PHE B 1 191 ? -16.672 -12.906 3.02 1 95.75 191 PHE B O 1
ATOM 4115 N N . ASP B 1 192 ? -16.25 -12.867 0.837 1 89.81 192 ASP B N 1
ATOM 4116 C CA . ASP B 1 192 ? -16.203 -11.414 0.738 1 89.81 192 ASP B CA 1
ATOM 4117 C C . ASP B 1 192 ? -17.531 -10.805 1.211 1 89.81 192 ASP B C 1
ATOM 4119 O O . ASP B 1 192 ? -17.547 -9.703 1.776 1 89.81 192 ASP B O 1
ATOM 4123 N N . ARG B 1 193 ? -18.578 -11.57 0.98 1 91.56 193 ARG B N 1
ATOM 4124 C CA . ARG B 1 193 ? -19.906 -11.078 1.333 1 91.56 193 ARG B CA 1
ATOM 4125 C C . ARG B 1 193 ? -20.234 -11.383 2.789 1 91.56 193 ARG B C 1
ATOM 4127 O O . ARG B 1 193 ? -21.312 -11.047 3.27 1 91.56 193 ARG B O 1
ATOM 4134 N N . GLY B 1 194 ? -19.375 -12.156 3.4 1 92.62 194 GLY B N 1
ATOM 4135 C CA . GLY B 1 194 ? -19.531 -12.367 4.832 1 92.62 194 GLY B CA 1
ATOM 4136 C C . GLY B 1 194 ? -20.375 -13.57 5.164 1 92.62 194 GLY B C 1
ATOM 4137 O O . GLY B 1 194 ? -21.156 -13.547 6.125 1 92.62 194 GLY B O 1
ATOM 4138 N N . HIS B 1 195 ? -20.375 -14.539 4.332 1 96 195 HIS B N 1
ATOM 4139 C CA . HIS B 1 195 ? -21.078 -15.766 4.668 1 96 195 HIS B CA 1
ATOM 4140 C C . HIS B 1 195 ? -20.734 -16.234 6.07 1 96 195 HIS B C 1
ATOM 4142 O O . HIS B 1 195 ? -19.547 -16.375 6.41 1 96 195 HIS B O 1
ATOM 4148 N N . PRO B 1 196 ? -21.656 -16.547 6.859 1 95.94 196 PRO B N 1
ATOM 4149 C CA . PRO B 1 196 ? -21.406 -16.797 8.281 1 95.94 196 PRO B CA 1
ATOM 4150 C C . PRO B 1 196 ? -20.672 -18.109 8.539 1 95.94 196 PRO B C 1
ATOM 4152 O O . PRO B 1 196 ? -20.094 -18.297 9.609 1 95.94 196 PRO B O 1
ATOM 4155 N N . GLN B 1 197 ? -20.703 -19 7.582 1 97.31 197 GLN B N 1
ATOM 4156 C CA . GLN B 1 197 ? -20.094 -20.312 7.812 1 97.31 197 GLN B CA 1
ATOM 4157 C C . GLN B 1 197 ? -18.781 -20.438 7.059 1 97.31 197 GLN B C 1
ATOM 4159 O O . GLN B 1 197 ? -18.25 -21.547 6.895 1 97.31 197 GLN B O 1
ATOM 4164 N N . VAL B 1 198 ? -18.266 -19.422 6.52 1 97.94 198 VAL B N 1
ATOM 4165 C CA . VAL B 1 198 ? -17 -19.469 5.789 1 97.94 198 VAL B CA 1
ATOM 4166 C C . VAL B 1 198 ? -15.953 -18.625 6.512 1 97.94 198 VAL B C 1
ATOM 4168 O O . VAL B 1 198 ? -16.219 -17.469 6.852 1 97.94 198 VAL B O 1
ATOM 4171 N N . LYS B 1 199 ? -14.812 -19.219 6.805 1 96.88 199 LYS B N 1
ATOM 4172 C CA . LYS B 1 199 ? -13.734 -18.547 7.512 1 96.88 199 LYS B CA 1
ATOM 4173 C C . LYS B 1 199 ? -12.375 -18.906 6.918 1 96.88 199 LYS B C 1
ATOM 4175 O O . LYS B 1 199 ? -12.273 -19.828 6.094 1 96.88 199 LYS B O 1
ATOM 4180 N N . TYR B 1 200 ? -11.359 -18.156 7.285 1 96.94 200 TYR B N 1
ATOM 4181 C CA . TYR B 1 200 ? -9.992 -18.578 6.992 1 96.94 200 TYR B CA 1
ATOM 4182 C C . TYR B 1 200 ? -9.641 -19.859 7.738 1 96.94 200 TYR B C 1
ATOM 4184 O O . TYR B 1 200 ? -10.086 -20.062 8.867 1 96.94 200 TYR B O 1
ATOM 4192 N N . LEU B 1 201 ? -8.836 -20.641 7.094 1 98.25 201 LEU B N 1
ATOM 4193 C CA . LEU B 1 201 ? -8.281 -21.781 7.805 1 98.25 201 LEU B CA 1
ATOM 4194 C C . LEU B 1 201 ? -7.438 -21.328 8.992 1 98.25 201 LEU B C 1
ATOM 4196 O O . LEU B 1 201 ? -7.57 -21.859 10.094 1 98.25 201 LEU B O 1
ATOM 4200 N N . PHE B 1 202 ? -6.535 -20.375 8.742 1 97.62 202 PHE B N 1
ATOM 4201 C CA . PHE B 1 202 ? -5.699 -19.812 9.789 1 97.62 202 PHE B CA 1
ATOM 4202 C C . PHE B 1 202 ? -6.395 -18.641 10.469 1 97.62 202 PHE B C 1
ATOM 4204 O O . PHE B 1 202 ? -6.793 -17.688 9.797 1 97.62 202 PHE B O 1
ATOM 4211 N N . GLU B 1 203 ? -6.543 -18.688 11.711 1 94.69 203 GLU B N 1
ATOM 4212 C CA . GLU B 1 203 ? -7.199 -17.609 12.453 1 94.69 203 GLU B CA 1
ATOM 4213 C C . GLU B 1 203 ? -6.457 -16.297 12.289 1 94.69 203 GLU B C 1
ATOM 4215 O O . GLU B 1 203 ? -7.078 -15.234 12.164 1 94.69 203 GLU B O 1
ATOM 4220 N N . ASP B 1 204 ? -5.164 -16.328 12.344 1 95.94 204 ASP B N 1
ATOM 4221 C CA . ASP B 1 204 ? -4.262 -15.211 12.094 1 95.94 204 ASP B CA 1
ATOM 4222 C C . ASP B 1 204 ? -3.256 -15.555 11 1 95.94 204 ASP B C 1
ATOM 4224 O O . ASP B 1 204 ? -2.123 -15.945 11.289 1 95.94 204 ASP B O 1
ATOM 4228 N N . PRO B 1 205 ? -3.701 -15.344 9.781 1 96.81 205 PRO B N 1
ATOM 4229 C CA . PRO B 1 205 ? -2.85 -15.758 8.664 1 96.81 205 PRO B CA 1
ATOM 4230 C C . PRO B 1 205 ? -1.498 -15.055 8.656 1 96.81 205 PRO B C 1
ATOM 4232 O O . PRO B 1 205 ? -0.482 -15.656 8.305 1 96.81 205 PRO B O 1
ATOM 4235 N N . GLN B 1 206 ? -1.481 -13.781 9 1 97 206 GLN B N 1
ATOM 4236 C CA . GLN B 1 206 ? -0.219 -13.047 9.016 1 97 206 GLN B CA 1
ATOM 4237 C C . GLN B 1 206 ? 0.759 -13.664 10.016 1 97 206 GLN B C 1
ATOM 4239 O O . GLN B 1 206 ? 1.946 -13.812 9.719 1 97 206 GLN B O 1
ATOM 4244 N N . LYS B 1 207 ? 0.268 -13.961 11.172 1 97.06 207 LYS B N 1
ATOM 4245 C CA . LYS B 1 207 ? 1.119 -14.586 12.188 1 97.06 207 LYS B CA 1
ATOM 4246 C C . LYS B 1 207 ? 1.65 -15.93 11.703 1 97.06 207 LYS B C 1
ATOM 4248 O O . LYS B 1 207 ? 2.842 -16.219 11.836 1 97.06 207 LYS B O 1
ATOM 4253 N N . ALA B 1 208 ? 0.756 -16.75 11.133 1 97.81 208 ALA B N 1
ATOM 4254 C CA . ALA B 1 208 ? 1.16 -18.062 10.617 1 97.81 208 ALA B CA 1
ATOM 4255 C C . ALA B 1 208 ? 2.23 -17.922 9.539 1 97.81 208 ALA B C 1
ATOM 4257 O O . ALA B 1 208 ? 3.213 -18.672 9.523 1 97.81 208 ALA B O 1
ATOM 4258 N N . ALA B 1 209 ? 2.061 -16.969 8.695 1 98.38 209 ALA B N 1
ATOM 4259 C CA . ALA B 1 209 ? 2.996 -16.719 7.598 1 98.38 209 ALA B CA 1
ATOM 4260 C C . ALA B 1 209 ? 4.344 -16.234 8.125 1 98.38 209 ALA B C 1
ATOM 4262 O O . ALA B 1 209 ? 5.398 -16.688 7.652 1 98.38 209 ALA B O 1
ATOM 4263 N N . ALA B 1 210 ? 4.297 -15.32 9.047 1 98.25 210 ALA B N 1
ATOM 4264 C CA . ALA B 1 210 ? 5.527 -14.781 9.625 1 98.25 210 ALA B CA 1
ATOM 4265 C C . ALA B 1 210 ? 6.332 -15.875 10.32 1 98.25 210 ALA B C 1
ATOM 4267 O O . ALA B 1 210 ? 7.555 -15.945 10.172 1 98.25 210 ALA B O 1
ATOM 4268 N N . GLU B 1 211 ? 5.645 -16.719 11.062 1 98.12 211 GLU B N 1
ATOM 4269 C CA . GLU B 1 211 ? 6.309 -17.828 11.742 1 98.12 211 GLU B CA 1
ATOM 4270 C C . GLU B 1 211 ? 6.922 -18.797 10.734 1 98.12 211 GLU B C 1
ATOM 4272 O O . GLU B 1 211 ? 8.023 -19.297 10.945 1 98.12 211 GLU B O 1
ATOM 4277 N N . TRP B 1 212 ? 6.191 -19.062 9.695 1 98.5 212 TRP B N 1
ATOM 4278 C CA . TRP B 1 212 ? 6.691 -19.922 8.633 1 98.5 212 TRP B CA 1
ATOM 4279 C C . TRP B 1 212 ? 7.945 -19.328 7.996 1 98.5 212 TRP B C 1
ATOM 4281 O O . TRP B 1 212 ? 8.93 -20.031 7.777 1 98.5 212 TRP B O 1
ATOM 4291 N N . TYR B 1 213 ? 8 -18.047 7.742 1 98.5 213 TYR B N 1
ATOM 4292 C CA . TYR B 1 213 ? 9.156 -17.391 7.148 1 98.5 213 TYR B CA 1
ATOM 4293 C C . TYR B 1 213 ? 10.367 -17.469 8.07 1 98.5 213 TYR B C 1
ATOM 4295 O O . TYR B 1 213 ? 11.5 -17.625 7.609 1 98.5 213 TYR B O 1
ATOM 4303 N N . GLU B 1 214 ? 10.109 -17.25 9.32 1 98.06 214 GLU B N 1
ATOM 4304 C CA . GLU B 1 214 ? 11.211 -17.312 10.273 1 98.06 214 GLU B CA 1
ATOM 4305 C C . GLU B 1 214 ? 11.922 -18.656 10.219 1 98.06 214 GLU B C 1
ATOM 4307 O O . GLU B 1 214 ? 13.141 -18.734 10.406 1 98.06 214 GLU B O 1
ATOM 4312 N N . ARG B 1 215 ? 11.156 -19.688 9.875 1 97.44 215 ARG B N 1
ATOM 4313 C CA . ARG B 1 215 ? 11.719 -21.031 9.859 1 97.44 215 ARG B CA 1
ATOM 4314 C C . ARG B 1 215 ? 12.273 -21.391 8.484 1 97.44 215 ARG B C 1
ATOM 4316 O O . ARG B 1 215 ? 13.305 -22.047 8.375 1 97.44 215 ARG B O 1
ATOM 4323 N N . ARG B 1 216 ? 11.586 -20.891 7.43 1 97.94 216 ARG B N 1
ATOM 4324 C CA . ARG B 1 216 ? 11.891 -21.422 6.102 1 97.94 216 ARG B CA 1
ATOM 4325 C C . ARG B 1 216 ? 12.594 -20.375 5.246 1 97.94 216 ARG B C 1
ATOM 4327 O O . ARG B 1 216 ? 13.219 -20.703 4.234 1 97.94 216 ARG B O 1
ATOM 4334 N N . LYS B 1 217 ? 12.438 -19.078 5.609 1 97.81 217 LYS B N 1
ATOM 4335 C CA . LYS B 1 217 ? 13.016 -17.953 4.875 1 97.81 217 LYS B CA 1
ATOM 4336 C C . LYS B 1 217 ? 12.602 -17.984 3.408 1 97.81 217 LYS B C 1
ATOM 4338 O O . LYS B 1 217 ? 13.43 -17.812 2.516 1 97.81 217 LYS B O 1
ATOM 4343 N N . LEU B 1 218 ? 11.297 -18.328 3.211 1 98.44 218 LEU B N 1
ATOM 4344 C CA . LEU B 1 218 ? 10.711 -18.344 1.878 1 98.44 218 LEU B CA 1
ATOM 4345 C C . LEU B 1 218 ? 9.633 -17.266 1.752 1 98.44 218 LEU B C 1
ATOM 4347 O O . LEU B 1 218 ? 8.609 -17.328 2.439 1 98.44 218 LEU B O 1
ATOM 4351 N N . PHE B 1 219 ? 9.93 -16.266 1.043 1 98.69 219 PHE B N 1
ATOM 4352 C CA . PHE B 1 219 ? 8.875 -15.375 0.574 1 98.69 219 PHE B CA 1
ATOM 4353 C C . PHE B 1 219 ? 8.398 -15.781 -0.815 1 98.69 219 PHE B C 1
ATOM 4355 O O . PHE B 1 219 ? 9.078 -15.531 -1.81 1 98.69 219 PHE B O 1
ATOM 4362 N N . PRO B 1 220 ? 7.211 -16.344 -0.914 1 98.62 220 PRO B N 1
ATOM 4363 C CA . PRO B 1 220 ? 6.781 -17.016 -2.143 1 98.62 220 PRO B CA 1
ATOM 4364 C C . PRO B 1 220 ? 6.75 -16.078 -3.346 1 98.62 220 PRO B C 1
ATOM 4366 O O . PRO B 1 220 ? 6.094 -15.031 -3.301 1 98.62 220 PRO B O 1
ATOM 4369 N N . ILE B 1 221 ? 7.43 -16.484 -4.379 1 98.69 221 ILE B N 1
ATOM 4370 C CA . ILE B 1 221 ? 7.398 -15.797 -5.668 1 98.69 221 ILE B CA 1
ATOM 4371 C C . ILE B 1 221 ? 6.215 -16.297 -6.488 1 98.69 221 ILE B C 1
ATOM 4373 O O . ILE B 1 221 ? 6.074 -17.5 -6.711 1 98.69 221 ILE B O 1
ATOM 4377 N N . MET B 1 222 ? 5.375 -15.367 -6.914 1 98.38 222 MET B N 1
ATOM 4378 C CA . MET B 1 222 ? 4.207 -15.734 -7.707 1 98.38 222 MET B CA 1
ATOM 4379 C C . MET B 1 222 ? 4.484 -15.57 -9.195 1 98.38 222 MET B C 1
ATOM 4381 O O . MET B 1 222 ? 4.082 -16.406 -10.008 1 98.38 222 MET B O 1
ATOM 4385 N N . HIS B 1 223 ? 5.156 -14.484 -9.531 1 98.56 223 HIS B N 1
ATOM 4386 C CA . HIS B 1 223 ? 5.359 -14.148 -10.938 1 98.56 223 HIS B CA 1
ATOM 4387 C C . HIS B 1 223 ? 6.816 -13.789 -11.211 1 98.56 223 HIS B C 1
ATOM 4389 O O . HIS B 1 223 ? 7.559 -13.438 -10.289 1 98.56 223 HIS B O 1
ATOM 4395 N N . THR B 1 224 ? 7.176 -13.922 -12.438 1 98.75 224 THR B N 1
ATOM 4396 C CA . THR B 1 224 ? 8.445 -13.43 -12.961 1 98.75 224 THR B CA 1
ATOM 4397 C C . THR B 1 224 ? 8.234 -12.672 -14.266 1 98.75 224 THR B C 1
ATOM 4399 O O . THR B 1 224 ? 7.109 -12.57 -14.758 1 98.75 224 THR B O 1
ATOM 4402 N N . LEU B 1 225 ? 9.266 -12.008 -14.742 1 98.88 225 LEU B N 1
ATOM 4403 C CA . LEU B 1 225 ? 9.18 -11.242 -15.977 1 98.88 225 LEU B CA 1
ATOM 4404 C C . LEU B 1 225 ? 9.781 -12.023 -17.141 1 98.88 225 LEU B C 1
ATOM 4406 O O . LEU B 1 225 ? 10.93 -12.477 -17.062 1 98.88 225 LEU B O 1
ATOM 4410 N N . GLY B 1 226 ? 9 -12.203 -18.188 1 98.81 226 GLY B N 1
ATOM 4411 C CA . GLY B 1 226 ? 9.445 -12.945 -19.359 1 98.81 226 GLY B CA 1
ATOM 4412 C C . GLY B 1 226 ? 9.734 -12.062 -20.547 1 98.81 226 GLY B C 1
ATOM 4413 O O . GLY B 1 226 ? 9.031 -11.078 -20.781 1 98.81 226 GLY B O 1
ATOM 4414 N N . VAL B 1 227 ? 10.711 -12.414 -21.297 1 98.81 227 VAL B N 1
ATOM 4415 C CA . VAL B 1 227 ? 11.07 -11.82 -22.594 1 98.81 227 VAL B CA 1
ATOM 4416 C C . VAL B 1 227 ? 10.906 -12.859 -23.688 1 98.81 227 VAL B C 1
ATOM 4418 O O . VAL B 1 227 ? 11.344 -14.008 -23.547 1 98.81 227 VAL B O 1
ATOM 4421 N N . ARG B 1 228 ? 10.219 -12.469 -24.734 1 98.56 228 ARG B N 1
ATOM 4422 C CA . ARG B 1 228 ? 10.133 -13.406 -25.844 1 98.56 228 ARG B CA 1
ATOM 4423 C C . ARG B 1 228 ? 11.516 -13.891 -26.266 1 98.56 228 ARG B C 1
ATOM 4425 O O . ARG B 1 228 ? 12.422 -13.086 -26.484 1 98.56 228 ARG B O 1
ATOM 4432 N N . LYS B 1 229 ? 11.672 -15.156 -26.469 1 98.06 229 LYS B N 1
ATOM 4433 C CA . LYS B 1 229 ? 12.977 -15.766 -26.703 1 98.06 229 LYS B CA 1
ATOM 4434 C C . LYS B 1 229 ? 13.617 -15.195 -27.969 1 98.06 229 LYS B C 1
ATOM 4436 O O . LYS B 1 229 ? 14.812 -14.883 -27.984 1 98.06 229 LYS B O 1
ATOM 4441 N N . THR B 1 230 ? 12.883 -15 -29 1 97.88 230 THR B N 1
ATOM 4442 C CA . THR B 1 230 ? 13.406 -14.484 -30.266 1 97.88 230 THR B CA 1
ATOM 4443 C C . THR B 1 230 ? 13.945 -13.062 -30.078 1 97.88 230 THR B C 1
ATOM 4445 O O . THR B 1 230 ? 14.984 -12.711 -30.641 1 97.88 230 THR B O 1
ATOM 4448 N N . LEU B 1 231 ? 13.211 -12.344 -29.312 1 98.19 231 LEU B N 1
ATOM 4449 C CA . LEU B 1 231 ? 13.633 -10.977 -29.031 1 98.19 231 LEU B CA 1
ATOM 4450 C C . LEU B 1 231 ? 14.93 -10.961 -28.219 1 98.19 231 LEU B C 1
ATOM 4452 O O . LEU B 1 231 ? 15.828 -10.172 -28.5 1 98.19 231 LEU B O 1
ATOM 4456 N N . ALA B 1 232 ? 15.062 -11.805 -27.234 1 98 232 ALA B N 1
ATOM 4457 C CA . ALA B 1 232 ? 16.266 -11.891 -26.406 1 98 232 ALA B CA 1
ATOM 4458 C C . ALA B 1 232 ? 17.469 -12.336 -27.219 1 98 232 ALA B C 1
ATOM 4460 O O . ALA B 1 232 ? 18.594 -11.906 -26.953 1 98 232 ALA B O 1
ATOM 4461 N N . GLU B 1 233 ? 17.234 -13.188 -28.141 1 97.69 233 GLU B N 1
ATOM 4462 C CA . GLU B 1 233 ? 18.297 -13.648 -29.031 1 97.69 233 GLU B CA 1
ATOM 4463 C C . GLU B 1 233 ? 18.781 -12.523 -29.938 1 97.69 233 GLU B C 1
ATOM 4465 O O . GLU B 1 233 ? 19.969 -12.375 -30.172 1 97.69 233 GLU B O 1
ATOM 4470 N N . GLN B 1 234 ? 17.828 -11.812 -30.406 1 97.69 234 GLN B N 1
ATOM 4471 C CA . GLN B 1 234 ? 18.141 -10.703 -31.312 1 97.69 234 GLN B CA 1
ATOM 4472 C C . GLN B 1 234 ? 18.844 -9.578 -30.562 1 97.69 234 GLN B C 1
ATOM 4474 O O . GLN B 1 234 ? 19.688 -8.875 -31.141 1 97.69 234 GLN B O 1
ATOM 4479 N N . HIS B 1 235 ? 18.5 -9.422 -29.375 1 97.5 235 HIS B N 1
ATOM 4480 C CA . HIS B 1 235 ? 19.031 -8.336 -28.562 1 97.5 235 HIS B CA 1
ATOM 4481 C C . HIS B 1 235 ? 19.531 -8.852 -27.219 1 97.5 235 HIS B C 1
ATOM 4483 O O . HIS B 1 235 ? 18.906 -8.594 -26.188 1 97.5 235 HIS B O 1
ATOM 4489 N N . PRO B 1 236 ? 20.703 -9.383 -27.156 1 96.06 236 PRO B N 1
ATOM 4490 C CA . PRO B 1 236 ? 21.172 -10.047 -25.938 1 96.06 236 PRO B CA 1
ATOM 4491 C C . PRO B 1 236 ? 21.406 -9.062 -24.781 1 96.06 236 PRO B C 1
ATOM 4493 O O . PRO B 1 236 ? 21.547 -9.477 -23.625 1 96.06 236 PRO B O 1
ATOM 4496 N N . TRP B 1 237 ? 21.453 -7.785 -25.047 1 95.5 237 TRP B N 1
ATOM 4497 C CA . TRP B 1 237 ? 21.625 -6.762 -24.016 1 95.5 237 TRP B CA 1
ATOM 4498 C C . TRP B 1 237 ? 20.312 -6.504 -23.281 1 95.5 237 TRP B C 1
ATOM 4500 O O . TRP B 1 237 ? 20.312 -5.945 -22.172 1 95.5 237 TRP B O 1
ATOM 4510 N N . LEU B 1 238 ? 19.156 -6.836 -23.812 1 97.56 238 LEU B N 1
ATOM 4511 C CA . LEU B 1 238 ? 17.828 -6.449 -23.375 1 97.56 238 LEU B CA 1
ATOM 4512 C C . LEU B 1 238 ? 17.531 -7.047 -22 1 97.56 238 LEU B C 1
ATOM 4514 O O . LEU B 1 238 ? 17.062 -6.344 -21.094 1 97.56 238 LEU B O 1
ATOM 4518 N N . PRO B 1 239 ? 17.812 -8.344 -21.734 1 98 239 PRO B N 1
ATOM 4519 C CA . PRO B 1 239 ? 17.516 -8.906 -20.422 1 98 239 PRO B CA 1
ATOM 4520 C C . PRO B 1 239 ? 18.219 -8.164 -19.281 1 98 239 PRO B C 1
ATOM 4522 O O . PRO B 1 239 ? 17.594 -7.863 -18.25 1 98 239 PRO B O 1
ATOM 4525 N N . GLY B 1 240 ? 19.422 -7.848 -19.484 1 96.88 240 GLY B N 1
ATOM 4526 C CA . GLY B 1 240 ? 20.156 -7.094 -18.469 1 96.88 240 GLY B CA 1
ATOM 4527 C C . GLY B 1 240 ? 19.578 -5.703 -18.25 1 96.88 240 GLY B C 1
ATOM 4528 O O . GLY B 1 240 ? 19.469 -5.25 -17.109 1 96.88 240 GLY B O 1
ATOM 4529 N N . ALA B 1 241 ? 19.234 -5.043 -19.312 1 97.31 241 ALA B N 1
ATOM 4530 C CA . ALA B 1 241 ? 18.641 -3.709 -19.234 1 97.31 241 ALA B CA 1
ATOM 4531 C C . ALA B 1 241 ? 17.328 -3.736 -18.469 1 97.31 241 ALA B C 1
ATOM 4533 O O . ALA B 1 241 ? 17.016 -2.807 -17.719 1 97.31 241 ALA B O 1
ATOM 4534 N N . LEU B 1 242 ? 16.562 -4.812 -18.688 1 98.38 242 LEU B N 1
ATOM 4535 C CA . LEU B 1 242 ? 15.281 -4.957 -18 1 98.38 242 LEU B CA 1
ATOM 4536 C C . LEU B 1 242 ? 15.492 -5.129 -16.5 1 98.38 242 LEU B C 1
ATOM 4538 O O . LEU B 1 242 ? 14.836 -4.461 -15.688 1 98.38 242 LEU B O 1
ATOM 4542 N N . VAL B 1 243 ? 16.422 -5.984 -16.109 1 98.19 243 VAL B N 1
ATOM 4543 C CA . VAL B 1 243 ? 16.688 -6.211 -14.695 1 98.19 243 VAL B CA 1
ATOM 4544 C C . VAL B 1 243 ? 17.078 -4.898 -14.023 1 98.19 243 VAL B C 1
ATOM 4546 O O . VAL B 1 243 ? 16.547 -4.551 -12.969 1 98.19 243 VAL B O 1
ATOM 4549 N N . LYS B 1 244 ? 17.938 -4.16 -14.656 1 97.5 244 LYS B N 1
ATOM 4550 C CA . LYS B 1 244 ? 18.406 -2.889 -14.125 1 97.5 244 LYS B CA 1
ATOM 4551 C C . LYS B 1 244 ? 17.25 -1.903 -13.945 1 97.5 244 LYS B C 1
ATOM 4553 O O . LYS B 1 244 ? 17.094 -1.315 -12.875 1 97.5 244 LYS B O 1
ATOM 4558 N N . ALA B 1 245 ? 16.469 -1.737 -14.953 1 98.56 245 ALA B N 1
ATOM 4559 C CA . ALA B 1 245 ? 15.383 -0.755 -14.945 1 98.56 245 ALA B CA 1
ATOM 4560 C C . ALA B 1 245 ? 14.312 -1.132 -13.922 1 98.56 245 ALA B C 1
ATOM 4562 O O . ALA B 1 245 ? 13.828 -0.279 -13.172 1 98.56 245 ALA B O 1
ATOM 4563 N N . PHE B 1 246 ? 13.914 -2.404 -13.906 1 98.75 246 PHE B N 1
ATOM 4564 C CA . PHE B 1 246 ? 12.859 -2.838 -12.992 1 98.75 246 PHE B CA 1
ATOM 4565 C C . PHE B 1 246 ? 13.336 -2.783 -11.547 1 98.75 246 PHE B C 1
ATOM 4567 O O . PHE B 1 246 ? 12.562 -2.467 -10.641 1 98.75 246 PHE B O 1
ATOM 4574 N N . GLU B 1 247 ? 14.594 -3.111 -11.297 1 98.12 247 GLU B N 1
ATOM 4575 C CA . GLU B 1 247 ? 15.164 -2.959 -9.961 1 98.12 247 GLU B CA 1
ATOM 4576 C C . GLU B 1 247 ? 15.117 -1.505 -9.508 1 98.12 247 GLU B C 1
ATOM 4578 O O . GLU B 1 247 ? 14.758 -1.22 -8.359 1 98.12 247 GLU B O 1
ATOM 4583 N N . HIS B 1 248 ? 15.516 -0.653 -10.398 1 98.5 248 HIS B N 1
ATOM 4584 C CA . HIS B 1 248 ? 15.477 0.769 -10.078 1 98.5 248 HIS B CA 1
ATOM 4585 C C . HIS B 1 248 ? 14.047 1.237 -9.82 1 98.5 248 HIS B C 1
ATOM 4587 O O . HIS B 1 248 ? 13.805 2.02 -8.898 1 98.5 248 HIS B O 1
ATOM 4593 N N . SER B 1 249 ? 13.148 0.797 -10.602 1 98.75 249 SER B N 1
ATOM 4594 C CA . SER B 1 249 ? 11.742 1.144 -10.414 1 98.75 249 SER B CA 1
ATOM 4595 C C . SER B 1 249 ? 11.242 0.716 -9.039 1 98.75 249 SER B C 1
ATOM 4597 O O . SER B 1 249 ? 10.578 1.49 -8.344 1 98.75 249 SER B O 1
ATOM 4599 N N . LYS B 1 250 ? 11.547 -0.507 -8.641 1 98.56 250 LYS B N 1
ATOM 4600 C CA . LYS B 1 250 ? 11.164 -1.007 -7.324 1 98.56 250 LYS B CA 1
ATOM 4601 C C . LYS B 1 250 ? 11.773 -0.152 -6.215 1 98.56 250 LYS B C 1
ATOM 4603 O O . LYS B 1 250 ? 11.102 0.157 -5.227 1 98.56 250 LYS B O 1
ATOM 4608 N N . ALA B 1 251 ? 13.008 0.233 -6.402 1 98.06 251 ALA B N 1
ATOM 4609 C CA . ALA B 1 251 ? 13.688 1.054 -5.402 1 98.06 251 ALA B CA 1
ATOM 4610 C C . ALA B 1 251 ? 12.984 2.398 -5.23 1 98.06 251 ALA B C 1
ATOM 4612 O O . ALA B 1 251 ? 12.812 2.877 -4.109 1 98.06 251 ALA B O 1
ATOM 4613 N N . VAL B 1 252 ? 12.57 2.977 -6.336 1 97.88 252 VAL B N 1
ATOM 4614 C CA . VAL B 1 252 ? 11.844 4.242 -6.293 1 97.88 252 VAL B CA 1
ATOM 4615 C C . VAL B 1 252 ? 10.516 4.051 -5.559 1 97.88 252 VAL B C 1
ATOM 4617 O O . VAL B 1 252 ? 10.133 4.875 -4.727 1 97.88 252 VAL B O 1
ATOM 4620 N N . ALA B 1 253 ? 9.836 2.996 -5.875 1 97.56 253 ALA B N 1
ATOM 4621 C CA . ALA B 1 253 ? 8.562 2.701 -5.227 1 97.56 253 ALA B CA 1
ATOM 4622 C C . ALA B 1 253 ? 8.734 2.535 -3.721 1 97.56 253 ALA B C 1
ATOM 4624 O O . ALA B 1 253 ? 7.918 3.021 -2.938 1 97.56 253 ALA B O 1
ATOM 4625 N N . LEU B 1 254 ? 9.781 1.869 -3.32 1 97.06 254 LEU B N 1
ATOM 4626 C CA . LEU B 1 254 ? 10.031 1.638 -1.901 1 97.06 254 LEU B CA 1
ATOM 4627 C C . LEU B 1 254 ? 10.383 2.941 -1.192 1 97.06 254 LEU B C 1
ATOM 4629 O O . LEU B 1 254 ? 9.992 3.15 -0.04 1 97.06 254 LEU B O 1
ATOM 4633 N N . THR B 1 255 ? 11.102 3.775 -1.875 1 94.75 255 THR B N 1
ATOM 4634 C CA . THR B 1 255 ? 11.391 5.094 -1.323 1 94.75 255 THR B CA 1
ATOM 4635 C C . THR B 1 255 ? 10.109 5.883 -1.086 1 94.75 255 THR B C 1
ATOM 4637 O O . THR B 1 255 ? 9.938 6.488 -0.027 1 94.75 255 THR B O 1
ATOM 4640 N N . ARG B 1 256 ? 9.219 5.828 -2.01 1 94.56 256 ARG B N 1
ATOM 4641 C CA . ARG B 1 256 ? 7.941 6.516 -1.869 1 94.56 256 ARG B CA 1
ATOM 4642 C C . ARG B 1 256 ? 7.121 5.918 -0.729 1 94.56 256 ARG B C 1
ATOM 4644 O O . ARG B 1 256 ? 6.504 6.648 0.048 1 94.56 256 ARG B O 1
ATOM 4651 N N . LEU B 1 257 ? 7.168 4.625 -0.677 1 95.19 257 LEU B N 1
ATOM 4652 C CA . LEU B 1 257 ? 6.426 3.922 0.362 1 95.19 257 LEU B CA 1
ATOM 4653 C C . LEU B 1 257 ? 6.961 4.273 1.746 1 95.19 257 LEU B C 1
ATOM 4655 O O . LEU B 1 257 ? 6.211 4.273 2.725 1 95.19 257 LEU B O 1
ATOM 4659 N N . SER B 1 258 ? 8.195 4.645 1.835 1 92.31 258 SER B N 1
ATOM 4660 C CA . SER B 1 258 ? 8.867 4.906 3.105 1 92.31 258 SER B CA 1
ATOM 4661 C C . SER B 1 258 ? 8.625 6.34 3.57 1 92.31 258 SER B C 1
ATOM 4663 O O . SER B 1 258 ? 8.938 6.688 4.711 1 92.31 258 SER B O 1
ATOM 4665 N N . ASP B 1 259 ? 8.094 7.109 2.711 1 89 259 ASP B N 1
ATOM 4666 C CA . ASP B 1 259 ? 7.816 8.5 3.061 1 89 259 ASP B CA 1
ATOM 4667 C C . ASP B 1 259 ? 6.629 8.602 4.016 1 89 259 ASP B C 1
ATOM 4669 O O . ASP B 1 259 ? 5.492 8.328 3.633 1 89 259 ASP B O 1
ATOM 4673 N N . THR B 1 260 ? 6.891 9.07 5.191 1 85.06 260 THR B N 1
ATOM 4674 C CA . THR B 1 260 ? 5.883 9.047 6.246 1 85.06 260 THR B CA 1
ATOM 4675 C C . THR B 1 260 ? 5.066 10.344 6.234 1 85.06 260 THR B C 1
ATOM 4677 O O . THR B 1 260 ? 4.09 10.469 6.977 1 85.06 260 THR B O 1
ATOM 4680 N N . SER B 1 261 ? 5.492 11.289 5.457 1 87.69 261 SER B N 1
ATOM 4681 C CA . SER B 1 261 ? 4.812 12.578 5.48 1 87.69 261 SER B CA 1
ATOM 4682 C C . SER B 1 261 ? 3.381 12.453 4.969 1 87.69 261 SER B C 1
ATOM 4684 O O . SER B 1 261 ? 2.475 13.109 5.488 1 87.69 261 SER B O 1
ATOM 4686 N N . ALA B 1 262 ? 3.23 11.688 3.986 1 89.06 262 ALA B N 1
ATOM 4687 C CA . ALA B 1 262 ? 1.919 11.359 3.438 1 89.06 262 ALA B CA 1
ATOM 4688 C C . ALA B 1 262 ? 1.916 9.953 2.838 1 89.06 262 ALA B C 1
ATOM 4690 O O . ALA B 1 262 ? 2.607 9.695 1.851 1 89.06 262 ALA B O 1
ATOM 4691 N N . THR B 1 263 ? 1.131 9.164 3.455 1 90.88 263 THR B N 1
ATOM 4692 C CA . THR B 1 263 ? 1.146 7.762 3.055 1 90.88 263 THR B CA 1
ATOM 4693 C C . THR B 1 263 ? 0.638 7.602 1.625 1 90.88 263 THR B C 1
ATOM 4695 O O . THR B 1 263 ? -0.332 8.25 1.229 1 90.88 263 THR B O 1
ATOM 4698 N N . LYS B 1 264 ? 1.265 6.734 0.889 1 96.12 264 LYS B N 1
ATOM 4699 C CA . LYS B 1 264 ? 0.961 6.578 -0.53 1 96.12 264 LYS B CA 1
ATOM 4700 C C . LYS B 1 264 ? -0.156 5.559 -0.745 1 96.12 264 LYS B C 1
ATOM 4702 O O . LYS B 1 264 ? -0.742 5.492 -1.828 1 96.12 264 LYS B O 1
ATOM 4707 N N . VAL B 1 265 ? -0.452 4.828 0.246 1 97.62 265 VAL B N 1
ATOM 4708 C CA . VAL B 1 265 ? -1.42 3.74 0.168 1 97.62 265 VAL B CA 1
ATOM 4709 C C . VAL B 1 265 ? -2.666 4.098 0.974 1 97.62 265 VAL B C 1
ATOM 4711 O O . VAL B 1 265 ? -2.566 4.676 2.061 1 97.62 265 VAL B O 1
ATOM 4714 N N . THR B 1 266 ? -3.859 3.773 0.466 1 97.69 266 THR B N 1
ATOM 4715 C CA . THR B 1 266 ? -5.113 4.043 1.158 1 97.69 266 THR B CA 1
ATOM 4716 C C . THR B 1 266 ? -5.32 3.059 2.307 1 97.69 266 THR B C 1
ATOM 4718 O O . THR B 1 266 ? -6.297 2.307 2.322 1 97.69 266 THR B O 1
ATOM 4721 N N . LEU B 1 267 ? -4.379 3.055 3.24 1 96.81 267 LEU B N 1
ATOM 4722 C CA . LEU B 1 267 ? -4.359 2.219 4.434 1 96.81 267 LEU B CA 1
ATOM 4723 C C . LEU B 1 267 ? -3.658 2.93 5.586 1 96.81 267 LEU B C 1
ATOM 4725 O O . LEU B 1 267 ? -2.648 3.605 5.379 1 96.81 267 LEU B O 1
ATOM 4729 N N . PRO B 1 268 ? -4.215 2.799 6.816 1 96.5 268 PRO B N 1
ATOM 4730 C CA . PRO B 1 268 ? -3.457 3.289 7.973 1 96.5 268 PRO B CA 1
ATOM 4731 C C . PRO B 1 268 ? -2.262 2.402 8.312 1 96.5 268 PRO B C 1
ATOM 4733 O O . PRO B 1 268 ? -2.186 1.26 7.852 1 96.5 268 PRO B O 1
ATOM 4736 N N . PHE B 1 269 ? -1.223 2.844 8.961 1 96.12 269 PHE B N 1
ATOM 4737 C CA . PHE B 1 269 ? -0.151 2.133 9.648 1 96.12 269 PHE B CA 1
ATOM 4738 C C . PHE B 1 269 ? 0.858 1.581 8.648 1 96.12 269 PHE B C 1
ATOM 4740 O O . PHE B 1 269 ? 1.552 0.603 8.938 1 96.12 269 PHE B O 1
ATOM 4747 N N . ILE B 1 270 ? 0.922 2.129 7.449 1 95.5 270 ILE B N 1
ATOM 4748 C CA . ILE B 1 270 ? 1.841 1.637 6.426 1 95.5 270 ILE B CA 1
ATOM 4749 C C . ILE B 1 270 ? 3.275 1.698 6.949 1 95.5 270 ILE B C 1
ATOM 4751 O O . ILE B 1 270 ? 4.066 0.779 6.723 1 95.5 270 ILE B O 1
ATOM 4755 N N . GLU B 1 271 ? 3.602 2.787 7.641 1 92.88 271 GLU B N 1
ATOM 4756 C CA . GLU B 1 271 ? 4.953 2.943 8.164 1 92.88 271 GLU B CA 1
ATOM 4757 C C . GLU B 1 271 ? 5.301 1.822 9.141 1 92.88 271 GLU B C 1
ATOM 4759 O O . GLU B 1 271 ? 6.418 1.305 9.133 1 92.88 271 GLU B O 1
ATOM 4764 N N . ASP B 1 272 ? 4.355 1.469 9.93 1 93.94 272 ASP B N 1
ATOM 4765 C CA . ASP B 1 272 ? 4.559 0.384 10.891 1 93.94 272 ASP B CA 1
ATOM 4766 C C . ASP B 1 272 ? 4.707 -0.957 10.172 1 93.94 272 ASP B C 1
ATOM 4768 O O . ASP B 1 272 ? 5.539 -1.781 10.555 1 93.94 272 ASP B O 1
ATOM 4772 N N . GLN B 1 273 ? 3.902 -1.129 9.148 1 95.5 273 GLN B N 1
ATOM 4773 C CA . GLN B 1 273 ? 3.971 -2.377 8.391 1 95.5 273 GLN B CA 1
ATOM 4774 C C . GLN B 1 273 ? 5.312 -2.518 7.68 1 95.5 273 GLN B C 1
ATOM 4776 O O . GLN B 1 273 ? 5.867 -3.615 7.602 1 95.5 273 GLN B O 1
ATOM 4781 N N . LEU B 1 274 ? 5.766 -1.431 7.141 1 95.62 274 LEU B N 1
ATOM 4782 C CA . LEU B 1 274 ? 7.062 -1.433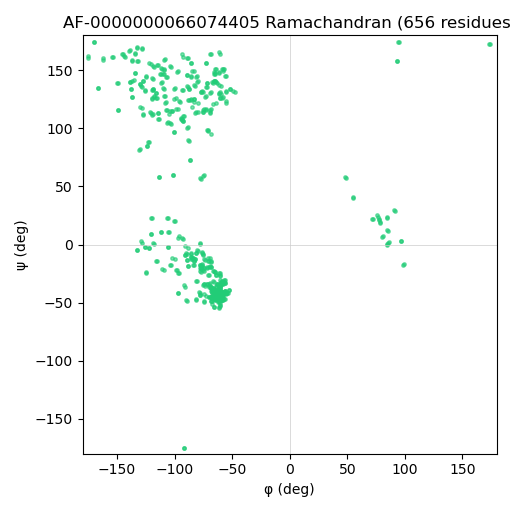 6.473 1 95.62 274 LEU B CA 1
ATOM 4783 C C . LEU B 1 274 ? 8.18 -1.771 7.453 1 95.62 274 LEU B C 1
ATOM 4785 O O . LEU B 1 274 ? 9.062 -2.58 7.145 1 95.62 274 LEU B O 1
ATOM 4789 N N . ARG B 1 275 ? 8.156 -1.177 8.625 1 93.31 275 ARG B N 1
ATOM 4790 C CA . ARG B 1 275 ? 9.148 -1.469 9.656 1 93.31 275 ARG B CA 1
ATOM 4791 C C . ARG B 1 275 ? 9.094 -2.938 10.07 1 93.31 275 ARG B C 1
ATOM 4793 O O . ARG B 1 275 ? 10.133 -3.574 10.242 1 93.31 275 ARG B O 1
ATOM 4800 N N . ASN B 1 276 ? 7.91 -3.455 10.234 1 95 276 ASN B N 1
ATOM 4801 C CA . ASN B 1 276 ? 7.742 -4.855 10.609 1 95 276 ASN B CA 1
ATOM 4802 C C . ASN B 1 276 ? 8.273 -5.797 9.539 1 95 276 ASN B C 1
ATOM 4804 O O . ASN B 1 276 ? 8.891 -6.816 9.852 1 95 276 ASN B O 1
ATOM 4808 N N . ALA B 1 277 ? 8 -5.48 8.281 1 97.06 277 ALA B N 1
ATOM 4809 C CA . ALA B 1 277 ? 8.508 -6.289 7.172 1 97.06 277 ALA B CA 1
ATOM 4810 C C . ALA B 1 277 ? 10.039 -6.32 7.172 1 97.06 277 ALA B C 1
ATOM 4812 O O . ALA B 1 277 ? 10.641 -7.383 7.004 1 97.06 277 ALA B O 1
ATOM 4813 N N . ARG B 1 278 ? 10.656 -5.168 7.398 1 95.88 278 ARG B N 1
ATOM 4814 C CA . ARG B 1 278 ? 12.117 -5.082 7.395 1 95.88 278 ARG B CA 1
ATOM 4815 C C . ARG B 1 278 ? 12.711 -5.82 8.594 1 95.88 278 ARG B C 1
ATOM 4817 O O . ARG B 1 278 ? 13.766 -6.449 8.477 1 95.88 278 ARG B O 1
ATOM 4824 N N . ARG B 1 279 ? 12.031 -5.715 9.688 1 94.5 279 ARG B N 1
ATOM 4825 C CA . ARG B 1 279 ? 12.484 -6.445 10.867 1 94.5 279 ARG B CA 1
ATOM 4826 C C . ARG B 1 279 ? 12.43 -7.949 10.633 1 94.5 279 ARG B C 1
ATOM 4828 O O . ARG B 1 279 ? 13.336 -8.68 11.023 1 94.5 279 ARG B O 1
ATOM 4835 N N . LEU B 1 280 ? 11.383 -8.367 9.977 1 97.31 280 LEU B N 1
ATOM 4836 C CA . LEU B 1 280 ? 11.148 -9.789 9.766 1 97.31 280 LEU B CA 1
ATOM 4837 C C . LEU B 1 280 ? 12.023 -10.328 8.641 1 97.31 280 LEU B C 1
ATOM 4839 O O . LEU B 1 280 ? 12.602 -11.406 8.758 1 97.31 280 LEU B O 1
ATOM 4843 N N . MET B 1 281 ? 12.148 -9.547 7.559 1 98 281 MET B N 1
ATOM 4844 C CA . MET B 1 281 ? 12.648 -10.133 6.32 1 98 281 MET B CA 1
ATOM 4845 C C . MET B 1 281 ? 13.906 -9.406 5.848 1 98 281 MET B C 1
ATOM 4847 O O . MET B 1 281 ? 14.5 -9.781 4.832 1 98 281 MET B O 1
ATOM 4851 N N . GLY B 1 282 ? 14.305 -8.383 6.551 1 95.69 282 GLY B N 1
ATOM 4852 C CA . GLY B 1 282 ? 15.477 -7.621 6.152 1 95.69 282 GLY B CA 1
ATOM 4853 C C . GLY B 1 282 ? 15.133 -6.41 5.305 1 95.69 282 GLY B C 1
ATOM 4854 O O . GLY B 1 282 ? 13.984 -6.227 4.902 1 95.69 282 GLY B O 1
ATOM 4855 N N . GLN B 1 283 ? 16.047 -5.559 4.949 1 93.56 283 GLN B N 1
ATOM 4856 C CA . GLN B 1 283 ? 15.875 -4.305 4.227 1 93.56 283 GLN B CA 1
ATOM 4857 C C . GLN B 1 283 ? 15.352 -4.551 2.814 1 93.56 283 GLN B C 1
ATOM 4859 O O . GLN B 1 283 ? 14.477 -3.834 2.336 1 93.56 283 GLN B O 1
ATOM 4864 N N . ASP B 1 284 ? 15.906 -5.598 2.191 1 95.75 284 ASP B N 1
ATOM 4865 C CA . ASP B 1 284 ? 15.492 -5.93 0.832 1 95.75 284 ASP B CA 1
ATOM 4866 C C . ASP B 1 284 ? 14.516 -7.102 0.827 1 95.75 284 ASP B C 1
ATOM 4868 O O . ASP B 1 284 ? 14.75 -8.109 0.154 1 95.75 284 ASP B O 1
ATOM 4872 N N . PHE B 1 285 ? 13.391 -6.895 1.514 1 97.75 285 PHE B N 1
ATOM 4873 C CA . PHE B 1 285 ? 12.43 -7.977 1.712 1 97.75 285 PHE B CA 1
ATOM 4874 C C . PHE B 1 285 ? 11.758 -8.352 0.397 1 97.75 285 PHE B C 1
ATOM 4876 O O . PHE B 1 285 ? 11.195 -9.438 0.273 1 97.75 285 PHE B O 1
ATOM 4883 N N . TRP B 1 286 ? 11.75 -7.535 -0.65 1 98.19 286 TRP B N 1
ATOM 4884 C CA . TRP B 1 286 ? 11.211 -7.812 -1.979 1 98.19 286 TRP B CA 1
ATOM 4885 C C . TRP B 1 286 ? 12.328 -7.855 -3.018 1 98.19 286 TRP B C 1
ATOM 4887 O O . TRP B 1 286 ? 12.25 -7.188 -4.051 1 98.19 286 TRP B O 1
ATOM 4897 N N . SER B 1 287 ? 13.227 -8.664 -2.832 1 97.5 287 SER B N 1
ATOM 4898 C CA . SER B 1 287 ? 14.438 -8.688 -3.643 1 97.5 287 SER B CA 1
ATOM 4899 C C . SER B 1 287 ? 14.156 -9.227 -5.043 1 97.5 287 SER B C 1
ATOM 4901 O O . SER B 1 287 ? 13.352 -10.141 -5.211 1 97.5 287 SER B O 1
ATOM 4903 N N . TYR B 1 288 ? 14.711 -8.547 -6 1 98.12 288 TYR B N 1
ATOM 4904 C CA . TYR B 1 288 ? 14.914 -9.125 -7.324 1 98.12 288 TYR B CA 1
ATOM 4905 C C . TYR B 1 288 ? 16.297 -9.773 -7.43 1 98.12 288 TYR B C 1
ATOM 4907 O O . TYR B 1 288 ? 16.953 -10.008 -6.418 1 98.12 288 TYR B O 1
ATOM 4915 N N . GLY B 1 289 ? 16.656 -10.258 -8.602 1 97.19 289 GLY B N 1
ATOM 4916 C CA . GLY B 1 289 ? 17.969 -10.844 -8.812 1 97.19 289 GLY B CA 1
ATOM 4917 C C . GLY B 1 289 ? 18 -12.344 -8.609 1 97.19 289 GLY B C 1
ATOM 4918 O O . GLY B 1 289 ? 17.203 -12.875 -7.82 1 97.19 289 GLY B O 1
ATOM 4919 N N . PHE B 1 290 ? 18.953 -12.969 -9.18 1 97.44 290 PHE B N 1
ATOM 4920 C CA . PHE B 1 290 ? 19.047 -14.422 -9.148 1 97.44 290 PHE B CA 1
ATOM 4921 C C . PHE B 1 290 ? 19.672 -14.898 -7.836 1 97.44 290 PHE B C 1
ATOM 4923 O O . PHE B 1 290 ? 19.109 -15.773 -7.164 1 97.44 290 PHE B O 1
ATOM 4930 N N . ALA B 1 291 ? 20.75 -14.312 -7.434 1 96.06 291 ALA B N 1
ATOM 4931 C CA . ALA B 1 291 ? 21.5 -14.773 -6.27 1 96.06 291 ALA B CA 1
ATOM 4932 C C . ALA B 1 291 ? 20.641 -14.734 -5.008 1 96.06 291 ALA B C 1
ATOM 4934 O O . ALA B 1 291 ? 20.656 -15.664 -4.207 1 96.06 291 ALA B O 1
ATOM 4935 N N . GLU B 1 292 ? 19.859 -13.719 -4.859 1 96.06 292 GLU B N 1
ATOM 4936 C CA . GLU B 1 292 ? 19.047 -13.5 -3.66 1 96.06 292 GLU B CA 1
ATOM 4937 C C . GLU B 1 292 ? 17.828 -14.422 -3.637 1 96.06 292 GLU B C 1
ATOM 4939 O O . GLU B 1 292 ? 17.234 -14.633 -2.584 1 96.06 292 GLU B O 1
ATOM 4944 N N . ASN B 1 293 ? 17.484 -15.016 -4.852 1 98.19 293 ASN B N 1
ATOM 4945 C CA . ASN B 1 293 ? 16.188 -15.672 -4.926 1 98.19 293 ASN B CA 1
ATOM 4946 C C . ASN B 1 293 ? 16.312 -17.109 -5.398 1 98.19 293 ASN B C 1
ATOM 4948 O O . ASN B 1 293 ? 15.312 -17.844 -5.465 1 98.19 293 ASN B O 1
ATOM 4952 N N . ALA B 1 294 ? 17.484 -17.547 -5.703 1 97.94 294 ALA B N 1
ATOM 4953 C CA . ALA B 1 294 ? 17.703 -18.891 -6.238 1 97.94 294 ALA B CA 1
ATOM 4954 C C . ALA B 1 294 ? 17.141 -19.953 -5.297 1 97.94 294 ALA B C 1
ATOM 4956 O O . ALA B 1 294 ? 16.578 -20.953 -5.742 1 97.94 294 ALA B O 1
ATOM 4957 N N . HIS B 1 295 ? 17.312 -19.75 -4.008 1 98.31 295 HIS B N 1
ATOM 4958 C CA . HIS B 1 295 ? 16.844 -20.75 -3.053 1 98.31 295 HIS B CA 1
ATOM 4959 C C . HIS B 1 295 ? 15.32 -20.844 -3.049 1 98.31 295 HIS B C 1
ATOM 4961 O O . HIS B 1 295 ? 14.766 -21.938 -2.914 1 98.31 295 HIS B O 1
ATOM 4967 N N . VAL B 1 296 ? 14.617 -19.75 -3.182 1 98.75 296 VAL B N 1
ATOM 4968 C CA . VAL B 1 296 ? 13.156 -19.75 -3.225 1 98.75 296 VAL B CA 1
ATOM 4969 C C . VAL B 1 296 ? 12.68 -20.422 -4.508 1 98.75 296 VAL B C 1
ATOM 4971 O O . VAL B 1 296 ? 11.758 -21.25 -4.477 1 98.75 296 VAL B O 1
ATOM 4974 N N . VAL B 1 297 ? 13.32 -20.078 -5.629 1 98.75 297 VAL B N 1
ATOM 4975 C CA . VAL B 1 297 ? 12.969 -20.656 -6.922 1 98.75 297 VAL B CA 1
ATOM 4976 C C . VAL B 1 297 ? 13.219 -22.156 -6.895 1 98.75 297 VAL B C 1
ATOM 4978 O O . VAL B 1 297 ? 12.391 -22.938 -7.355 1 98.75 297 VAL B O 1
ATOM 4981 N N . ASP B 1 298 ? 14.305 -22.5 -6.348 1 98.69 298 ASP B N 1
ATOM 4982 C CA . ASP B 1 298 ? 14.672 -23.922 -6.262 1 98.69 298 ASP B CA 1
ATOM 4983 C C . ASP B 1 298 ? 13.625 -24.703 -5.473 1 98.69 298 ASP B C 1
ATOM 4985 O O . ASP B 1 298 ? 13.234 -25.797 -5.883 1 98.69 298 ASP B O 1
ATOM 4989 N N . ARG B 1 299 ? 13.242 -24.188 -4.352 1 98.38 299 ARG B N 1
ATOM 4990 C CA . ARG B 1 299 ? 12.227 -24.828 -3.523 1 98.38 299 ARG B CA 1
ATOM 4991 C C . ARG B 1 299 ? 10.922 -25 -4.293 1 98.38 299 ARG B C 1
ATOM 4993 O O . ARG B 1 299 ? 10.273 -26.047 -4.203 1 98.38 299 ARG B O 1
ATOM 5000 N N . PHE B 1 300 ? 10.562 -24.016 -5.004 1 98.69 300 PHE B N 1
ATOM 5001 C CA . PHE B 1 300 ? 9.336 -24.078 -5.785 1 98.69 300 PHE B CA 1
ATOM 5002 C C . PHE B 1 300 ? 9.43 -25.141 -6.867 1 98.69 300 PHE B C 1
ATOM 5004 O O . PHE B 1 300 ? 8.508 -25.938 -7.051 1 98.69 300 PHE B O 1
ATOM 5011 N N . LEU B 1 301 ? 10.508 -25.125 -7.562 1 98.44 301 LEU B N 1
ATOM 5012 C CA . LEU B 1 301 ? 10.695 -26.062 -8.664 1 98.44 301 LEU B CA 1
ATOM 5013 C C . LEU B 1 301 ? 10.711 -27.5 -8.164 1 98.44 301 LEU B C 1
ATOM 5015 O O . LEU B 1 301 ? 10.203 -28.391 -8.836 1 98.44 301 LEU B O 1
ATOM 5019 N N . ALA B 1 302 ? 11.336 -27.703 -7.039 1 98 302 ALA B N 1
ATOM 5020 C CA . ALA B 1 302 ? 11.328 -29.031 -6.441 1 98 302 ALA B CA 1
ATOM 5021 C C . ALA B 1 302 ? 9.898 -29.5 -6.16 1 98 302 ALA B C 1
ATOM 5023 O O . ALA B 1 302 ? 9.547 -30.641 -6.453 1 98 302 ALA B O 1
ATOM 5024 N N . ARG B 1 303 ? 9.125 -28.625 -5.613 1 96.75 303 ARG B N 1
ATOM 5025 C CA . ARG B 1 303 ? 7.742 -28.953 -5.305 1 96.75 303 ARG B CA 1
ATOM 5026 C C . ARG B 1 303 ? 6.926 -29.172 -6.574 1 96.75 303 ARG B C 1
ATOM 5028 O O . ARG B 1 303 ? 6.137 -30.109 -6.668 1 96.75 303 ARG B O 1
ATOM 5035 N N . ASP B 1 304 ? 7.098 -28.281 -7.488 1 95.38 304 ASP B N 1
ATOM 5036 C CA . ASP B 1 304 ? 6.402 -28.344 -8.766 1 95.38 304 ASP B CA 1
ATOM 5037 C C . ASP B 1 304 ? 6.621 -29.688 -9.453 1 95.38 304 ASP B C 1
ATOM 5039 O O . ASP B 1 304 ? 5.672 -30.297 -9.945 1 95.38 304 ASP B O 1
ATOM 5043 N N . HIS B 1 305 ? 7.793 -30.188 -9.422 1 95.25 305 HIS B N 1
ATOM 5044 C CA . HIS B 1 305 ? 8.125 -31.484 -10.016 1 95.25 305 HIS B CA 1
ATOM 5045 C C . HIS B 1 305 ? 7.566 -32.625 -9.188 1 95.25 305 HIS B C 1
ATOM 5047 O O . HIS B 1 305 ? 7.02 -33.594 -9.734 1 95.25 305 HIS B O 1
ATOM 5053 N N . ALA B 1 306 ? 7.711 -32.531 -7.906 1 93.69 306 ALA B N 1
ATOM 5054 C CA . ALA B 1 306 ? 7.238 -33.594 -7.008 1 93.69 306 ALA B CA 1
ATOM 5055 C C . ALA B 1 306 ? 5.73 -33.781 -7.152 1 93.69 306 ALA B C 1
ATOM 5057 O O . ALA B 1 306 ? 5.234 -34.906 -6.988 1 93.69 306 ALA B O 1
ATOM 5058 N N . GLU B 1 307 ? 5.051 -32.75 -7.559 1 93.88 307 GLU B N 1
ATOM 5059 C CA . GLU B 1 307 ? 3.6 -32.844 -7.707 1 93.88 307 GLU B CA 1
ATOM 5060 C C . GLU B 1 307 ? 3.209 -33.281 -9.109 1 93.88 307 GLU B C 1
ATOM 5062 O O . GLU B 1 307 ? 2.021 -33.344 -9.438 1 93.88 307 GLU B O 1
ATOM 5067 N N . GLY B 1 308 ? 4.18 -33.469 -9.914 1 91.38 308 GLY B N 1
ATOM 5068 C CA . GLY B 1 308 ? 3.922 -34 -11.242 1 91.38 308 GLY B CA 1
ATOM 5069 C C . GLY B 1 308 ? 3.545 -32.938 -12.25 1 91.38 308 GLY B C 1
ATOM 5070 O O . GLY B 1 308 ? 3.076 -33.25 -13.352 1 91.38 308 GLY B O 1
ATOM 5071 N N . LEU B 1 309 ? 3.734 -31.719 -11.883 1 92.94 309 LEU B N 1
ATOM 5072 C CA . LEU B 1 309 ? 3.338 -30.625 -12.766 1 92.94 309 LEU B CA 1
ATOM 5073 C C . LEU B 1 309 ? 4.363 -30.438 -13.883 1 92.94 309 LEU B C 1
ATOM 5075 O O . LEU B 1 309 ? 3.994 -30.234 -15.039 1 92.94 309 LEU B O 1
ATOM 5079 N N . SER B 1 310 ? 5.578 -30.484 -13.594 1 93.56 310 SER B N 1
ATOM 5080 C CA . SER B 1 310 ? 6.637 -30.375 -14.594 1 93.56 310 SER B CA 1
ATOM 5081 C C . SER B 1 310 ? 7.148 -31.75 -15.016 1 93.56 310 SER B C 1
ATOM 5083 O O . SER B 1 310 ? 7.27 -32.656 -14.188 1 93.56 310 SER B O 1
ATOM 5085 N N . SER B 1 311 ? 7.574 -31.859 -16.203 1 93.12 311 SER B N 1
ATOM 5086 C CA . SER B 1 311 ? 7.988 -33.125 -16.781 1 93.12 311 SER B CA 1
ATOM 5087 C C . SER B 1 311 ? 9.375 -33.531 -16.281 1 93.12 311 SER B C 1
ATOM 5089 O O . SER B 1 311 ? 9.75 -34.719 -16.391 1 93.12 311 SER B O 1
ATOM 5091 N N . ARG B 1 312 ? 10.047 -32.562 -15.812 1 95.88 312 ARG B N 1
ATOM 5092 C CA . ARG B 1 312 ? 11.367 -32.812 -15.25 1 95.88 312 ARG B CA 1
ATOM 5093 C C . ARG B 1 312 ? 11.727 -31.766 -14.195 1 95.88 312 ARG B C 1
ATOM 5095 O O . ARG B 1 312 ? 11.141 -30.688 -14.164 1 95.88 312 ARG B O 1
ATOM 5102 N N . ARG B 1 313 ? 12.719 -32.125 -13.367 1 97.5 313 ARG B N 1
ATOM 5103 C CA . ARG B 1 313 ? 13.195 -31.219 -12.344 1 97.5 313 ARG B CA 1
ATOM 5104 C C . ARG B 1 313 ? 14.062 -30.109 -12.961 1 97.5 313 ARG B C 1
ATOM 5106 O O . ARG B 1 313 ? 15.133 -30.391 -13.492 1 97.5 313 ARG B O 1
ATOM 5113 N N . LEU B 1 314 ? 13.562 -28.922 -12.883 1 98.12 314 LEU B N 1
ATOM 5114 C CA . LEU B 1 314 ? 14.312 -27.781 -13.398 1 98.12 314 LEU B CA 1
ATOM 5115 C C . LEU B 1 314 ? 15.273 -27.25 -12.352 1 98.12 314 LEU B C 1
ATOM 5117 O O . LEU B 1 314 ? 14.977 -27.266 -11.156 1 98.12 314 LEU B O 1
ATOM 5121 N N . GLN B 1 315 ? 16.406 -26.797 -12.836 1 98.12 315 GLN B N 1
ATOM 5122 C CA . GLN B 1 315 ? 17.281 -25.969 -12.016 1 98.12 315 GLN B CA 1
ATOM 5123 C C . GLN B 1 315 ? 16.938 -24.484 -12.164 1 98.12 315 GLN B C 1
ATOM 5125 O O . GLN B 1 315 ? 16.562 -24.031 -13.242 1 98.12 315 GLN B O 1
ATOM 5130 N N . PRO B 1 316 ? 17.109 -23.75 -11.078 1 98.31 316 PRO B N 1
ATOM 5131 C CA . PRO B 1 316 ? 16.719 -22.344 -11.109 1 98.31 316 PRO B CA 1
ATOM 5132 C C . PRO B 1 316 ? 17.328 -21.578 -12.281 1 98.31 316 PRO B C 1
ATOM 5134 O O . PRO B 1 316 ? 16.641 -20.797 -12.938 1 98.31 316 PRO B O 1
ATOM 5137 N N . ALA B 1 317 ? 18.562 -21.844 -12.625 1 97.69 317 ALA B N 1
ATOM 5138 C CA . ALA B 1 317 ? 19.281 -21.109 -13.672 1 97.69 317 ALA B CA 1
ATOM 5139 C C . ALA B 1 317 ? 18.641 -21.328 -15.039 1 97.69 317 ALA B C 1
ATOM 5141 O O . ALA B 1 317 ? 18.781 -20.5 -15.938 1 97.69 317 ALA B O 1
ATOM 5142 N N . GLU B 1 318 ? 17.922 -22.422 -15.227 1 97.94 318 GLU B N 1
ATOM 5143 C CA . GLU B 1 318 ? 17.281 -22.734 -16.5 1 97.94 318 GLU B CA 1
ATOM 5144 C C . GLU B 1 318 ? 16.109 -21.797 -16.797 1 97.94 318 GLU B C 1
ATOM 5146 O O . GLU B 1 318 ? 15.648 -21.719 -17.922 1 97.94 318 GLU B O 1
ATOM 5151 N N . LEU B 1 319 ? 15.602 -21.141 -15.758 1 98.56 319 LEU B N 1
ATOM 5152 C CA . LEU B 1 319 ? 14.422 -20.297 -15.914 1 98.56 319 LEU B CA 1
ATOM 5153 C C . LEU B 1 319 ? 14.805 -18.906 -16.422 1 98.56 319 LEU B C 1
ATOM 5155 O O . LEU B 1 319 ? 13.961 -18.172 -16.922 1 98.56 319 LEU B O 1
ATOM 5159 N N . PHE B 1 320 ? 16.078 -18.547 -16.297 1 98.56 320 PHE B N 1
ATOM 5160 C CA . PHE B 1 320 ? 16.422 -17.141 -16.5 1 98.56 320 PHE B CA 1
ATOM 5161 C C . PHE B 1 320 ? 17.5 -17 -17.578 1 98.56 320 PHE B C 1
ATOM 5163 O O . PHE B 1 320 ? 18.391 -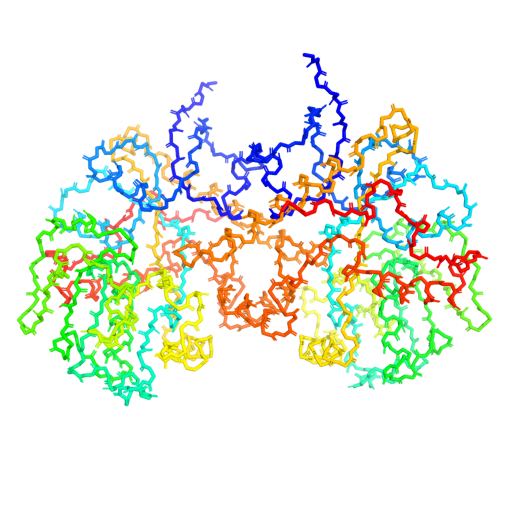17.844 -17.688 1 98.56 320 PHE B O 1
ATOM 5170 N N . HIS B 1 321 ? 17.391 -15.953 -18.344 1 98.12 321 HIS B N 1
ATOM 5171 C CA . HIS B 1 321 ? 18.406 -15.664 -19.344 1 98.12 321 HIS B CA 1
ATOM 5172 C C . HIS B 1 321 ? 19.781 -15.477 -18.719 1 98.12 321 HIS B C 1
ATOM 5174 O O . HIS B 1 321 ? 19.906 -14.766 -17.719 1 98.12 321 HIS B O 1
ATOM 5180 N N . PRO B 1 322 ? 20.797 -16.016 -19.266 1 95.5 322 PRO B N 1
ATOM 5181 C CA . PRO B 1 322 ? 22.125 -15.977 -18.641 1 95.5 322 PRO B CA 1
ATOM 5182 C C . PRO B 1 322 ? 22.641 -14.555 -18.438 1 95.5 322 PRO B C 1
ATOM 5184 O O . PRO B 1 322 ? 23.312 -14.273 -17.438 1 95.5 322 PRO B O 1
ATOM 5187 N N . ALA B 1 323 ? 22.297 -13.648 -19.25 1 93.88 323 ALA B N 1
ATOM 5188 C CA . ALA B 1 323 ? 22.75 -12.266 -19.172 1 93.88 323 ALA B CA 1
ATOM 5189 C C . ALA B 1 323 ? 22.156 -11.547 -17.969 1 93.88 323 ALA B C 1
ATOM 5191 O O . ALA B 1 323 ? 22.609 -10.461 -17.594 1 93.88 323 ALA B O 1
ATOM 5192 N N . SER B 1 324 ? 21.188 -12.164 -17.359 1 94.44 324 SER B N 1
ATOM 5193 C CA . SER B 1 324 ? 20.469 -11.508 -16.266 1 94.44 324 SER B CA 1
ATOM 5194 C C . SER B 1 324 ? 20.875 -12.086 -14.914 1 94.44 324 SER B C 1
ATOM 5196 O O . SER B 1 324 ? 20.391 -11.641 -13.875 1 94.44 324 SER B O 1
ATOM 5198 N N . LEU B 1 325 ? 21.734 -13.078 -14.93 1 91.81 325 LEU B N 1
ATOM 5199 C CA . LEU B 1 325 ? 22.062 -13.781 -13.695 1 91.81 325 LEU B CA 1
ATOM 5200 C C . LEU B 1 325 ? 23.094 -13.008 -12.883 1 91.81 325 LEU B C 1
ATOM 5202 O O . LEU B 1 325 ? 23.141 -13.125 -11.656 1 91.81 325 LEU B O 1
ATOM 5206 N N . GLU B 1 326 ? 23.969 -12.289 -13.555 1 80.06 326 GLU B N 1
ATOM 5207 C CA . GLU B 1 326 ? 24.984 -11.531 -12.836 1 80.06 326 GLU B CA 1
ATOM 5208 C C . GLU B 1 326 ? 24.656 -10.039 -12.82 1 80.06 326 GLU B C 1
ATOM 5210 O O . GLU B 1 326 ? 24.125 -9.5 -13.797 1 80.06 326 GLU B O 1
ATOM 5215 N N . SER B 1 327 ? 24.359 -9.547 -11.656 1 62.66 327 SER B N 1
ATOM 5216 C CA . SER B 1 327 ? 24.141 -8.109 -11.562 1 62.66 327 SER B CA 1
ATOM 5217 C C . SER B 1 327 ? 25.453 -7.348 -11.5 1 62.66 327 SER B C 1
ATOM 5219 O O . SER B 1 327 ? 26.391 -7.762 -10.805 1 62.66 327 SER B O 1
ATOM 5221 N N . PHE B 1 328 ? 25.641 -6.484 -12.422 1 50 328 PHE B N 1
ATOM 5222 C CA . PHE B 1 328 ? 26.766 -5.574 -12.289 1 50 328 PHE B CA 1
ATOM 5223 C C . PHE B 1 328 ? 26.547 -4.594 -11.148 1 50 328 PHE B C 1
ATOM 5225 O O . PHE B 1 328 ? 25.531 -3.895 -11.109 1 50 328 PHE B O 1
ATOM 5232 N N . LYS B 1 329 ? 27 -4.82 -10.023 1 49.12 329 LYS B N 1
ATOM 5233 C CA . LYS B 1 329 ? 26.984 -3.822 -8.961 1 49.12 329 LYS B CA 1
ATOM 5234 C C . LYS B 1 329 ? 28.156 -2.852 -9.102 1 49.12 329 LYS B C 1
ATOM 5236 O O . LYS B 1 329 ? 29.297 -3.273 -9.258 1 49.12 329 LYS B O 1
ATOM 5241 N N . ILE B 1 330 ? 27.766 -1.493 -9.422 1 35.72 330 ILE B N 1
ATOM 5242 C CA . ILE B 1 330 ? 28.859 -0.515 -9.383 1 35.72 330 ILE B CA 1
ATOM 5243 C C . ILE B 1 330 ? 29.266 -0.254 -7.934 1 35.72 330 ILE B C 1
ATOM 5245 O O . ILE B 1 330 ? 28.406 -0.075 -7.062 1 35.72 330 ILE B O 1
#

Nearest PDB structures (foldseek):
  9jp7-assembly2_C  TM=9.792E-01  e=3.589E-50  Comamonas testosteroni KF-1
  9jp7-assembly2_D  TM=9.717E-01  e=5.688E-46  Comamonas testosteroni KF-1
  2x26-assembly2_B  TM=6.614E-01  e=3.160E-11  Escherichia coli K-12
  3ksx-assembly1_A  TM=6.098E-01  e=6.855E-10  Xanthomonas citri pv. citri str. 306
  3hn0-assembly1_A  TM=5.486E-01  e=3.030E-07  Parabacteroides distasonis ATCC 8503

Organism: Comamonas testosteroni (NCBI:txid285)